Protein AF-A0A328YIZ6-F1 (afdb_monomer_lite)

Structure (mmCIF, N/CA/C/O backbone):
data_AF-A0A328YIZ6-F1
#
_entry.id   AF-A0A328YIZ6-F1
#
loop_
_atom_site.group_PDB
_atom_site.id
_atom_site.type_symbol
_atom_site.label_atom_id
_atom_site.label_alt_id
_atom_site.label_comp_id
_atom_site.label_asym_id
_atom_site.label_entity_id
_atom_site.label_seq_id
_atom_site.pdbx_PDB_ins_code
_atom_site.Cartn_x
_atom_site.Cartn_y
_atom_site.Cartn_z
_atom_site.occupancy
_atom_site.B_iso_or_equiv
_atom_site.auth_seq_id
_atom_site.auth_comp_id
_atom_site.auth_asym_id
_atom_site.auth_atom_id
_atom_site.pdbx_PDB_model_num
ATOM 1 N N . MET A 1 1 ? 21.298 46.062 21.395 1.00 37.78 1 MET A N 1
ATOM 2 C CA . MET A 1 1 ? 20.656 44.848 20.851 1.00 37.78 1 MET A CA 1
ATOM 3 C C . MET A 1 1 ? 21.138 44.679 19.415 1.00 37.78 1 MET A C 1
ATOM 5 O O . MET A 1 1 ? 20.555 45.307 18.540 1.00 37.78 1 MET A O 1
ATOM 9 N N . PRO A 1 2 ? 22.261 43.986 19.159 1.00 35.53 2 PRO A N 1
ATOM 10 C CA . PRO A 1 2 ? 22.764 43.835 17.803 1.00 35.53 2 PRO A CA 1
ATOM 11 C C . PRO A 1 2 ? 22.314 42.502 17.198 1.00 35.53 2 PRO A C 1
ATOM 13 O O . PRO A 1 2 ? 22.489 41.438 17.788 1.00 35.53 2 PRO A O 1
ATOM 16 N N . THR A 1 3 ? 21.750 42.586 16.000 1.00 40.16 3 THR A N 1
ATOM 17 C CA . THR A 1 3 ? 21.633 41.494 15.039 1.00 40.16 3 THR A CA 1
ATOM 18 C C . THR A 1 3 ? 23.025 41.174 14.489 1.00 40.16 3 THR A C 1
ATOM 20 O O . THR A 1 3 ? 23.744 42.062 14.034 1.00 40.16 3 THR A O 1
ATOM 23 N N . GLY A 1 4 ? 23.424 39.904 14.564 1.00 27.64 4 GLY A N 1
ATOM 24 C CA . GLY A 1 4 ? 24.720 39.417 14.098 1.00 27.64 4 GLY A CA 1
ATOM 25 C C . GLY A 1 4 ? 24.557 38.319 13.054 1.00 27.64 4 GLY A C 1
ATOM 26 O O . GLY A 1 4 ? 24.083 37.232 13.361 1.00 27.64 4 GLY A O 1
ATOM 27 N N . ASN A 1 5 ? 24.974 38.634 11.830 1.00 31.97 5 ASN A N 1
ATOM 28 C CA . ASN A 1 5 ? 25.361 37.695 10.775 1.00 31.97 5 ASN A CA 1
ATOM 29 C C . ASN A 1 5 ? 26.410 36.683 11.286 1.00 31.97 5 ASN A C 1
ATOM 31 O O . ASN A 1 5 ? 27.199 37.048 12.152 1.00 31.97 5 ASN A O 1
ATOM 35 N N . VAL A 1 6 ? 26.514 35.501 10.657 1.00 30.97 6 VAL A N 1
ATOM 36 C CA . VAL A 1 6 ? 27.739 34.996 9.983 1.00 30.97 6 VAL A CA 1
ATOM 37 C C . VAL A 1 6 ? 27.504 33.596 9.383 1.00 30.97 6 VAL A C 1
ATOM 39 O O . VAL A 1 6 ? 26.945 32.692 9.992 1.00 30.97 6 VAL A O 1
ATOM 42 N N . ASN A 1 7 ? 27.979 33.472 8.146 1.00 27.94 7 ASN A N 1
ATOM 43 C CA . ASN A 1 7 ? 28.105 32.300 7.286 1.00 27.94 7 ASN A CA 1
ATOM 44 C C . ASN A 1 7 ? 29.133 31.243 7.769 1.00 27.94 7 ASN A C 1
ATOM 46 O O . ASN A 1 7 ? 30.129 31.590 8.391 1.00 27.94 7 ASN A O 1
ATOM 50 N N . ARG A 1 8 ? 28.995 30.033 7.193 1.00 30.97 8 ARG A N 1
ATOM 51 C CA . ARG A 1 8 ? 30.061 29.112 6.705 1.00 30.97 8 ARG A CA 1
ATOM 52 C C . ARG A 1 8 ? 30.808 28.149 7.661 1.00 30.97 8 ARG A C 1
ATOM 54 O O . ARG A 1 8 ? 31.697 28.537 8.399 1.00 30.97 8 ARG A O 1
ATOM 61 N N . SER A 1 9 ? 30.536 26.854 7.419 1.00 30.70 9 SER A N 1
ATOM 62 C CA . SER A 1 9 ? 31.456 25.751 7.025 1.00 30.70 9 SER A CA 1
ATOM 63 C C . SER A 1 9 ? 32.724 25.412 7.831 1.00 30.70 9 SER A C 1
ATOM 65 O O . SER A 1 9 ? 33.574 26.271 8.004 1.00 30.70 9 SER A O 1
ATOM 67 N N . HIS A 1 10 ? 32.904 24.109 8.121 1.00 30.25 10 HIS A N 1
ATOM 68 C CA . HIS A 1 10 ? 34.103 23.229 7.972 1.00 30.25 10 HIS A CA 1
ATOM 69 C C . HIS A 1 10 ? 33.923 22.020 8.923 1.00 30.25 10 HIS A C 1
ATOM 71 O O . HIS A 1 10 ? 33.645 22.211 10.096 1.00 30.25 10 HIS A O 1
ATOM 77 N N . ARG A 1 11 ? 33.810 20.757 8.480 1.00 31.72 11 ARG A N 1
ATOM 78 C CA . ARG A 1 11 ? 34.813 19.808 7.939 1.00 31.72 11 ARG A CA 1
ATOM 79 C C . ARG A 1 11 ? 36.093 19.663 8.783 1.00 31.72 11 ARG A C 1
ATOM 81 O O . ARG A 1 11 ? 36.826 20.630 8.938 1.00 31.72 11 ARG A O 1
ATOM 88 N N . ALA A 1 12 ? 36.395 18.386 9.077 1.00 31.42 12 ALA A N 1
ATOM 89 C CA . ALA A 1 12 ? 37.599 17.770 9.668 1.00 31.42 12 ALA A CA 1
ATOM 90 C C . ALA A 1 12 ? 37.464 17.511 11.192 1.00 31.42 12 ALA A C 1
ATOM 92 O O . ALA A 1 12 ? 36.884 18.322 11.889 1.00 31.42 12 ALA A O 1
ATOM 93 N N . GLN A 1 13 ? 37.892 16.386 11.778 1.00 30.39 13 GLN A N 1
ATOM 94 C CA . GLN A 1 13 ? 39.082 15.581 11.497 1.00 30.39 13 GLN A CA 1
ATOM 95 C C . GLN A 1 13 ? 38.945 14.110 11.946 1.00 30.39 13 GLN A C 1
ATOM 97 O O . GLN A 1 13 ? 38.288 13.788 12.930 1.00 30.39 13 GLN A O 1
ATOM 102 N N . ARG A 1 14 ? 39.677 13.242 11.231 1.00 32.00 14 ARG A N 1
ATOM 103 C CA . ARG A 1 14 ? 40.206 11.954 11.704 1.00 32.00 14 ARG A CA 1
ATOM 104 C C . ARG A 1 14 ? 41.118 12.153 12.922 1.00 32.00 14 ARG A C 1
ATOM 106 O O . ARG A 1 14 ? 41.916 13.085 12.923 1.00 32.00 14 ARG A O 1
ATOM 113 N N . GLY A 1 15 ? 41.136 11.181 13.829 1.00 28.22 15 GLY A N 1
ATOM 114 C CA . GLY A 1 15 ? 42.212 10.996 14.802 1.00 28.22 15 GLY A CA 1
ATOM 115 C C . GLY A 1 15 ? 42.135 9.610 15.430 1.00 28.22 15 GLY A C 1
ATOM 116 O O . GLY A 1 15 ? 41.306 9.378 16.299 1.00 28.22 15 GLY A O 1
ATOM 117 N N . GLY A 1 16 ? 42.970 8.682 14.962 1.00 27.84 16 GLY A N 1
ATOM 118 C CA . GLY A 1 16 ? 43.264 7.446 15.681 1.00 27.84 16 GLY A CA 1
ATOM 119 C C . GLY A 1 16 ? 44.518 7.622 16.533 1.00 27.84 16 GLY A C 1
ATOM 120 O O . GLY A 1 16 ? 45.453 8.284 16.094 1.00 27.84 16 GLY A O 1
ATOM 121 N N . THR A 1 17 ? 44.551 6.970 17.694 1.00 29.53 17 THR A N 1
ATOM 122 C CA . THR A 1 17 ? 45.774 6.555 18.400 1.00 29.53 17 THR A CA 1
ATOM 123 C C . THR A 1 17 ? 45.499 5.270 19.186 1.00 29.53 17 THR A C 1
ATOM 125 O O . THR A 1 17 ? 44.416 5.073 19.725 1.00 29.53 17 THR A O 1
ATOM 128 N N . THR A 1 18 ? 46.500 4.395 19.174 1.00 30.94 18 THR A N 1
ATOM 129 C CA . THR A 1 18 ? 46.562 2.984 19.591 1.00 30.94 18 THR A CA 1
ATOM 130 C C . THR A 1 18 ? 46.927 2.810 21.096 1.00 30.94 18 THR A C 1
ATOM 132 O O . THR A 1 18 ? 46.654 3.719 21.871 1.00 30.94 18 THR A O 1
ATOM 135 N N . PRO A 1 19 ? 47.486 1.673 21.577 1.00 43.06 19 PRO A N 1
ATOM 136 C CA . PRO A 1 19 ? 46.789 0.699 22.423 1.00 43.06 19 PRO A CA 1
ATOM 137 C C . PRO A 1 19 ? 47.392 0.577 23.841 1.00 43.06 19 PRO A C 1
ATOM 139 O O . PRO A 1 19 ? 48.568 0.876 24.056 1.00 43.06 19 PRO A O 1
ATOM 142 N N . HIS A 1 20 ? 46.655 0.012 24.804 1.00 29.75 20 HIS A N 1
ATOM 143 C CA . HIS A 1 20 ? 47.306 -0.514 26.006 1.00 29.75 20 HIS A CA 1
ATOM 144 C C . HIS A 1 20 ? 46.767 -1.864 26.469 1.00 29.75 20 HIS A C 1
ATOM 146 O O . HIS A 1 20 ? 45.579 -2.066 26.700 1.00 29.75 20 HIS A O 1
ATOM 152 N N . GLN A 1 21 ? 47.729 -2.783 26.547 1.00 28.52 21 GLN A N 1
ATOM 153 C CA . GLN A 1 21 ? 47.671 -4.117 27.108 1.00 28.52 21 GLN A CA 1
ATOM 154 C C . GLN A 1 21 ? 47.360 -4.045 28.603 1.00 28.52 21 GLN A C 1
ATOM 156 O O . GLN A 1 21 ? 47.906 -3.208 29.316 1.00 28.52 21 GLN A O 1
ATOM 161 N N . THR A 1 22 ? 46.596 -5.011 29.097 1.00 29.97 22 THR A N 1
ATOM 162 C CA . THR A 1 22 ? 46.794 -5.531 30.451 1.00 29.97 22 THR A CA 1
ATOM 163 C C . THR A 1 22 ? 46.740 -7.050 30.400 1.00 29.97 22 THR A C 1
ATOM 165 O O . THR A 1 22 ? 45.729 -7.672 30.092 1.00 29.97 22 THR A O 1
ATOM 168 N N . THR A 1 23 ? 47.902 -7.638 30.654 1.00 29.22 23 THR A N 1
ATOM 169 C CA . THR A 1 23 ? 48.122 -9.036 31.005 1.00 29.22 23 THR A CA 1
ATOM 170 C C . THR A 1 23 ? 47.656 -9.290 32.436 1.00 29.22 23 THR A C 1
ATOM 172 O O . THR A 1 23 ? 48.079 -8.589 33.352 1.00 29.22 23 THR A O 1
ATOM 175 N N . GLY A 1 24 ? 46.853 -10.334 32.631 1.00 28.59 24 GLY A N 1
ATOM 176 C CA . GLY A 1 24 ? 46.523 -10.909 33.933 1.00 28.59 24 GLY A CA 1
ATOM 177 C C . GLY A 1 24 ? 46.366 -12.420 33.798 1.00 28.59 24 GLY A C 1
ATOM 178 O O . GLY A 1 24 ? 45.335 -12.915 33.359 1.00 28.59 24 GLY A O 1
ATOM 179 N N . THR A 1 25 ? 47.437 -13.141 34.112 1.00 31.22 25 THR A N 1
ATOM 180 C CA . THR A 1 25 ? 47.548 -14.604 34.164 1.00 31.22 25 THR A CA 1
ATOM 181 C C . THR A 1 25 ? 46.838 -15.187 35.387 1.00 31.22 25 THR A C 1
ATOM 183 O O . THR A 1 25 ? 47.035 -14.691 36.493 1.00 31.22 25 THR A O 1
ATOM 186 N N . GLY A 1 26 ? 46.103 -16.291 35.205 1.00 27.75 26 GLY A N 1
ATOM 187 C CA . GLY A 1 26 ? 45.512 -17.073 36.297 1.00 27.75 26 GLY A CA 1
ATOM 188 C C . GLY A 1 26 ? 44.760 -18.327 35.828 1.00 27.75 26 GLY A C 1
ATOM 189 O O . GLY A 1 26 ? 43.539 -18.346 35.798 1.00 27.75 26 GLY A O 1
ATOM 190 N N . THR A 1 27 ? 45.528 -19.347 35.431 1.00 26.66 27 THR A N 1
ATOM 191 C CA . THR A 1 27 ? 45.277 -20.815 35.460 1.00 26.66 27 THR A CA 1
ATOM 192 C C . THR A 1 27 ? 44.164 -21.288 36.420 1.00 26.66 27 THR A C 1
ATOM 194 O O . THR A 1 27 ? 44.047 -20.744 37.506 1.00 26.66 27 THR A O 1
ATOM 197 N N . THR A 1 28 ? 43.353 -22.335 36.202 1.00 29.66 28 THR A N 1
ATOM 198 C CA . THR A 1 28 ? 43.472 -23.605 35.448 1.00 29.66 28 THR A CA 1
ATOM 199 C C . THR A 1 28 ? 42.114 -24.327 35.524 1.00 29.66 28 THR A C 1
ATOM 201 O O . THR A 1 28 ? 41.498 -24.290 36.586 1.00 29.66 28 THR A O 1
ATOM 204 N N . GLY A 1 29 ? 41.695 -25.089 34.499 1.00 27.88 29 GLY A N 1
ATOM 205 C CA . GLY A 1 29 ? 40.610 -26.065 34.702 1.00 27.88 29 GLY A CA 1
ATOM 206 C C . GLY A 1 29 ? 39.978 -26.737 33.474 1.00 27.88 29 GLY A C 1
ATOM 207 O O . GLY A 1 29 ? 38.777 -26.639 33.300 1.00 27.88 29 GLY A O 1
ATOM 208 N N . ARG A 1 30 ? 40.782 -27.488 32.702 1.00 27.36 30 ARG A N 1
ATOM 209 C CA . ARG A 1 30 ? 40.444 -28.805 32.096 1.00 27.36 30 ARG A CA 1
ATOM 210 C C . ARG A 1 30 ? 39.287 -28.892 31.055 1.00 27.36 30 ARG A C 1
ATOM 212 O O . ARG A 1 30 ? 38.121 -28.876 31.401 1.00 27.36 30 ARG A O 1
ATOM 219 N N . ARG A 1 31 ? 39.583 -28.957 29.745 1.00 29.33 31 ARG A N 1
ATOM 220 C CA . ARG A 1 31 ? 39.915 -30.135 28.886 1.00 29.33 31 ARG A CA 1
ATOM 221 C C . ARG A 1 31 ? 38.684 -30.891 28.349 1.00 29.33 31 ARG A C 1
ATOM 223 O O . ARG A 1 31 ? 38.062 -31.662 29.066 1.00 29.33 31 ARG A O 1
ATOM 230 N N . GLY A 1 32 ? 38.455 -30.736 27.044 1.00 27.92 32 GLY A N 1
ATOM 231 C CA . GLY A 1 32 ? 37.507 -31.494 26.225 1.00 27.92 32 GLY A CA 1
ATOM 232 C C . GLY A 1 32 ? 37.658 -31.116 24.751 1.00 27.92 32 GLY A C 1
ATOM 233 O O . GLY A 1 32 ? 36.804 -30.455 24.182 1.00 27.92 32 GLY A O 1
ATOM 234 N N . SER A 1 33 ? 38.801 -31.460 24.162 1.00 26.94 33 SER A N 1
ATOM 235 C CA . SER A 1 33 ? 39.089 -31.334 22.732 1.00 26.94 33 SER A CA 1
ATOM 236 C C . SER A 1 33 ? 38.389 -32.434 21.935 1.00 26.94 33 SER A C 1
ATOM 238 O O . SER A 1 33 ? 38.580 -33.600 22.265 1.00 26.94 33 SER A O 1
ATOM 240 N N . THR A 1 34 ? 37.717 -32.090 20.838 1.00 27.36 34 THR A N 1
ATOM 241 C CA . THR A 1 34 ? 37.838 -32.804 19.552 1.00 27.36 34 THR A CA 1
ATOM 242 C C . THR A 1 34 ? 37.485 -31.841 18.415 1.00 27.36 34 THR A C 1
ATOM 244 O O . THR A 1 34 ? 36.441 -31.200 18.435 1.00 27.36 34 THR A O 1
ATOM 247 N N . SER A 1 35 ? 38.389 -31.734 17.442 1.00 27.50 35 SER A N 1
ATOM 248 C CA . SER A 1 35 ? 38.173 -31.093 16.143 1.00 27.50 35 SER A CA 1
ATOM 249 C C . SER A 1 35 ? 38.155 -32.173 15.065 1.00 27.50 35 SER A C 1
ATOM 251 O O . SER A 1 35 ? 39.053 -33.011 15.060 1.00 27.50 35 SER A O 1
ATOM 253 N N . ALA A 1 36 ? 37.185 -32.101 14.153 1.00 27.72 36 ALA A N 1
ATOM 254 C CA . ALA A 1 36 ? 37.230 -32.504 12.735 1.00 27.72 36 ALA A CA 1
ATOM 255 C C . ALA A 1 36 ? 35.850 -32.133 12.146 1.00 27.72 36 ALA A C 1
ATOM 257 O O . ALA A 1 36 ? 34.836 -32.657 12.585 1.00 27.72 36 ALA A O 1
ATOM 258 N N . SER A 1 37 ? 35.714 -30.996 11.463 1.00 26.30 37 SER A N 1
ATOM 259 C CA . SER A 1 37 ? 35.869 -30.795 10.012 1.00 26.30 37 SER A CA 1
ATOM 260 C C . SER A 1 37 ? 34.750 -31.395 9.144 1.00 26.30 37 SER A C 1
ATOM 262 O O . SER A 1 37 ? 34.613 -32.609 9.070 1.00 26.30 37 SER A O 1
ATOM 264 N N . GLN A 1 38 ? 34.119 -30.495 8.377 1.00 25.88 38 GLN A N 1
ATOM 265 C CA . GLN A 1 38 ? 33.427 -30.694 7.094 1.00 25.88 38 GLN A CA 1
ATOM 266 C C . GLN A 1 38 ? 32.068 -31.413 7.075 1.00 25.88 38 GLN A C 1
ATOM 268 O O . GLN A 1 38 ? 31.951 -32.584 7.410 1.00 25.88 38 GLN A O 1
ATOM 273 N N . GLY A 1 39 ? 31.089 -30.726 6.473 1.00 24.97 39 GLY A N 1
ATOM 274 C CA . GLY A 1 39 ? 30.099 -31.378 5.615 1.00 24.97 39 GLY A CA 1
ATOM 275 C C . GLY A 1 39 ? 28.642 -31.026 5.895 1.00 24.97 39 GLY A C 1
ATOM 276 O O . GLY A 1 39 ? 28.033 -31.609 6.775 1.00 24.97 39 GLY A O 1
ATOM 277 N N . GLY A 1 40 ? 28.089 -30.144 5.057 1.00 25.58 40 GLY A N 1
ATOM 278 C CA . GLY A 1 40 ? 26.774 -30.339 4.435 1.00 25.58 40 GLY A CA 1
ATOM 279 C C . GLY A 1 40 ? 25.533 -30.272 5.324 1.00 25.58 40 GLY A C 1
ATOM 280 O O . GLY A 1 40 ? 25.184 -31.222 6.013 1.00 25.58 40 GLY A O 1
ATOM 281 N N . ALA A 1 41 ? 24.792 -29.175 5.174 1.00 27.11 41 ALA A N 1
ATOM 282 C CA . ALA A 1 41 ? 23.404 -29.053 5.587 1.00 27.11 41 ALA A CA 1
ATOM 283 C C . ALA A 1 41 ? 22.537 -30.201 5.022 1.00 27.11 41 ALA A C 1
ATOM 285 O O . ALA A 1 41 ? 22.307 -30.299 3.818 1.00 27.11 41 ALA A O 1
ATOM 286 N N . ALA A 1 42 ? 22.031 -31.046 5.915 1.00 27.28 42 ALA A N 1
ATOM 287 C CA . ALA A 1 42 ? 20.721 -31.676 5.788 1.00 27.28 42 ALA A CA 1
ATOM 288 C C . ALA A 1 42 ? 19.692 -30.659 6.346 1.00 27.28 42 ALA A C 1
ATOM 290 O O . ALA A 1 42 ? 20.038 -29.875 7.219 1.00 27.28 42 ALA A O 1
ATOM 291 N N . ALA A 1 43 ? 18.425 -30.575 5.961 1.00 26.97 43 ALA A N 1
ATOM 292 C CA . ALA A 1 43 ? 17.593 -31.408 5.123 1.00 26.97 43 ALA A CA 1
ATOM 293 C C . ALA A 1 43 ? 16.245 -30.672 4.935 1.00 26.97 43 ALA A C 1
ATOM 295 O O . ALA A 1 43 ? 15.780 -29.994 5.843 1.00 26.97 43 ALA A O 1
ATOM 296 N N . HIS A 1 44 ? 15.611 -30.907 3.786 1.00 26.59 44 HIS A N 1
ATOM 297 C CA . HIS A 1 44 ? 14.162 -31.064 3.602 1.00 26.59 44 HIS A CA 1
ATOM 298 C C . HIS A 1 44 ? 13.189 -29.976 4.101 1.00 26.59 44 HIS A C 1
ATOM 300 O O . HIS A 1 44 ? 12.678 -30.046 5.214 1.00 26.59 44 HIS A O 1
ATOM 306 N N . ILE A 1 45 ? 12.720 -29.142 3.166 1.00 29.59 45 ILE A N 1
ATOM 307 C CA . ILE A 1 45 ? 11.304 -28.748 3.106 1.00 29.59 45 ILE A CA 1
ATOM 308 C C . ILE A 1 45 ? 10.815 -29.013 1.677 1.00 29.59 45 ILE A C 1
ATOM 310 O O . ILE A 1 45 ? 11.089 -28.254 0.753 1.00 29.59 45 ILE A O 1
ATOM 314 N N . ALA A 1 46 ? 10.136 -30.145 1.492 1.00 30.53 46 ALA A N 1
ATOM 315 C CA . ALA A 1 46 ? 9.319 -30.425 0.316 1.00 30.53 46 ALA A CA 1
ATOM 316 C C . ALA A 1 46 ? 7.847 -30.130 0.665 1.00 30.53 46 ALA A C 1
ATOM 318 O O . ALA A 1 46 ? 7.423 -30.456 1.780 1.00 30.53 46 ALA A O 1
ATOM 319 N N . PRO A 1 47 ? 7.050 -29.542 -0.244 1.00 33.16 47 PRO A N 1
ATOM 320 C CA . PRO A 1 47 ? 5.656 -29.216 0.031 1.00 33.16 47 PRO A CA 1
ATOM 321 C C . PRO A 1 47 ? 4.766 -30.470 -0.014 1.00 33.16 47 PRO A C 1
ATOM 323 O O . PRO A 1 47 ? 4.791 -31.252 -0.964 1.00 33.16 47 PRO A O 1
ATOM 326 N N . ARG A 1 48 ? 3.961 -30.653 1.042 1.00 29.59 48 ARG A N 1
ATOM 327 C CA . ARG A 1 48 ? 2.925 -31.689 1.165 1.00 29.59 48 ARG A CA 1
ATOM 328 C C . ARG A 1 48 ? 1.789 -31.428 0.170 1.00 29.59 48 ARG A C 1
ATOM 330 O O . ARG A 1 48 ? 1.051 -30.463 0.330 1.00 29.59 48 ARG A O 1
ATOM 337 N N . ALA A 1 49 ? 1.590 -32.339 -0.780 1.00 32.97 49 ALA A N 1
ATOM 338 C CA . ALA A 1 49 ? 0.334 -32.488 -1.511 1.00 32.97 49 ALA A CA 1
ATOM 339 C C . ALA A 1 49 ? -0.528 -33.560 -0.819 1.00 32.97 49 ALA A C 1
ATOM 341 O O . ALA A 1 49 ? -0.105 -34.705 -0.660 1.00 32.97 49 ALA A O 1
ATOM 342 N N . GLN A 1 50 ? -1.727 -33.174 -0.378 1.00 30.77 50 GLN A N 1
ATOM 343 C CA . GLN A 1 50 ? -2.751 -34.077 0.147 1.00 30.77 50 GLN A CA 1
ATOM 344 C C . GLN A 1 50 ? -3.381 -34.860 -1.015 1.00 30.77 50 GLN A C 1
ATOM 346 O O . GLN A 1 50 ? -4.118 -34.304 -1.824 1.00 30.77 50 GLN A O 1
ATOM 351 N N . GLY A 1 51 ? -3.075 -36.155 -1.100 1.00 27.75 51 GLY A N 1
ATOM 352 C CA . GLY A 1 51 ? -3.788 -37.115 -1.940 1.00 27.75 51 GLY A CA 1
ATOM 353 C C . GLY A 1 51 ? -4.940 -37.745 -1.160 1.00 27.75 51 GLY A C 1
ATOM 354 O O . GLY A 1 51 ? -4.728 -38.330 -0.098 1.00 27.75 51 GLY A O 1
ATOM 355 N N . ALA A 1 52 ? -6.154 -37.606 -1.683 1.00 31.94 52 ALA A N 1
ATOM 356 C CA . ALA A 1 52 ? -7.370 -38.200 -1.148 1.00 31.94 52 ALA A CA 1
ATOM 357 C C . ALA A 1 52 ? -7.494 -39.697 -1.510 1.00 31.94 52 ALA A C 1
ATOM 359 O O . ALA A 1 52 ? -7.291 -40.068 -2.660 1.00 31.94 52 ALA A O 1
ATOM 360 N N . GLY A 1 53 ? -7.834 -40.499 -0.491 1.00 29.03 53 GLY A N 1
ATOM 361 C CA . GLY A 1 53 ? -8.730 -41.674 -0.428 1.00 29.03 53 GLY A CA 1
ATOM 362 C C . GLY A 1 53 ? -8.814 -42.744 -1.546 1.00 29.03 53 GLY A C 1
ATOM 363 O O . GLY A 1 53 ? -8.917 -42.408 -2.722 1.00 29.03 53 GLY A O 1
ATOM 364 N N . PRO A 1 54 ? -8.910 -44.048 -1.187 1.00 35.34 54 PRO A N 1
ATOM 365 C CA . PRO A 1 54 ? -9.153 -45.150 -2.122 1.00 35.34 54 PRO A CA 1
ATOM 366 C C . PRO A 1 54 ? -10.652 -45.423 -2.387 1.00 35.34 54 PRO A C 1
ATOM 368 O O . PRO A 1 54 ? -11.524 -45.094 -1.584 1.00 35.34 54 PRO A O 1
ATOM 371 N N . SER A 1 55 ? -10.924 -46.069 -3.524 1.00 31.78 55 SER A N 1
ATOM 372 C CA . SER A 1 55 ? -12.240 -46.419 -4.084 1.00 31.78 55 SER A CA 1
ATOM 373 C C . SER A 1 55 ? -12.950 -47.626 -3.445 1.00 31.78 55 SER A C 1
ATOM 375 O O . SER A 1 55 ? -12.296 -48.621 -3.146 1.00 31.78 55 SER A O 1
ATOM 377 N N . ALA A 1 56 ? -14.293 -47.559 -3.393 1.00 30.28 56 ALA A N 1
ATOM 378 C CA . ALA A 1 56 ? -15.337 -48.598 -3.615 1.00 30.28 56 ALA A CA 1
ATOM 379 C C . ALA A 1 56 ? -16.605 -48.169 -2.836 1.00 30.28 56 ALA A C 1
ATOM 381 O O . ALA A 1 56 ? -16.485 -47.775 -1.687 1.00 30.28 56 ALA A O 1
ATOM 382 N N . GLY A 1 57 ? -17.862 -48.175 -3.284 1.00 26.55 57 GLY A N 1
ATOM 383 C CA . GLY A 1 57 ? -18.579 -48.636 -4.470 1.00 26.55 57 GLY A CA 1
ATOM 384 C C . GLY A 1 57 ? -19.997 -49.014 -3.998 1.00 26.55 57 GLY A C 1
ATOM 385 O O . GLY A 1 57 ? -20.101 -49.819 -3.082 1.00 26.55 57 GLY A O 1
ATOM 386 N N . THR A 1 58 ? -21.072 -48.425 -4.545 1.00 29.55 58 THR A N 1
ATOM 387 C CA . THR A 1 58 ? -22.452 -48.984 -4.607 1.00 29.55 58 THR A CA 1
ATOM 388 C C . THR A 1 58 ? -23.450 -47.987 -5.220 1.00 29.55 58 THR A C 1
ATOM 390 O O . THR A 1 58 ? -23.410 -46.800 -4.921 1.00 29.55 58 THR A O 1
ATOM 393 N N . GLY A 1 59 ? -24.398 -48.506 -6.012 1.00 28.81 59 GLY A N 1
ATOM 394 C CA . GLY A 1 59 ? -25.765 -47.970 -6.082 1.00 28.81 59 GLY A CA 1
ATOM 395 C C . GLY A 1 59 ? -26.107 -47.033 -7.242 1.00 28.81 59 GLY A C 1
ATOM 396 O O . GLY A 1 59 ? -25.962 -45.823 -7.149 1.00 28.81 59 GLY A O 1
ATOM 397 N N . ALA A 1 60 ? -26.657 -47.607 -8.312 1.00 30.16 60 ALA A N 1
ATOM 398 C CA . ALA A 1 60 ? -27.287 -46.909 -9.427 1.00 30.16 60 ALA A CA 1
ATOM 399 C C . ALA A 1 60 ? -28.536 -46.105 -9.015 1.00 30.16 60 ALA A C 1
ATOM 401 O O . ALA A 1 60 ? -29.353 -46.618 -8.256 1.00 30.16 60 ALA A O 1
ATOM 402 N N . GLN A 1 61 ? -28.753 -44.933 -9.626 1.00 32.50 61 GLN A N 1
ATOM 403 C CA . GLN A 1 61 ? -30.077 -44.483 -10.086 1.00 32.50 61 GLN A CA 1
ATOM 404 C C . GLN A 1 61 ? -29.956 -43.285 -11.040 1.00 32.50 61 GLN A C 1
ATOM 406 O O . GLN A 1 61 ? -29.197 -42.346 -10.814 1.00 32.50 61 GLN A O 1
ATOM 411 N N . GLY A 1 62 ? -30.678 -43.368 -12.158 1.00 34.59 62 GLY A N 1
ATOM 412 C CA . GLY A 1 62 ? -30.548 -42.473 -13.298 1.00 34.59 62 GLY A CA 1
ATOM 413 C C . GLY A 1 62 ? -31.014 -41.041 -13.049 1.00 34.59 62 GLY A C 1
ATOM 414 O O . GLY A 1 62 ? -32.056 -40.793 -12.448 1.00 34.59 62 GLY A O 1
ATOM 415 N N . ARG A 1 63 ? -30.282 -40.098 -13.642 1.00 31.34 63 ARG A N 1
ATOM 416 C CA . ARG A 1 63 ? -30.804 -38.800 -14.067 1.00 31.34 63 ARG A CA 1
ATOM 417 C C . ARG A 1 63 ? -30.180 -38.443 -15.411 1.00 31.34 63 ARG A C 1
ATOM 419 O O . ARG A 1 63 ? -28.979 -38.583 -15.608 1.00 31.34 63 ARG A O 1
ATOM 426 N N . GLN A 1 64 ? -31.049 -38.054 -16.334 1.00 37.28 64 GLN A N 1
ATOM 427 C CA . GLN A 1 64 ? -30.749 -37.722 -17.722 1.00 37.28 64 GLN A CA 1
ATOM 428 C C . GLN A 1 64 ? -29.647 -36.654 -17.841 1.00 37.28 64 GLN A C 1
ATOM 430 O O . GLN A 1 64 ? -29.573 -35.769 -16.983 1.00 37.28 64 GLN A O 1
ATOM 435 N N . PRO A 1 65 ? -28.826 -36.679 -18.909 1.00 37.47 65 PRO A N 1
ATOM 436 C CA . PRO A 1 65 ? -27.864 -35.619 -19.158 1.00 37.47 65 PRO A CA 1
ATOM 437 C C . PRO A 1 65 ? -28.628 -34.332 -19.481 1.00 37.47 65 PRO A C 1
ATOM 439 O O . PRO A 1 65 ? -29.211 -34.179 -20.554 1.00 37.47 65 PRO A O 1
ATOM 442 N N . ARG A 1 66 ? -28.645 -33.397 -18.525 1.00 36.19 66 ARG A N 1
ATOM 443 C CA . ARG A 1 66 ? -28.971 -31.998 -18.807 1.00 36.19 66 ARG A CA 1
ATOM 444 C C . ARG A 1 66 ? -28.020 -31.526 -19.899 1.00 36.19 66 ARG A C 1
ATOM 446 O O . ARG A 1 66 ? -26.812 -31.717 -19.774 1.00 36.19 66 ARG A O 1
ATOM 453 N N . ALA A 1 67 ? -28.586 -30.928 -20.943 1.00 34.56 67 ALA A N 1
ATOM 454 C CA . ALA A 1 67 ? -27.852 -30.268 -22.007 1.00 34.56 67 ALA A CA 1
ATOM 455 C C . ALA A 1 67 ? -26.721 -29.428 -21.402 1.00 34.56 67 ALA A C 1
ATOM 457 O O . ALA A 1 67 ? -26.965 -28.498 -20.630 1.00 34.56 67 ALA A O 1
ATOM 458 N N . SER A 1 68 ? -25.484 -29.800 -21.720 1.00 38.31 68 SER A N 1
ATOM 459 C CA . SER A 1 68 ? -24.320 -28.969 -21.468 1.00 38.31 68 SER A CA 1
ATOM 460 C C . SER A 1 68 ? -24.558 -27.642 -22.178 1.00 38.31 68 SER A C 1
ATOM 462 O O . SER A 1 68 ? -24.616 -27.600 -23.409 1.00 38.31 68 SER A O 1
ATOM 464 N N . LEU A 1 69 ? -24.728 -26.575 -21.396 1.00 34.91 69 LEU A N 1
ATOM 465 C CA . LEU A 1 69 ? -24.562 -25.206 -21.872 1.00 34.91 69 LEU A CA 1
ATOM 466 C C . LEU A 1 69 ? -23.282 -25.165 -22.721 1.00 34.91 69 LEU A C 1
ATOM 468 O O . LEU A 1 69 ? -22.289 -25.779 -22.310 1.00 34.91 69 LEU A O 1
ATOM 472 N N . PRO A 1 70 ? -23.283 -24.516 -23.899 1.00 36.53 70 PRO A N 1
ATOM 473 C CA . PRO A 1 70 ? -22.074 -24.430 -24.695 1.00 36.53 70 PRO A CA 1
ATOM 474 C C . PRO A 1 70 ? -21.002 -23.815 -23.805 1.00 36.53 70 PRO A C 1
ATOM 476 O O . PRO A 1 70 ? -21.205 -22.739 -23.239 1.00 36.53 70 PRO A O 1
ATOM 479 N N . ALA A 1 71 ? -19.895 -24.541 -23.640 1.00 38.47 71 ALA A N 1
ATOM 480 C CA . ALA A 1 71 ? -18.685 -24.000 -23.063 1.00 38.47 71 ALA A CA 1
ATOM 481 C C . ALA A 1 71 ? -18.438 -22.674 -23.781 1.00 38.47 71 ALA A C 1
ATOM 483 O O . ALA A 1 71 ? -18.144 -22.668 -24.977 1.00 38.47 71 ALA A O 1
ATOM 484 N N . GLN A 1 72 ? -18.642 -21.556 -23.077 1.00 37.12 72 GLN A N 1
ATOM 485 C CA . GLN A 1 72 ? -18.123 -20.276 -23.516 1.00 37.12 72 GLN A CA 1
ATOM 486 C C . GLN A 1 72 ? -16.638 -20.525 -23.688 1.00 37.12 72 GLN A C 1
ATOM 488 O O . GLN A 1 72 ? -15.901 -20.688 -22.712 1.00 37.12 72 GLN A O 1
ATOM 493 N N . ALA A 1 73 ? -16.238 -20.680 -24.948 1.00 36.00 73 ALA A N 1
ATOM 494 C CA . ALA A 1 73 ? -14.858 -20.717 -25.337 1.00 36.00 73 ALA A CA 1
ATOM 495 C C . ALA A 1 73 ? -14.240 -19.500 -24.661 1.00 36.00 73 ALA A C 1
ATOM 497 O O . ALA A 1 73 ? -14.576 -18.362 -24.987 1.00 36.00 73 ALA A O 1
ATOM 498 N N . ARG A 1 74 ? -13.387 -19.749 -23.665 1.00 36.56 74 ARG A N 1
ATOM 499 C CA . ARG A 1 74 ? -12.398 -18.779 -23.226 1.00 36.56 74 ARG A CA 1
ATOM 500 C C . ARG A 1 74 ? -11.524 -18.560 -24.449 1.00 36.56 74 ARG A C 1
ATOM 502 O O . ARG A 1 74 ? -10.517 -19.238 -24.629 1.00 36.56 74 ARG A O 1
ATOM 509 N N . THR A 1 75 ? -11.978 -17.701 -25.353 1.00 35.81 75 THR A N 1
ATOM 510 C CA . THR A 1 75 ? -11.159 -17.184 -26.429 1.00 35.81 75 THR A CA 1
ATOM 511 C C . THR A 1 75 ? -10.037 -16.476 -25.709 1.00 35.81 75 THR A C 1
ATOM 513 O O . THR A 1 75 ? -10.253 -15.439 -25.079 1.00 35.81 75 THR A O 1
ATOM 516 N N . SER A 1 76 ? -8.861 -17.099 -25.709 1.00 41.28 76 SER A N 1
ATOM 517 C CA . SER A 1 76 ? -7.636 -16.418 -25.333 1.00 41.28 76 SER A CA 1
ATOM 518 C C . SER A 1 76 ? -7.646 -15.074 -26.065 1.00 41.28 76 SER A C 1
ATOM 520 O O . SER A 1 76 ? -7.986 -15.066 -27.256 1.00 41.28 76 SER A O 1
ATOM 522 N N . PRO A 1 77 ? -7.358 -13.949 -25.390 1.00 48.72 77 PRO A N 1
ATOM 523 C CA . PRO A 1 77 ? -7.274 -12.669 -26.076 1.00 48.72 77 PRO A CA 1
ATOM 524 C C . PRO A 1 77 ? -6.359 -12.824 -27.302 1.00 48.72 77 PRO A C 1
ATOM 526 O O . PRO A 1 77 ? -5.412 -13.622 -27.251 1.00 48.72 77 PRO A O 1
ATOM 529 N N . PRO A 1 78 ? -6.670 -12.155 -28.427 1.00 54.47 78 PRO A N 1
ATOM 530 C CA . PRO A 1 78 ? -5.935 -12.348 -29.669 1.00 54.47 78 PRO A CA 1
ATOM 531 C C . PRO A 1 78 ? -4.444 -12.147 -29.400 1.00 54.47 78 PRO A C 1
ATOM 533 O O . PRO A 1 78 ? -4.032 -11.087 -28.931 1.00 54.47 78 PRO A O 1
ATOM 536 N N . ARG A 1 79 ? -3.644 -13.193 -29.650 1.00 70.81 79 ARG A N 1
ATOM 537 C CA . ARG A 1 79 ? -2.190 -13.133 -29.478 1.00 70.81 79 ARG A CA 1
ATOM 538 C C . ARG A 1 79 ? -1.663 -11.994 -30.345 1.00 70.81 79 ARG A C 1
ATOM 540 O O . ARG A 1 79 ? -1.850 -12.008 -31.561 1.00 70.81 79 ARG A O 1
ATOM 547 N N . MET A 1 80 ? -1.039 -11.007 -29.711 1.00 83.06 80 MET A N 1
ATOM 548 C CA . MET A 1 80 ? -0.374 -9.912 -30.406 1.00 83.06 80 MET A CA 1
ATOM 549 C C . MET A 1 80 ? 0.676 -10.504 -31.355 1.00 83.06 80 MET A C 1
ATOM 551 O O . MET A 1 80 ? 1.475 -11.344 -30.949 1.00 83.06 80 MET A O 1
ATOM 555 N N . THR A 1 81 ? 0.651 -10.116 -32.632 1.00 88.50 81 THR A N 1
ATOM 556 C CA . THR A 1 81 ? 1.687 -10.529 -33.594 1.00 88.50 81 THR A CA 1
ATOM 557 C C . THR A 1 81 ? 3.012 -9.848 -33.254 1.00 88.50 81 THR A C 1
ATOM 559 O O . THR A 1 81 ? 2.990 -8.697 -32.816 1.00 88.50 81 THR A O 1
ATOM 562 N N . ASP A 1 82 ? 4.141 -10.484 -33.554 1.00 86.75 82 ASP A N 1
ATOM 563 C CA . ASP A 1 82 ? 5.490 -9.936 -33.343 1.00 86.75 82 ASP A CA 1
ATOM 564 C C . ASP A 1 82 ? 5.694 -8.543 -33.968 1.00 86.75 82 ASP A C 1
ATOM 566 O O . ASP A 1 82 ? 6.255 -7.639 -33.349 1.00 86.75 82 ASP A O 1
ATOM 570 N N . THR A 1 83 ? 5.146 -8.329 -35.164 1.00 88.00 83 THR A N 1
ATOM 571 C CA . THR A 1 83 ? 5.202 -7.050 -35.881 1.00 88.00 83 THR A CA 1
ATOM 572 C C . THR A 1 83 ? 4.401 -5.968 -35.155 1.00 88.00 83 THR A C 1
ATOM 574 O O . THR A 1 83 ? 4.862 -4.834 -35.004 1.00 88.00 83 THR A O 1
ATOM 577 N N . ALA A 1 84 ? 3.209 -6.313 -34.658 1.00 90.31 84 ALA A N 1
ATOM 578 C CA . ALA A 1 84 ? 2.393 -5.403 -33.855 1.00 90.31 84 ALA A CA 1
ATOM 579 C C . ALA A 1 84 ? 3.056 -5.080 -32.509 1.00 90.31 84 ALA A C 1
ATOM 581 O O . ALA A 1 84 ? 2.991 -3.932 -32.073 1.00 90.31 84 ALA A O 1
ATOM 582 N N . ALA A 1 85 ? 3.711 -6.062 -31.882 1.00 90.81 85 ALA A N 1
ATOM 583 C CA . ALA A 1 85 ? 4.443 -5.892 -30.634 1.00 90.81 85 ALA A CA 1
ATOM 584 C C . ALA A 1 85 ? 5.629 -4.932 -30.800 1.00 90.81 85 ALA A C 1
ATOM 586 O O . ALA A 1 85 ? 5.709 -3.932 -30.089 1.00 90.81 85 ALA A O 1
ATOM 587 N N . GLY A 1 86 ? 6.473 -5.157 -31.815 1.00 90.12 86 GLY A N 1
ATOM 588 C CA . GLY A 1 86 ? 7.568 -4.240 -32.150 1.00 90.12 86 GLY A CA 1
ATOM 589 C C . GLY A 1 86 ? 7.067 -2.824 -32.450 1.00 90.12 86 GLY A C 1
ATOM 590 O O . GLY A 1 86 ? 7.551 -1.859 -31.869 1.00 90.12 86 GLY A O 1
ATOM 591 N N . THR A 1 87 ? 6.002 -2.701 -33.252 1.00 91.88 87 THR A N 1
ATOM 592 C CA . THR A 1 87 ? 5.391 -1.396 -33.570 1.00 91.88 87 THR A CA 1
ATOM 593 C C . THR A 1 87 ? 4.862 -0.675 -32.324 1.00 91.88 87 THR A C 1
ATOM 595 O O . THR A 1 87 ? 4.886 0.555 -32.262 1.00 91.88 87 THR A O 1
ATOM 598 N N . ALA A 1 88 ? 4.334 -1.409 -31.339 1.00 92.12 88 ALA A N 1
ATOM 599 C CA . ALA A 1 88 ? 3.863 -0.822 -30.089 1.00 92.12 88 ALA A CA 1
ATOM 600 C C . ALA A 1 88 ? 5.029 -0.245 -29.277 1.00 92.12 88 ALA A C 1
ATOM 602 O O . ALA A 1 88 ? 4.942 0.906 -28.850 1.00 92.12 88 ALA A O 1
ATOM 603 N N . VAL A 1 89 ? 6.124 -0.998 -29.139 1.00 93.38 89 VAL A N 1
ATOM 604 C CA . VAL A 1 89 ? 7.342 -0.536 -28.458 1.00 93.38 89 VAL A CA 1
ATOM 605 C C . VAL A 1 89 ? 7.930 0.685 -29.166 1.00 93.38 89 VAL A C 1
ATOM 607 O O . VAL A 1 89 ? 8.162 1.702 -28.517 1.00 93.38 89 VAL A O 1
ATOM 610 N N . ASP A 1 90 ? 8.070 0.653 -30.493 1.00 92.38 90 ASP A N 1
ATOM 611 C CA . ASP A 1 90 ? 8.630 1.768 -31.269 1.00 92.38 90 ASP A CA 1
ATOM 612 C C . ASP A 1 90 ? 7.828 3.066 -31.095 1.00 92.38 90 ASP A C 1
ATOM 614 O O . ASP A 1 90 ? 8.399 4.146 -30.926 1.00 92.38 90 ASP A O 1
ATOM 618 N N . LYS A 1 91 ? 6.492 2.974 -31.085 1.00 93.44 91 LYS A N 1
ATOM 619 C CA . LYS A 1 91 ? 5.612 4.132 -30.853 1.00 93.44 91 LYS A CA 1
ATOM 620 C C . LYS A 1 91 ? 5.790 4.729 -29.463 1.00 93.44 91 LYS A C 1
ATOM 622 O O . LYS A 1 91 ? 5.743 5.949 -29.320 1.00 93.44 91 LYS A O 1
ATOM 627 N N . VAL A 1 92 ? 5.965 3.886 -28.449 1.00 94.44 92 VAL A N 1
ATOM 628 C CA . VAL A 1 92 ? 6.165 4.336 -27.068 1.00 94.44 92 VAL A CA 1
ATOM 629 C C . VAL A 1 92 ? 7.551 4.960 -26.903 1.00 94.44 92 VAL A C 1
ATOM 631 O O . VAL A 1 92 ? 7.667 6.030 -26.311 1.00 94.44 92 VAL A O 1
ATOM 634 N N . MET A 1 93 ? 8.585 4.379 -27.511 1.00 94.88 93 MET A N 1
ATOM 635 C CA . MET A 1 93 ? 9.924 4.976 -27.526 1.00 94.88 93 MET A CA 1
ATOM 636 C C . MET A 1 93 ? 9.946 6.329 -28.248 1.00 94.88 93 MET A C 1
ATOM 638 O O . MET A 1 93 ? 10.580 7.271 -27.778 1.00 94.88 93 MET A O 1
ATOM 642 N N . GLU A 1 94 ? 9.221 6.467 -29.361 1.00 93.06 94 GLU A N 1
ATOM 643 C CA . GLU A 1 94 ? 9.079 7.747 -30.065 1.00 93.06 94 GLU A CA 1
ATOM 644 C C . GLU A 1 94 ? 8.314 8.787 -29.234 1.00 93.06 94 GLU A C 1
ATOM 646 O O . GLU A 1 94 ? 8.693 9.960 -29.215 1.00 93.06 94 GLU A O 1
ATOM 651 N N . PHE A 1 95 ? 7.264 8.373 -28.516 1.00 92.19 95 PHE A N 1
ATOM 652 C CA . PHE A 1 95 ? 6.567 9.237 -27.560 1.00 92.19 95 PHE A CA 1
ATOM 653 C C . PHE A 1 95 ? 7.538 9.785 -26.509 1.00 92.19 95 PHE A C 1
ATOM 655 O O . PHE A 1 95 ? 7.615 10.999 -26.314 1.00 92.19 95 PHE A O 1
ATOM 662 N N . PHE A 1 96 ? 8.328 8.909 -25.889 1.00 91.62 96 PHE A N 1
ATOM 663 C CA . PHE A 1 96 ? 9.276 9.308 -24.859 1.00 91.62 96 PHE A CA 1
ATOM 664 C C . PHE A 1 96 ? 10.415 10.176 -25.388 1.00 91.62 96 PHE A C 1
ATOM 666 O O . PHE A 1 96 ? 10.761 11.163 -24.749 1.00 91.62 96 PHE A O 1
ATOM 673 N N . ARG A 1 97 ? 10.928 9.903 -26.592 1.00 90.12 97 ARG A N 1
ATOM 674 C CA . ARG A 1 97 ? 11.929 10.757 -27.246 1.00 90.12 97 ARG A CA 1
ATOM 675 C C . ARG A 1 97 ? 11.424 12.189 -27.428 1.00 90.12 97 ARG A C 1
ATOM 677 O O . ARG A 1 97 ? 12.156 13.139 -27.163 1.00 90.12 97 ARG A O 1
ATOM 684 N N . ARG A 1 98 ? 10.170 12.353 -27.863 1.00 86.50 98 ARG A N 1
ATOM 685 C CA . ARG A 1 98 ? 9.538 13.677 -28.004 1.00 86.50 98 ARG A CA 1
ATOM 686 C C . ARG A 1 98 ? 9.296 14.338 -26.653 1.00 86.50 98 ARG A C 1
ATOM 688 O O . ARG A 1 98 ? 9.511 15.539 -26.530 1.00 86.50 98 ARG A O 1
ATOM 695 N N . SER A 1 99 ? 8.863 13.562 -25.662 1.00 83.81 99 SER A N 1
ATOM 696 C CA . SER A 1 99 ? 8.621 14.052 -24.306 1.00 83.81 99 SER A CA 1
ATOM 697 C C . SER A 1 99 ? 9.910 14.543 -23.643 1.00 83.81 99 SER A C 1
ATOM 699 O O . SER A 1 99 ? 9.952 15.666 -23.150 1.00 83.81 99 SER A O 1
ATOM 701 N N . ASP A 1 100 ? 10.979 13.746 -23.682 1.00 83.56 100 ASP A N 1
ATOM 702 C CA . ASP A 1 100 ? 12.282 14.097 -23.109 1.00 83.56 100 ASP A CA 1
ATOM 703 C C . ASP A 1 100 ? 12.890 15.320 -23.832 1.00 83.56 100 ASP A C 1
ATOM 705 O O . ASP A 1 100 ? 13.434 16.214 -23.184 1.00 83.56 100 ASP A O 1
ATOM 709 N N . ALA A 1 101 ? 12.726 15.429 -25.159 1.00 82.94 101 ALA A N 1
ATOM 710 C CA . ALA A 1 101 ? 13.138 16.616 -25.916 1.00 82.94 101 ALA A CA 1
ATOM 711 C C . ALA A 1 101 ? 12.356 17.880 -25.508 1.00 82.94 101 ALA A C 1
ATOM 713 O O . ALA A 1 101 ? 12.944 18.948 -25.339 1.00 82.94 101 ALA A O 1
ATOM 714 N N . ALA A 1 102 ? 11.041 17.766 -25.298 1.00 79.38 102 ALA A N 1
ATOM 715 C CA . ALA A 1 102 ? 10.208 18.883 -24.854 1.00 79.38 102 ALA A CA 1
ATOM 716 C C . ALA A 1 102 ? 10.566 19.361 -23.433 1.00 79.38 102 ALA A C 1
ATOM 718 O O . ALA A 1 102 ? 10.565 20.569 -23.179 1.00 79.38 102 ALA A O 1
ATOM 719 N N . LEU A 1 103 ? 10.913 18.431 -22.533 1.00 76.12 103 LEU A N 1
ATOM 720 C CA . LEU A 1 103 ? 11.403 18.733 -21.183 1.00 76.12 103 LEU A CA 1
ATOM 721 C C . LEU A 1 103 ? 12.758 19.461 -21.227 1.00 76.12 103 LEU A C 1
ATOM 723 O O . LEU A 1 103 ? 12.944 20.464 -20.538 1.00 76.12 103 LEU A O 1
ATOM 727 N N . ALA A 1 104 ? 13.687 19.003 -22.074 1.00 77.25 104 ALA A N 1
ATOM 728 C CA . ALA A 1 104 ? 15.014 19.606 -22.218 1.00 77.25 104 ALA A CA 1
ATOM 729 C C . ALA A 1 104 ? 14.971 21.047 -22.764 1.00 77.25 104 ALA A C 1
ATOM 731 O O . ALA A 1 104 ? 15.808 21.877 -22.411 1.00 77.25 104 ALA A O 1
ATOM 732 N N . GLU A 1 105 ? 13.969 21.385 -23.580 1.00 75.44 105 GLU A N 1
ATOM 733 C CA . GLU A 1 105 ? 13.784 22.734 -24.132 1.00 75.44 105 GLU A CA 1
ATOM 734 C C . GLU A 1 105 ? 13.163 23.744 -23.140 1.00 75.44 105 GLU A C 1
ATOM 736 O O . GLU A 1 105 ? 12.910 24.889 -23.516 1.00 75.44 105 GLU A O 1
ATOM 741 N N . SER A 1 106 ? 12.930 23.365 -21.873 1.00 59.56 106 SER A N 1
ATOM 742 C CA . SER A 1 106 ? 12.347 24.216 -20.808 1.00 59.56 106 SER A CA 1
ATOM 743 C C . SER A 1 106 ? 10.940 24.772 -21.099 1.00 59.56 106 SER A C 1
ATOM 745 O O . SER A 1 106 ? 10.472 25.671 -20.401 1.00 59.56 106 SER A O 1
ATOM 74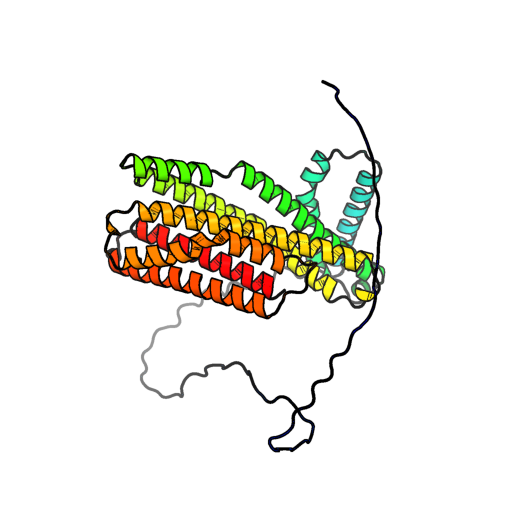7 N N . LYS A 1 107 ? 10.250 24.275 -22.135 1.00 59.28 107 LYS A N 1
ATOM 748 C CA . LYS A 1 107 ? 8.938 24.795 -22.569 1.00 59.28 107 LYS A CA 1
ATOM 749 C C . LYS A 1 107 ? 7.755 24.213 -21.795 1.00 59.28 107 LYS A C 1
ATOM 751 O O . LYS A 1 107 ? 6.660 24.761 -21.883 1.00 59.28 107 LYS A O 1
ATOM 756 N N . SER A 1 108 ? 7.946 23.119 -21.065 1.00 61.88 108 SER A N 1
ATOM 757 C CA . SER A 1 108 ? 6.883 22.457 -20.308 1.00 61.88 108 SER A CA 1
ATOM 758 C C . SER A 1 108 ? 6.690 23.106 -18.941 1.00 61.88 108 SER A C 1
ATOM 760 O O . SER A 1 108 ? 7.629 23.164 -18.142 1.00 61.88 108 SER A O 1
ATOM 762 N N . ARG A 1 109 ? 5.466 23.542 -18.632 1.00 68.94 109 ARG A N 1
ATOM 763 C CA . ARG A 1 109 ? 5.104 23.891 -17.254 1.00 68.94 109 ARG A CA 1
ATOM 764 C C . ARG A 1 109 ? 5.019 22.609 -16.428 1.00 68.94 109 ARG A C 1
ATOM 766 O O . ARG A 1 109 ? 4.610 21.575 -16.946 1.00 68.94 109 ARG A O 1
ATOM 773 N N . LEU A 1 110 ? 5.367 22.680 -15.142 1.00 68.19 110 LEU A N 1
ATOM 774 C CA . LEU A 1 110 ? 5.264 21.549 -14.207 1.00 68.19 110 LEU A CA 1
ATOM 775 C C . LEU A 1 110 ? 3.860 20.907 -14.234 1.00 68.19 110 LEU A C 1
ATOM 777 O O . LEU A 1 110 ? 3.731 19.689 -14.201 1.00 68.19 110 LEU A O 1
ATOM 781 N N . GLU A 1 111 ? 2.820 21.728 -14.397 1.00 73.56 111 GLU A N 1
ATOM 782 C CA . GLU A 1 111 ? 1.421 21.303 -14.544 1.00 73.56 111 GLU A CA 1
ATOM 783 C C . GLU A 1 111 ? 1.183 20.405 -15.773 1.00 73.56 111 GLU A C 1
ATOM 785 O O . GLU A 1 111 ? 0.440 19.426 -15.692 1.00 73.56 111 GLU A O 1
ATOM 790 N N . ASP A 1 112 ? 1.842 20.687 -16.902 1.00 76.44 112 ASP A N 1
ATOM 791 C CA . ASP A 1 112 ? 1.724 19.880 -18.124 1.00 76.44 112 ASP A CA 1
ATOM 792 C C . ASP A 1 112 ? 2.417 18.518 -17.958 1.00 76.44 112 ASP A C 1
ATOM 794 O O . ASP A 1 112 ? 1.948 17.501 -18.479 1.00 76.44 112 ASP A O 1
ATOM 798 N N . VAL A 1 113 ? 3.514 18.484 -17.195 1.00 74.38 113 VAL A N 1
ATOM 799 C CA . VAL A 1 113 ? 4.239 17.249 -16.865 1.00 74.38 113 VAL A CA 1
ATOM 800 C C . VAL A 1 113 ? 3.370 16.357 -15.982 1.00 74.38 113 VAL A C 1
ATOM 802 O O . VAL A 1 113 ? 3.116 15.210 -16.339 1.00 74.38 113 VAL A O 1
ATOM 805 N N . VAL A 1 114 ? 2.817 16.901 -14.896 1.00 78.81 114 VAL A N 1
ATOM 806 C CA . VAL A 1 114 ? 1.919 16.166 -13.988 1.00 78.81 114 VAL A CA 1
ATOM 807 C C . VAL A 1 114 ? 0.703 15.611 -14.736 1.00 78.81 114 VAL A C 1
ATOM 809 O O . VAL A 1 114 ? 0.365 14.436 -14.605 1.00 78.81 114 VAL A O 1
ATOM 812 N N . ARG A 1 115 ? 0.084 16.412 -15.612 1.00 83.25 115 ARG A N 1
ATOM 813 C CA . ARG A 1 115 ? -1.093 15.989 -16.387 1.00 83.25 115 ARG A CA 1
ATOM 814 C C . ARG A 1 115 ? -0.804 14.848 -17.369 1.00 83.25 115 ARG A C 1
ATOM 816 O O . ARG A 1 115 ? -1.717 14.108 -17.735 1.00 83.25 115 ARG A O 1
ATOM 823 N N . THR A 1 116 ? 0.439 14.711 -17.828 1.00 85.50 116 THR A N 1
ATOM 824 C CA . THR A 1 116 ? 0.828 13.697 -18.819 1.00 85.50 116 THR A CA 1
ATOM 825 C C . THR A 1 116 ? 1.377 12.412 -18.199 1.00 85.50 116 THR A C 1
ATOM 827 O O . THR A 1 116 ? 1.401 11.390 -18.889 1.00 85.50 116 THR A O 1
ATOM 830 N N . MET A 1 117 ? 1.720 12.405 -16.905 1.00 88.31 117 MET A N 1
ATOM 831 C CA . MET A 1 117 ? 2.235 11.223 -16.197 1.00 88.31 117 MET A CA 1
ATOM 832 C C . MET A 1 117 ? 1.332 9.979 -16.301 1.00 88.31 117 MET A C 1
ATOM 834 O O . MET A 1 117 ? 1.861 8.921 -16.646 1.00 88.31 117 MET A O 1
ATOM 838 N N . PRO A 1 118 ? -0.008 10.046 -16.118 1.00 89.88 118 PRO A N 1
ATOM 839 C CA . PRO A 1 118 ? -0.855 8.852 -16.232 1.00 89.88 118 PRO A CA 1
ATOM 840 C C . PRO A 1 118 ? -0.833 8.247 -17.641 1.00 89.88 118 PRO A C 1
ATOM 842 O O . PRO A 1 118 ? -0.831 7.028 -17.815 1.00 89.88 118 PRO A O 1
ATOM 845 N N . VAL A 1 119 ? -0.773 9.106 -18.666 1.00 91.25 119 VAL A N 1
ATOM 846 C CA . VAL A 1 119 ? -0.681 8.684 -20.070 1.00 91.25 119 VAL A CA 1
ATOM 847 C C . VAL A 1 119 ? 0.676 8.043 -20.339 1.00 91.25 119 VAL A C 1
ATOM 849 O O . VAL A 1 119 ? 0.735 6.987 -20.967 1.00 91.25 119 VAL A O 1
ATOM 852 N N . ALA A 1 120 ? 1.757 8.646 -19.842 1.00 91.88 120 ALA A N 1
ATOM 853 C CA . ALA A 1 120 ? 3.099 8.093 -19.960 1.00 91.88 120 ALA A CA 1
ATOM 854 C C . ALA A 1 120 ? 3.196 6.717 -19.283 1.00 91.88 120 ALA A C 1
ATOM 856 O O . ALA A 1 120 ? 3.715 5.783 -19.889 1.00 91.88 120 ALA A O 1
ATOM 857 N N . PHE A 1 121 ? 2.631 6.559 -18.083 1.00 93.50 121 PHE A N 1
ATOM 858 C CA . PHE A 1 121 ? 2.603 5.281 -17.372 1.00 93.50 121 PHE A CA 1
ATOM 859 C C . PHE A 1 121 ? 1.841 4.205 -18.159 1.00 93.50 121 PHE A C 1
ATOM 861 O O . PHE A 1 121 ? 2.378 3.124 -18.403 1.00 93.50 121 PHE A O 1
ATOM 868 N N . ALA A 1 122 ? 0.637 4.520 -18.650 1.00 92.25 122 ALA A N 1
ATOM 869 C CA . ALA A 1 122 ? -0.159 3.595 -19.459 1.00 92.25 122 ALA A CA 1
ATOM 870 C C . ALA A 1 122 ? 0.544 3.192 -20.769 1.00 92.25 122 ALA A C 1
ATOM 872 O O . ALA A 1 122 ? 0.456 2.043 -21.207 1.00 92.25 122 ALA A O 1
ATOM 873 N N . MET A 1 123 ? 1.266 4.123 -21.398 1.00 93.19 123 MET A N 1
ATOM 874 C CA . MET A 1 123 ? 2.064 3.850 -22.595 1.00 93.19 123 MET A CA 1
ATOM 875 C C . MET A 1 123 ? 3.242 2.921 -22.284 1.00 93.19 123 MET A C 1
ATOM 877 O O . MET A 1 123 ? 3.475 1.975 -23.038 1.00 93.19 123 MET A O 1
ATOM 881 N N . THR A 1 124 ? 3.940 3.133 -21.166 1.00 94.38 124 THR A N 1
ATOM 882 C CA . THR A 1 124 ? 5.020 2.243 -20.719 1.00 94.38 124 THR A CA 1
ATOM 883 C C . THR A 1 124 ? 4.506 0.841 -20.416 1.00 94.38 124 THR A C 1
ATOM 885 O O . THR A 1 124 ? 5.069 -0.122 -20.933 1.00 94.38 124 THR A O 1
ATOM 888 N N . GLN A 1 125 ? 3.405 0.720 -19.663 1.00 93.88 125 GLN A N 1
ATOM 889 C CA . GLN A 1 125 ? 2.773 -0.570 -19.370 1.00 93.88 125 GLN A CA 1
ATOM 890 C C . GLN A 1 125 ? 2.437 -1.310 -20.665 1.00 93.88 125 GLN A C 1
ATOM 892 O O . GLN A 1 125 ? 2.825 -2.457 -20.850 1.00 93.88 125 GLN A O 1
ATOM 897 N N . ARG A 1 126 ? 1.810 -0.619 -21.622 1.00 92.00 126 ARG A N 1
ATOM 898 C CA . ARG A 1 126 ? 1.466 -1.200 -22.922 1.00 92.00 126 ARG A CA 1
ATOM 899 C C . ARG A 1 126 ? 2.689 -1.681 -23.707 1.00 92.00 126 ARG A C 1
ATOM 901 O O . ARG A 1 126 ? 2.592 -2.686 -24.410 1.00 92.00 126 ARG A O 1
ATOM 908 N N . ALA A 1 127 ? 3.808 -0.957 -23.652 1.00 94.06 127 ALA A N 1
ATOM 909 C CA . ALA A 1 127 ? 5.042 -1.402 -24.293 1.00 94.06 127 ALA A CA 1
ATOM 910 C C . ALA A 1 127 ? 5.594 -2.654 -23.608 1.00 94.06 127 ALA A C 1
ATOM 912 O O . ALA A 1 127 ? 5.908 -3.622 -24.296 1.00 94.06 127 ALA A O 1
ATOM 913 N N . LEU A 1 128 ? 5.664 -2.662 -22.276 1.00 94.12 128 LEU A N 1
ATOM 914 C CA . LEU A 1 128 ? 6.152 -3.800 -21.494 1.00 94.12 128 LEU A CA 1
ATOM 915 C C . LEU A 1 128 ? 5.269 -5.044 -21.665 1.00 94.12 128 LEU A C 1
ATOM 917 O O . LEU A 1 128 ? 5.798 -6.136 -21.849 1.00 94.12 128 LEU A O 1
ATOM 921 N N . ASP A 1 129 ? 3.948 -4.884 -21.749 1.00 92.75 129 ASP A N 1
ATOM 922 C CA . ASP A 1 129 ? 3.015 -5.971 -22.065 1.00 92.75 129 ASP A CA 1
ATOM 923 C C . ASP A 1 129 ? 3.224 -6.526 -23.485 1.00 92.75 129 ASP A C 1
ATOM 925 O O . ASP A 1 129 ? 2.921 -7.688 -23.755 1.00 92.75 129 ASP A O 1
ATOM 929 N N . ALA A 1 130 ? 3.747 -5.711 -24.409 1.00 92.75 130 ALA A N 1
ATOM 930 C CA . ALA A 1 130 ? 4.053 -6.123 -25.775 1.00 92.75 130 ALA A CA 1
ATOM 931 C C . ALA A 1 130 ? 5.394 -6.873 -25.889 1.00 92.75 130 ALA A C 1
ATOM 933 O O . ALA A 1 130 ? 5.536 -7.717 -26.777 1.00 92.75 130 ALA A O 1
ATOM 934 N N . PHE A 1 131 ? 6.360 -6.621 -24.996 1.00 91.00 131 PHE A N 1
ATOM 935 C CA . PHE A 1 131 ? 7.702 -7.226 -25.049 1.00 91.00 131 PHE A CA 1
ATOM 936 C C . PHE A 1 131 ? 7.700 -8.761 -25.154 1.00 91.00 131 PHE A C 1
ATOM 938 O O . PHE A 1 131 ? 8.396 -9.282 -26.028 1.00 91.00 131 PHE A O 1
ATOM 945 N N . PRO A 1 132 ? 6.906 -9.513 -24.364 1.00 90.88 132 PRO A N 1
ATOM 946 C CA . PRO A 1 132 ? 6.842 -10.974 -24.460 1.00 90.88 132 PRO A CA 1
ATOM 947 C C . PRO A 1 132 ? 6.426 -11.516 -25.836 1.00 90.88 132 PRO A C 1
ATOM 949 O O . PRO A 1 132 ? 6.670 -12.684 -26.132 1.00 90.88 132 PRO A O 1
ATOM 952 N N . TYR A 1 133 ? 5.791 -10.690 -26.672 1.00 92.00 133 TYR A N 1
ATOM 953 C CA . TYR A 1 133 ? 5.313 -11.066 -28.003 1.00 92.00 133 TYR A CA 1
ATOM 954 C C . TYR A 1 133 ? 6.289 -10.698 -29.128 1.00 92.00 133 TYR A C 1
ATOM 956 O O . TYR A 1 133 ? 6.052 -11.063 -30.279 1.00 92.00 133 TYR A O 1
ATOM 964 N N . MET A 1 134 ? 7.376 -9.981 -28.828 1.00 91.06 134 MET A N 1
ATOM 965 C CA . MET A 1 134 ? 8.399 -9.632 -29.815 1.00 91.06 134 MET A CA 1
ATOM 966 C C . MET A 1 134 ? 9.187 -10.869 -30.254 1.00 91.06 134 MET A C 1
ATOM 968 O O . MET A 1 134 ? 9.381 -11.818 -29.492 1.00 91.06 134 MET A O 1
ATOM 972 N N . ASN A 1 135 ? 9.679 -10.864 -31.494 1.00 91.12 135 ASN A N 1
ATOM 973 C CA . ASN A 1 135 ? 10.486 -11.984 -31.964 1.00 91.12 135 ASN A CA 1
ATOM 974 C C . ASN A 1 135 ? 11.883 -11.986 -31.314 1.00 91.12 135 ASN A C 1
ATOM 976 O O . ASN A 1 135 ? 12.389 -10.969 -30.831 1.00 91.12 135 ASN A O 1
ATOM 980 N N . ILE A 1 136 ? 12.537 -13.151 -31.327 1.00 88.69 136 ILE A N 1
ATOM 981 C CA . ILE A 1 136 ? 13.821 -13.357 -30.640 1.00 88.69 136 ILE A CA 1
ATOM 982 C C . ILE A 1 136 ? 14.939 -12.441 -31.156 1.00 88.69 136 ILE A C 1
ATOM 984 O O . ILE A 1 136 ? 15.826 -12.073 -30.387 1.00 88.69 136 ILE A O 1
ATOM 988 N N . TYR A 1 137 ? 14.895 -12.051 -32.434 1.00 90.19 137 TYR A N 1
ATOM 989 C CA . TYR A 1 137 ? 15.877 -11.141 -33.020 1.00 90.19 137 TYR A CA 1
ATOM 990 C C . TYR A 1 137 ? 15.714 -9.731 -32.469 1.00 90.19 137 TYR A C 1
ATOM 992 O O . TYR A 1 137 ? 16.707 -9.109 -32.109 1.00 90.19 137 TYR A O 1
ATOM 1000 N N . GLN A 1 138 ? 14.477 -9.250 -32.339 1.00 88.56 138 GLN A N 1
ATOM 1001 C CA . GLN A 1 138 ? 14.206 -7.958 -31.719 1.00 88.56 138 GLN A CA 1
ATOM 1002 C C . GLN A 1 138 ? 14.597 -7.975 -30.238 1.00 88.56 138 GLN A C 1
ATOM 1004 O O . GLN A 1 138 ? 15.324 -7.088 -29.802 1.00 88.56 138 GLN A O 1
ATOM 1009 N N . LEU A 1 139 ? 14.214 -9.016 -29.489 1.00 87.81 139 LEU A N 1
ATOM 1010 C CA . LEU A 1 139 ? 14.526 -9.145 -28.060 1.00 87.81 139 LEU A CA 1
ATOM 1011 C C . LEU A 1 139 ? 16.030 -9.203 -27.767 1.00 87.81 139 LEU A C 1
ATOM 1013 O O . LEU A 1 139 ? 16.482 -8.638 -26.777 1.00 87.81 139 LEU A O 1
ATOM 1017 N N . ARG A 1 140 ? 16.816 -9.891 -28.604 1.00 88.31 140 ARG A N 1
ATOM 1018 C CA . ARG A 1 140 ? 18.275 -10.026 -28.422 1.00 88.31 140 ARG A CA 1
ATOM 1019 C C . ARG A 1 140 ? 19.087 -8.929 -29.107 1.00 88.31 140 ARG A C 1
ATOM 1021 O O . ARG A 1 140 ? 20.309 -8.922 -28.984 1.00 88.31 140 ARG A O 1
ATOM 1028 N N . SER A 1 141 ? 18.438 -8.034 -29.845 1.00 91.06 141 SER A N 1
ATOM 1029 C CA . SER A 1 141 ? 19.114 -6.893 -30.456 1.00 91.06 141 SER A CA 1
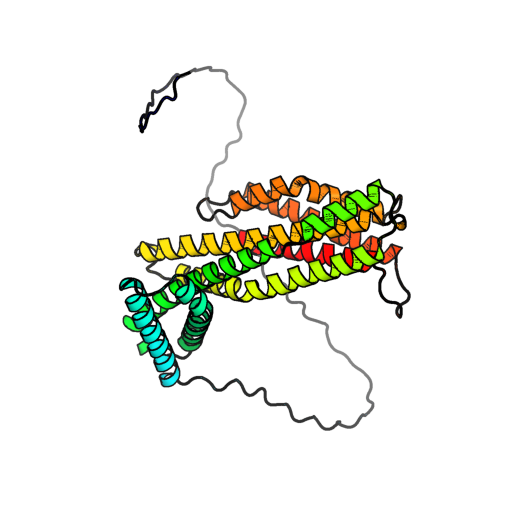ATOM 1030 C C . SER A 1 141 ? 19.539 -5.878 -29.394 1.00 91.06 141 SER A C 1
ATOM 1032 O O . SER A 1 141 ? 18.888 -5.752 -28.356 1.00 91.06 141 SER A O 1
ATOM 1034 N N . VAL A 1 142 ? 20.606 -5.122 -29.677 1.00 89.00 142 VAL A N 1
ATOM 1035 C CA . VAL A 1 142 ? 21.042 -4.012 -28.813 1.00 89.00 142 VAL A CA 1
ATOM 1036 C C . VAL A 1 142 ? 19.892 -3.016 -28.575 1.00 89.00 142 VAL A C 1
ATOM 1038 O O . VAL A 1 142 ? 19.573 -2.791 -27.409 1.00 89.00 142 VAL A O 1
ATOM 1041 N N . PRO A 1 143 ? 19.160 -2.537 -29.608 1.00 90.50 143 PRO A N 1
ATOM 1042 C CA . PRO A 1 143 ? 18.015 -1.650 -29.392 1.00 90.50 143 PRO A CA 1
ATOM 1043 C C . PRO A 1 143 ? 16.897 -2.277 -28.552 1.00 90.50 143 PRO A C 1
ATOM 1045 O O . PRO A 1 143 ? 16.269 -1.592 -27.755 1.00 90.50 143 PRO A O 1
ATOM 1048 N N . GLY A 1 144 ? 16.634 -3.579 -28.696 1.00 89.88 144 GLY A N 1
ATOM 1049 C CA . GLY A 1 144 ? 15.610 -4.264 -27.901 1.00 89.88 144 GLY A CA 1
ATOM 1050 C C . GLY A 1 144 ? 15.953 -4.320 -26.413 1.00 89.88 144 GLY A C 1
ATOM 1051 O O . GLY A 1 144 ? 15.091 -4.062 -25.574 1.00 89.88 144 GLY A O 1
ATOM 1052 N N . GLN A 1 145 ? 17.215 -4.607 -26.086 1.00 89.94 145 GLN A N 1
ATOM 1053 C CA . GLN A 1 145 ? 17.710 -4.618 -24.706 1.00 89.94 145 GLN A CA 1
ATOM 1054 C C . G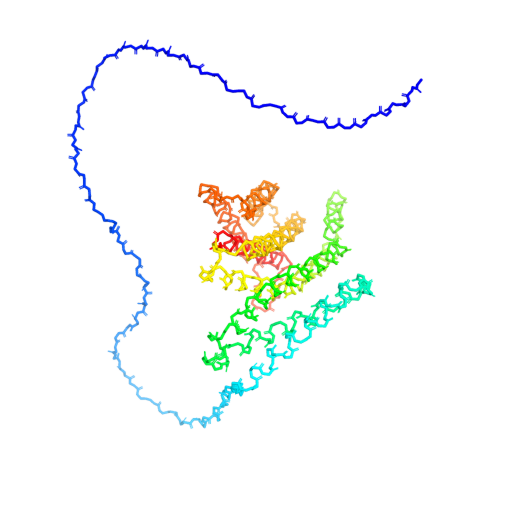LN A 1 145 ? 17.738 -3.210 -24.093 1.00 89.94 145 GLN A C 1
ATOM 1056 O O . GLN A 1 145 ? 17.339 -3.034 -22.942 1.00 89.94 145 GLN A O 1
ATOM 1061 N N . GLU A 1 146 ? 18.154 -2.201 -24.862 1.00 90.06 146 GLU A N 1
ATOM 1062 C CA . GLU A 1 146 ? 18.136 -0.794 -24.439 1.00 90.06 146 GLU A CA 1
ATOM 1063 C C . GLU A 1 146 ? 16.710 -0.285 -24.203 1.00 90.06 146 GLU A C 1
ATOM 1065 O O . GLU A 1 146 ? 16.439 0.318 -23.163 1.00 90.06 146 GLU A O 1
ATOM 1070 N N . ASN A 1 147 ? 15.776 -0.587 -25.111 1.00 92.75 147 ASN A N 1
ATOM 1071 C CA . ASN A 1 147 ? 14.369 -0.218 -24.965 1.00 92.75 147 ASN A CA 1
ATOM 1072 C C . ASN A 1 147 ? 13.749 -0.867 -23.723 1.00 92.75 147 ASN A C 1
ATOM 1074 O O . ASN A 1 147 ? 13.055 -0.189 -22.970 1.00 92.75 147 ASN A O 1
ATOM 1078 N N . LEU A 1 148 ? 14.023 -2.154 -23.472 1.00 92.31 148 LEU A N 1
ATOM 1079 C CA . LEU A 1 148 ? 13.526 -2.843 -22.278 1.00 92.31 148 LEU A CA 1
ATOM 1080 C C . LEU A 1 148 ? 14.028 -2.165 -20.998 1.00 92.31 148 LEU A C 1
ATOM 1082 O O . LEU A 1 148 ? 13.231 -1.840 -20.120 1.00 92.31 148 LEU A O 1
ATOM 1086 N N . ARG A 1 149 ? 15.338 -1.895 -20.911 1.00 89.88 149 ARG A N 1
ATOM 1087 C CA . ARG A 1 149 ? 15.947 -1.180 -19.774 1.00 89.88 149 ARG A CA 1
ATOM 1088 C C . ARG A 1 149 ? 15.308 0.179 -19.560 1.00 89.88 149 ARG A C 1
ATOM 1090 O O . ARG A 1 149 ? 14.937 0.516 -18.440 1.00 89.88 149 ARG A O 1
ATOM 1097 N N . TYR A 1 150 ? 15.191 0.956 -20.631 1.00 91.00 150 TYR A N 1
ATOM 1098 C CA . TYR A 1 150 ? 14.624 2.294 -20.580 1.00 91.00 150 TYR A CA 1
ATOM 1099 C C . TYR A 1 150 ? 13.177 2.272 -20.079 1.00 91.00 150 TYR A C 1
ATOM 1101 O O . TYR A 1 150 ? 12.825 3.042 -19.189 1.00 91.00 150 TYR A O 1
ATOM 1109 N N . LEU A 1 151 ? 12.351 1.363 -20.602 1.00 93.56 151 LEU A N 1
ATOM 1110 C CA . LEU A 1 151 ? 10.941 1.268 -20.234 1.00 93.56 151 LEU A CA 1
ATOM 1111 C C . LEU A 1 151 ? 10.744 0.795 -18.796 1.00 93.56 151 LEU A C 1
ATOM 1113 O O . LEU A 1 151 ? 9.902 1.357 -18.107 1.00 93.56 151 LEU A O 1
ATOM 1117 N N . LEU A 1 152 ? 11.541 -0.159 -18.309 1.00 92.06 152 LEU A N 1
ATOM 1118 C CA . LEU A 1 152 ? 11.492 -0.572 -16.902 1.00 92.06 152 LEU A CA 1
ATOM 1119 C C . LEU A 1 152 ? 11.918 0.568 -15.965 1.00 92.06 152 LEU A C 1
ATOM 1121 O O . LEU A 1 152 ? 11.238 0.836 -14.977 1.00 92.06 152 LEU A O 1
ATOM 1125 N N . LYS A 1 153 ? 12.988 1.308 -16.309 1.00 90.25 153 LYS A N 1
ATOM 1126 C CA . LYS A 1 153 ? 13.393 2.515 -15.564 1.00 90.25 153 LYS A CA 1
ATOM 1127 C C . LYS A 1 153 ? 12.251 3.541 -15.533 1.00 90.25 153 LYS A C 1
ATOM 1129 O O . LYS A 1 153 ? 11.883 4.015 -14.464 1.00 90.25 153 LYS A O 1
ATOM 1134 N N . LYS A 1 154 ? 11.648 3.848 -16.690 1.00 91.25 154 LYS A N 1
ATOM 1135 C CA . LYS A 1 154 ? 10.532 4.803 -16.786 1.00 91.25 154 LYS A CA 1
ATOM 1136 C C . LYS A 1 154 ? 9.286 4.330 -16.041 1.00 91.25 154 LYS A C 1
ATOM 1138 O O . LYS A 1 154 ? 8.650 5.162 -15.406 1.00 91.25 154 LYS A O 1
ATOM 1143 N N . GLN A 1 155 ? 8.928 3.045 -16.096 1.00 93.25 155 GLN A N 1
ATOM 1144 C CA . GLN A 1 155 ? 7.771 2.513 -15.370 1.00 93.25 155 GLN A CA 1
ATOM 1145 C C . GLN A 1 155 ? 7.955 2.680 -13.865 1.00 93.25 155 GLN A C 1
ATOM 1147 O O . GLN A 1 155 ? 7.049 3.188 -13.212 1.00 93.25 155 GLN A O 1
ATOM 1152 N N . ALA A 1 156 ? 9.123 2.306 -13.339 1.00 88.62 156 ALA A N 1
ATOM 1153 C CA . ALA A 1 156 ? 9.417 2.437 -11.920 1.00 88.62 156 ALA A CA 1
ATOM 1154 C C . ALA A 1 156 ? 9.353 3.902 -11.452 1.00 88.62 156 ALA A C 1
ATOM 1156 O O . ALA A 1 156 ? 8.691 4.195 -10.460 1.00 88.62 156 ALA A O 1
ATOM 1157 N N . THR A 1 157 ? 9.963 4.833 -12.195 1.00 88.81 157 THR A N 1
ATOM 1158 C CA . THR A 1 157 ? 9.906 6.268 -11.868 1.00 88.81 157 THR A CA 1
ATOM 1159 C C . THR A 1 157 ? 8.482 6.818 -11.941 1.00 88.81 157 THR A C 1
ATOM 1161 O O . THR A 1 157 ? 8.013 7.419 -10.983 1.00 88.81 157 THR A O 1
ATOM 1164 N N . LEU A 1 158 ? 7.763 6.565 -13.041 1.00 91.06 158 LEU A N 1
ATOM 1165 C CA . LEU A 1 158 ? 6.398 7.069 -13.226 1.00 91.06 158 LEU A CA 1
ATOM 1166 C C . LEU A 1 158 ? 5.425 6.504 -12.187 1.00 91.06 158 LEU A C 1
ATOM 1168 O O . LEU A 1 158 ? 4.527 7.221 -11.760 1.00 91.06 158 LEU A O 1
ATOM 1172 N N . ALA A 1 159 ? 5.594 5.241 -11.784 1.00 90.69 159 ALA A N 1
ATOM 1173 C CA . ALA A 1 159 ? 4.808 4.636 -10.715 1.00 90.69 159 ALA A CA 1
ATOM 1174 C C . ALA A 1 159 ? 5.008 5.373 -9.384 1.00 90.69 159 ALA A C 1
ATOM 1176 O O . ALA A 1 159 ? 4.027 5.729 -8.736 1.00 90.69 159 ALA A O 1
ATOM 1177 N N . CYS A 1 160 ? 6.264 5.642 -9.010 1.00 86.38 160 CYS A N 1
ATOM 1178 C CA . CYS A 1 160 ? 6.585 6.362 -7.777 1.00 86.38 160 CYS A CA 1
ATOM 1179 C C . CYS A 1 160 ? 6.056 7.804 -7.813 1.00 86.38 160 CYS A C 1
ATOM 1181 O O . CYS A 1 160 ? 5.430 8.245 -6.854 1.00 86.38 160 CYS A O 1
ATOM 1183 N N . ASP A 1 161 ? 6.240 8.517 -8.930 1.00 87.69 161 ASP A N 1
ATOM 1184 C CA . ASP A 1 161 ? 5.769 9.900 -9.084 1.00 87.69 161 ASP A CA 1
ATOM 1185 C C . ASP A 1 161 ? 4.235 9.995 -9.001 1.00 87.69 161 ASP A C 1
ATOM 1187 O O . ASP A 1 161 ? 3.693 10.852 -8.300 1.00 87.69 161 ASP A O 1
ATOM 1191 N N . LEU A 1 162 ? 3.517 9.097 -9.689 1.00 87.50 162 LEU A N 1
ATOM 1192 C CA . LEU A 1 162 ? 2.051 9.041 -9.648 1.00 87.50 162 LEU A CA 1
ATOM 1193 C C . LEU A 1 162 ? 1.530 8.708 -8.254 1.00 87.50 162 LEU A C 1
ATOM 1195 O O . LEU A 1 162 ? 0.566 9.321 -7.794 1.00 87.50 162 LEU A O 1
ATOM 1199 N N . ALA A 1 163 ? 2.181 7.769 -7.572 1.00 84.06 163 ALA A N 1
ATOM 1200 C CA . ALA A 1 163 ? 1.822 7.426 -6.211 1.00 84.06 163 ALA A CA 1
ATOM 1201 C C . ALA A 1 163 ? 2.076 8.580 -5.243 1.00 84.06 163 ALA A C 1
ATOM 1203 O O . ALA A 1 163 ? 1.208 8.865 -4.427 1.00 84.06 163 ALA A O 1
ATOM 1204 N N . GLY A 1 164 ? 3.199 9.294 -5.370 1.00 82.31 164 GLY A 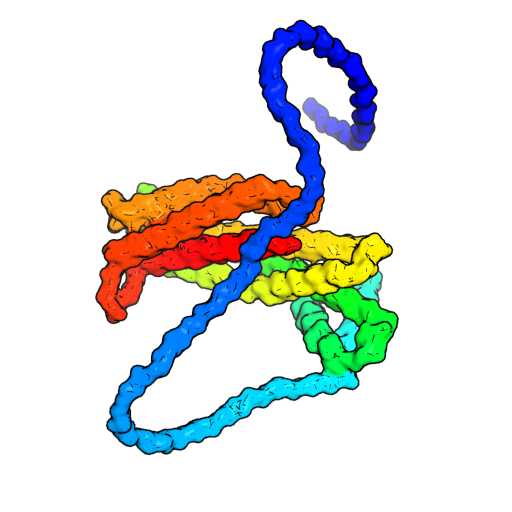N 1
ATOM 1205 C CA . GLY A 1 164 ? 3.483 10.483 -4.567 1.00 82.31 164 GLY A CA 1
ATOM 1206 C C . GLY A 1 164 ? 2.423 11.573 -4.743 1.00 82.31 164 GLY A C 1
ATOM 1207 O O . GLY A 1 164 ? 1.956 12.149 -3.760 1.00 82.31 164 GLY A O 1
ATOM 1208 N N . LEU A 1 165 ? 1.976 11.811 -5.981 1.00 82.94 165 LEU A N 1
ATOM 1209 C CA . LEU A 1 165 ? 0.883 12.747 -6.265 1.00 82.94 165 LEU A CA 1
ATOM 1210 C C . LEU A 1 165 ? -0.434 12.303 -5.629 1.00 82.94 165 LEU A C 1
ATOM 1212 O O . LEU A 1 165 ? -1.099 13.114 -4.985 1.00 82.94 165 LEU A O 1
ATOM 1216 N N . ALA A 1 166 ? -0.795 11.026 -5.772 1.00 80.00 166 ALA A N 1
ATOM 1217 C CA . ALA A 1 166 ? -1.994 10.504 -5.135 1.00 80.00 166 ALA A CA 1
ATOM 1218 C C . ALA A 1 166 ? -1.896 10.622 -3.613 1.00 80.00 166 ALA A C 1
ATOM 1220 O O . ALA A 1 166 ? -2.798 11.180 -3.007 1.00 80.00 166 ALA A O 1
ATOM 1221 N N . ILE A 1 167 ? -0.793 10.194 -2.992 1.00 77.50 167 ILE A N 1
ATOM 1222 C CA . ILE A 1 167 ? -0.543 10.328 -1.546 1.00 77.50 167 ILE A CA 1
ATOM 1223 C C . ILE A 1 167 ? -0.731 11.780 -1.089 1.00 77.50 167 ILE A C 1
ATOM 1225 O O . ILE A 1 167 ? -1.438 12.016 -0.110 1.00 77.50 167 ILE A O 1
ATOM 1229 N N . GLY A 1 168 ? -0.196 12.756 -1.826 1.00 77.44 168 GLY A N 1
ATOM 1230 C CA . GLY A 1 168 ? -0.384 14.175 -1.519 1.00 77.44 168 GLY A CA 1
ATOM 1231 C C . GLY A 1 168 ? -1.845 14.640 -1.594 1.00 77.44 168 GLY A C 1
ATOM 1232 O O . GLY A 1 168 ? -2.314 15.353 -0.706 1.00 77.44 168 GLY A O 1
ATOM 1233 N N . GLU A 1 169 ? -2.602 14.216 -2.612 1.00 75.75 169 GLU A N 1
ATOM 1234 C CA . GLU A 1 169 ? -4.046 14.498 -2.696 1.00 75.75 169 GLU A CA 1
ATOM 1235 C C . GLU A 1 169 ? -4.820 13.902 -1.512 1.00 75.75 169 GLU A C 1
ATOM 1237 O O . GLU A 1 169 ? -5.784 14.496 -1.025 1.00 75.75 169 GLU A O 1
ATOM 1242 N N . LEU A 1 170 ? -4.372 12.750 -1.018 1.00 69.75 170 LEU A N 1
ATOM 1243 C CA . LEU A 1 170 ? -5.009 12.013 0.067 1.00 69.75 170 LEU A CA 1
ATOM 1244 C C . LEU A 1 170 ? -4.714 12.614 1.435 1.00 69.75 170 LEU A C 1
ATOM 1246 O O . LEU A 1 170 ? -5.572 12.597 2.316 1.00 69.75 170 LEU A O 1
ATOM 1250 N N . GLU A 1 171 ? -3.504 13.125 1.656 1.00 72.06 171 GLU A N 1
ATOM 1251 C CA . GLU A 1 171 ? -3.155 13.853 2.884 1.00 72.06 171 GLU A CA 1
ATOM 1252 C C . GLU A 1 171 ? -3.992 15.129 3.020 1.00 72.06 171 GLU A C 1
ATOM 1254 O O . GLU A 1 171 ? -4.459 15.446 4.111 1.00 72.06 171 GLU A O 1
ATOM 1259 N N . MET A 1 172 ? -4.304 15.801 1.909 1.00 70.75 172 MET A N 1
ATOM 1260 C CA . MET A 1 172 ? -5.188 16.973 1.919 1.00 70.75 172 MET A CA 1
ATOM 1261 C C . MET A 1 172 ? -6.661 16.649 2.222 1.00 70.75 172 MET A C 1
ATOM 1263 O O . MET A 1 172 ? -7.409 17.547 2.607 1.00 70.75 172 MET A O 1
ATOM 1267 N N . GLN A 1 173 ? -7.088 15.395 2.051 1.00 68.94 173 GLN A N 1
ATOM 1268 C CA . GLN A 1 173 ? -8.466 14.940 2.286 1.00 68.94 173 GLN A CA 1
ATOM 1269 C C . GLN A 1 173 ? -8.632 14.159 3.599 1.00 68.94 173 GLN A C 1
ATOM 1271 O O . GLN A 1 173 ? -9.712 13.627 3.859 1.00 68.94 173 GLN A O 1
ATOM 1276 N N . ASP A 1 174 ? -7.589 14.067 4.430 1.00 69.44 174 ASP A N 1
ATOM 1277 C CA . ASP A 1 174 ? -7.627 13.243 5.635 1.00 69.44 174 ASP A CA 1
ATOM 1278 C C . ASP A 1 174 ? -8.543 13.826 6.725 1.00 69.44 174 ASP A C 1
ATOM 1280 O O . ASP A 1 174 ? -8.167 14.693 7.515 1.00 69.44 174 ASP A O 1
ATOM 1284 N N . ALA A 1 175 ? -9.775 13.319 6.775 1.00 78.12 175 ALA A N 1
ATOM 1285 C CA . ALA A 1 175 ? -10.753 13.642 7.808 1.00 78.12 175 ALA A CA 1
ATOM 1286 C C . ALA A 1 175 ? -10.556 12.842 9.114 1.00 78.12 175 ALA A C 1
ATOM 1288 O O . ALA A 1 175 ? -11.264 13.101 10.091 1.00 78.12 175 ALA A O 1
ATOM 1289 N N . GLY A 1 176 ? -9.616 11.887 9.153 1.00 84.31 176 GLY A N 1
ATOM 1290 C CA . GLY A 1 176 ? -9.450 10.944 10.259 1.00 84.31 176 GLY A CA 1
ATOM 1291 C C . GLY A 1 176 ? -9.120 11.634 11.581 1.00 84.31 176 GLY A C 1
ATOM 1292 O O . GLY A 1 176 ? -9.815 11.433 12.575 1.00 84.31 176 GLY A O 1
ATOM 1293 N N . GLY A 1 177 ? -8.145 12.547 11.588 1.00 85.56 177 GLY A N 1
ATOM 1294 C CA . GLY A 1 177 ? -7.785 13.299 12.799 1.00 85.56 177 GLY A CA 1
ATOM 1295 C C . GLY A 1 177 ? -8.941 14.141 13.359 1.00 85.56 177 GLY A C 1
ATOM 1296 O O . GLY A 1 177 ? -9.169 14.182 14.569 1.00 85.56 177 GLY A O 1
ATOM 1297 N N . ALA A 1 178 ? -9.736 14.763 12.482 1.00 87.94 178 ALA A N 1
ATOM 1298 C CA . ALA A 1 178 ? -10.910 15.537 12.886 1.00 87.94 178 ALA A CA 1
ATOM 1299 C C . ALA A 1 178 ? -12.048 14.648 13.422 1.00 87.94 178 ALA A C 1
ATOM 1301 O O . ALA A 1 178 ? -12.784 15.060 14.322 1.00 87.94 178 ALA A O 1
ATOM 1302 N N . LEU A 1 179 ? -12.211 13.438 12.876 1.00 91.44 179 LEU A N 1
ATOM 1303 C CA . LEU A 1 179 ? -13.148 12.437 13.3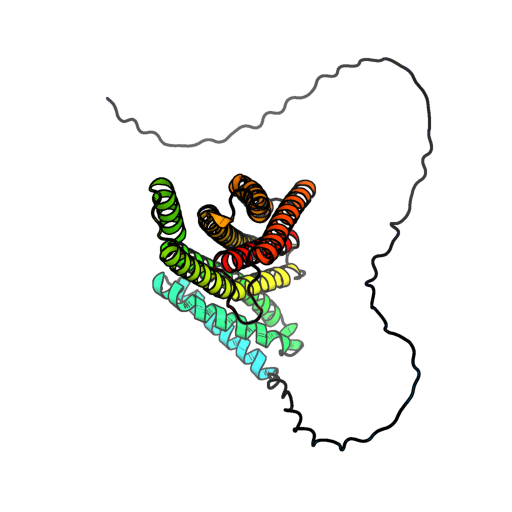87 1.00 91.44 179 LEU A CA 1
ATOM 1304 C C . LEU A 1 179 ? -12.721 11.938 14.772 1.00 91.44 179 LEU A C 1
ATOM 1306 O O . LEU A 1 179 ? -13.530 11.967 15.699 1.00 91.44 179 LEU A O 1
ATOM 1310 N N . MET A 1 180 ? -11.446 11.578 14.933 1.00 90.94 180 MET A N 1
ATOM 1311 C CA . MET A 1 180 ? -10.878 11.114 16.201 1.00 90.94 180 MET A CA 1
ATOM 1312 C C . MET A 1 180 ? -11.076 12.142 17.318 1.00 90.94 180 MET A C 1
ATOM 1314 O O . MET A 1 180 ? -11.587 11.810 18.388 1.00 90.94 180 MET A O 1
ATOM 1318 N N . TRP A 1 181 ? -10.746 13.409 17.048 1.00 90.06 181 TRP A N 1
ATOM 1319 C CA . TRP A 1 181 ? -10.910 14.492 18.017 1.00 90.06 181 TRP A CA 1
ATOM 1320 C C . TRP A 1 181 ? -12.374 14.675 18.447 1.00 90.06 181 TRP A C 1
ATOM 1322 O O . TRP A 1 181 ? -12.663 14.850 19.631 1.00 90.06 181 TRP A O 1
ATOM 1332 N N . ARG A 1 182 ? -13.326 14.584 17.507 1.00 91.94 182 ARG A N 1
ATOM 1333 C CA . ARG A 1 182 ? -14.760 14.692 17.826 1.00 91.94 182 ARG A CA 1
ATOM 1334 C C . ARG A 1 182 ? -15.282 13.500 18.621 1.00 91.94 182 ARG A C 1
ATOM 1336 O O . ARG A 1 182 ? -16.083 13.711 19.528 1.00 91.94 182 ARG A O 1
ATOM 1343 N N . MET A 1 183 ? -14.830 12.283 18.319 1.00 92.88 183 MET A N 1
ATOM 1344 C CA . MET A 1 183 ? -15.173 11.092 19.105 1.00 92.88 183 MET A CA 1
ATOM 1345 C C . MET A 1 183 ? -14.687 11.230 20.555 1.00 92.88 183 MET A C 1
ATOM 1347 O O . MET A 1 183 ? -15.457 10.986 21.483 1.00 92.88 183 MET A O 1
ATOM 1351 N N . GLN A 1 184 ? -13.446 11.691 20.758 1.00 90.12 184 GLN A N 1
ATOM 1352 C CA . GLN A 1 184 ? -12.885 11.941 22.092 1.00 90.12 184 GLN A CA 1
ATOM 1353 C C . GLN A 1 184 ? -13.680 13.012 22.852 1.00 90.12 184 GLN A C 1
ATOM 1355 O O . GLN A 1 184 ? -14.117 12.775 23.977 1.00 90.12 184 GLN A O 1
ATOM 1360 N N . ALA A 1 185 ? -13.954 14.155 22.216 1.00 90.44 185 ALA A N 1
ATOM 1361 C CA . ALA A 1 185 ? -14.743 15.225 22.825 1.00 90.44 185 ALA A CA 1
ATOM 1362 C C . ALA A 1 185 ? -16.162 14.759 23.204 1.00 90.44 185 ALA A C 1
ATOM 1364 O O . ALA A 1 185 ? -16.651 15.061 24.293 1.00 90.44 185 ALA A O 1
ATOM 1365 N N . ALA A 1 186 ? -16.822 13.983 22.338 1.00 89.69 186 ALA A N 1
ATOM 1366 C CA . ALA A 1 186 ? -18.143 13.427 22.621 1.00 89.69 186 ALA A CA 1
ATOM 1367 C C . ALA A 1 186 ? -18.117 12.436 23.794 1.00 89.69 186 ALA A C 1
ATOM 1369 O O . ALA A 1 186 ? -19.032 12.449 24.620 1.00 89.69 186 ALA A O 1
ATOM 1370 N N . GLN A 1 187 ? -17.065 11.620 23.907 1.00 87.62 187 GLN A N 1
ATOM 1371 C CA . GLN A 1 187 ? -16.874 10.692 25.022 1.00 87.62 187 GLN A CA 1
ATOM 1372 C C . GLN A 1 187 ? -16.694 11.437 26.355 1.00 87.62 187 GLN A C 1
ATOM 1374 O O . GLN A 1 187 ? -17.351 11.098 27.342 1.00 87.62 187 GLN A O 1
ATOM 1379 N N . GLU A 1 188 ? -15.870 12.489 26.381 1.00 89.12 188 GLU A N 1
ATOM 1380 C CA . GLU A 1 188 ? -15.672 13.343 27.562 1.00 89.12 188 GLU A CA 1
ATOM 1381 C C . GLU A 1 188 ? -16.968 14.047 27.988 1.00 89.12 188 GLU A C 1
ATOM 1383 O O . GLU A 1 188 ? -17.300 14.101 29.175 1.00 89.12 188 GLU A O 1
ATOM 1388 N N . MET A 1 189 ? -17.734 14.543 27.013 1.00 89.69 189 MET A N 1
ATOM 1389 C CA . MET A 1 189 ? -19.009 15.231 27.237 1.00 89.69 189 MET A CA 1
ATOM 1390 C C . MET A 1 189 ? -20.199 14.279 27.434 1.00 89.69 189 MET A C 1
ATOM 1392 O O . MET A 1 189 ? -21.305 14.746 27.710 1.00 89.69 189 MET A O 1
ATOM 1396 N N . ARG A 1 190 ? -19.990 12.957 27.326 1.00 85.12 190 ARG A N 1
ATOM 1397 C CA . ARG A 1 190 ? -21.029 11.911 27.397 1.00 85.12 190 ARG A CA 1
ATOM 1398 C C . ARG A 1 190 ? -22.192 12.146 26.425 1.00 85.12 190 ARG A C 1
ATOM 1400 O O . ARG A 1 190 ? -23.356 11.953 26.778 1.00 85.12 190 ARG A O 1
ATOM 1407 N N . MET A 1 191 ? -21.875 12.590 25.214 1.00 85.94 191 MET A N 1
ATOM 1408 C CA . MET A 1 191 ? -22.850 12.781 24.143 1.00 85.94 191 MET A CA 1
ATOM 1409 C C . MET A 1 191 ? -23.054 11.476 23.371 1.00 85.94 191 MET A C 1
ATOM 1411 O O . MET A 1 191 ? -22.083 10.845 22.959 1.00 85.94 191 MET A O 1
ATOM 1415 N N . ASP A 1 192 ? -24.311 11.098 23.135 1.00 83.06 192 ASP A N 1
ATOM 1416 C CA . ASP A 1 192 ? -24.644 9.960 22.277 1.00 83.06 192 ASP A CA 1
ATOM 1417 C C . ASP A 1 192 ? -24.752 10.414 20.816 1.00 83.06 192 ASP A C 1
ATOM 1419 O O . ASP A 1 192 ? -25.769 10.955 20.382 1.00 83.06 192 ASP A O 1
ATOM 1423 N N . LEU A 1 193 ? -23.652 10.246 20.083 1.00 87.00 193 LEU A N 1
ATOM 1424 C CA . LEU A 1 193 ? -23.526 10.542 18.652 1.00 87.00 193 LEU A CA 1
ATOM 1425 C C . LEU A 1 193 ? -23.073 9.298 17.865 1.00 87.00 193 LEU A C 1
ATOM 1427 O O . LEU A 1 193 ? -22.532 9.408 16.765 1.00 87.00 193 LEU A O 1
ATOM 1431 N N . MET A 1 194 ? -23.264 8.101 18.434 1.00 84.94 194 MET A N 1
ATOM 1432 C CA . MET A 1 194 ? -22.738 6.848 17.880 1.00 84.94 194 MET A CA 1
ATOM 1433 C C . MET A 1 194 ? -23.176 6.578 16.429 1.00 84.94 194 MET A C 1
ATOM 1435 O O . MET A 1 194 ? -22.302 6.243 15.630 1.00 84.94 194 MET A O 1
ATOM 1439 N N . PRO A 1 195 ? -24.450 6.784 16.025 1.00 86.19 195 PRO A N 1
ATOM 1440 C CA . PRO A 1 195 ? -24.867 6.546 14.640 1.00 86.19 195 PRO A CA 1
ATOM 1441 C C . PRO A 1 195 ? -24.209 7.487 13.622 1.00 86.19 195 PRO A C 1
ATOM 1443 O O . PRO A 1 195 ? -23.920 7.075 12.498 1.00 86.19 195 PRO A O 1
ATOM 1446 N N . ASP A 1 196 ? -23.969 8.747 14.000 1.00 88.31 196 ASP A N 1
ATOM 1447 C CA . ASP A 1 196 ? -23.291 9.712 13.130 1.00 88.31 196 ASP A CA 1
ATOM 1448 C C . ASP A 1 196 ? -21.811 9.353 12.980 1.00 88.31 196 ASP A C 1
ATOM 1450 O O . ASP A 1 196 ? -21.292 9.340 11.864 1.00 88.31 196 ASP A O 1
ATOM 1454 N N . PHE A 1 197 ? -21.157 8.974 14.081 1.00 91.06 197 PHE A N 1
ATOM 1455 C CA . PHE A 1 197 ? -19.775 8.506 14.050 1.00 91.06 197 PHE A CA 1
ATOM 1456 C C . PHE A 1 197 ? -19.603 7.201 13.273 1.00 91.06 197 PHE A C 1
ATOM 1458 O O . PHE A 1 197 ? -18.604 7.067 12.576 1.00 91.06 197 PHE A O 1
ATOM 1465 N N . ASP A 1 198 ? -20.562 6.274 13.336 1.00 88.81 198 ASP A N 1
ATOM 1466 C CA . ASP A 1 198 ? -20.538 5.052 12.523 1.00 88.81 198 ASP A CA 1
ATOM 1467 C C . ASP A 1 198 ? -20.580 5.372 11.028 1.00 88.81 198 ASP A C 1
ATOM 1469 O O . ASP A 1 198 ? -19.781 4.838 10.262 1.00 88.81 198 ASP A O 1
ATOM 1473 N N . ARG A 1 199 ? -21.464 6.287 10.605 1.00 89.19 199 ARG A N 1
ATOM 1474 C CA . ARG A 1 199 ? -21.547 6.710 9.199 1.00 89.19 199 ARG A CA 1
ATOM 1475 C C . ARG A 1 199 ? -20.246 7.359 8.734 1.00 89.19 199 ARG A C 1
ATOM 1477 O O . ARG A 1 199 ? -19.740 7.020 7.670 1.00 89.19 199 ARG A O 1
ATOM 1484 N N . GLU A 1 200 ? -19.729 8.305 9.509 1.00 89.75 200 GLU A N 1
ATOM 1485 C CA . GLU A 1 200 ? -18.514 9.036 9.146 1.00 89.75 200 GLU A CA 1
ATOM 1486 C C . GLU A 1 200 ? -17.272 8.138 9.160 1.00 89.75 200 GLU A C 1
ATOM 1488 O O . GLU A 1 200 ? -16.401 8.285 8.302 1.00 89.75 200 GLU A O 1
ATOM 1493 N N . LEU A 1 201 ? -17.204 7.179 10.090 1.00 89.94 201 LEU A N 1
ATOM 1494 C CA . LEU A 1 201 ? -16.163 6.157 10.112 1.00 89.94 201 LEU A CA 1
ATOM 1495 C C . LEU A 1 201 ? -16.254 5.260 8.874 1.00 89.94 201 LEU A C 1
ATOM 1497 O O . LEU A 1 201 ? -15.246 5.065 8.204 1.00 89.94 201 LEU A O 1
ATOM 1501 N N . ASP A 1 202 ? -17.445 4.770 8.524 1.00 88.44 202 ASP A N 1
ATOM 1502 C CA . ASP A 1 202 ? -17.649 3.952 7.322 1.00 88.44 202 ASP A CA 1
ATOM 1503 C C . ASP A 1 202 ? -17.261 4.715 6.041 1.00 88.44 202 ASP A C 1
ATOM 1505 O O . ASP A 1 202 ? -16.656 4.144 5.131 1.00 88.44 202 ASP A O 1
ATOM 1509 N N . GLU A 1 203 ? -17.597 6.005 5.945 1.00 87.06 203 GLU A N 1
ATOM 1510 C CA . GLU A 1 203 ? -17.198 6.870 4.827 1.00 87.06 203 GLU A CA 1
ATOM 1511 C C . GLU A 1 203 ? -15.679 7.063 4.772 1.00 87.06 203 GLU A C 1
ATOM 1513 O O . GLU A 1 203 ? -15.083 6.937 3.699 1.00 87.06 203 GLU A O 1
ATOM 1518 N N . HIS A 1 204 ? -15.047 7.310 5.921 1.00 87.19 204 HIS A N 1
ATOM 1519 C CA . HIS A 1 204 ? -13.600 7.459 6.017 1.00 87.19 204 HIS A CA 1
ATOM 1520 C C . HIS A 1 204 ? -12.866 6.167 5.630 1.00 87.19 204 HIS A C 1
ATOM 1522 O O . HIS A 1 204 ? -11.961 6.206 4.797 1.00 87.19 204 HIS A O 1
ATOM 1528 N N . LEU A 1 205 ? -13.289 5.018 6.165 1.00 85.69 205 LEU A N 1
ATOM 1529 C CA . LEU A 1 205 ? -12.693 3.713 5.867 1.00 85.69 205 LEU A CA 1
ATOM 1530 C C . LEU A 1 205 ? -12.873 3.328 4.393 1.00 85.69 205 LEU A C 1
ATOM 1532 O O . LEU A 1 205 ? -11.921 2.876 3.766 1.00 85.69 205 LEU A O 1
ATOM 1536 N N . LYS A 1 206 ? -14.041 3.588 3.790 1.00 84.19 206 LYS A N 1
ATOM 1537 C CA . LYS A 1 206 ? -14.239 3.401 2.338 1.00 84.19 206 LYS A CA 1
ATOM 1538 C C . LYS A 1 206 ? -13.344 4.312 1.507 1.00 84.19 206 LYS A C 1
ATOM 1540 O O . LYS A 1 206 ? -12.829 3.889 0.474 1.00 84.19 206 LYS A O 1
ATOM 1545 N N . GLY A 1 207 ? -13.183 5.564 1.937 1.00 80.44 207 GLY A N 1
ATOM 1546 C CA . GLY A 1 207 ? -12.258 6.505 1.314 1.00 80.44 207 GLY A CA 1
ATOM 1547 C C . GLY A 1 207 ? -10.820 5.994 1.363 1.00 80.44 207 GLY A C 1
ATOM 1548 O O . GLY A 1 207 ? -10.113 6.083 0.362 1.00 80.44 207 GLY A O 1
ATOM 1549 N N . LEU A 1 208 ? -10.420 5.404 2.489 1.00 79.81 208 LEU A N 1
ATOM 1550 C CA . LEU A 1 208 ? -9.109 4.799 2.702 1.00 79.81 208 LEU A CA 1
ATOM 1551 C C . LEU A 1 208 ? -8.902 3.558 1.823 1.00 79.81 208 LEU A C 1
ATOM 1553 O O . LEU A 1 208 ? -7.916 3.492 1.095 1.00 79.81 208 LEU A O 1
ATOM 1557 N N . ASP A 1 209 ? -9.847 2.621 1.796 1.00 78.31 209 ASP A N 1
ATOM 1558 C CA . ASP A 1 209 ? -9.745 1.413 0.966 1.00 78.31 209 ASP A CA 1
ATOM 1559 C C . ASP A 1 209 ? -9.699 1.754 -0.532 1.00 78.31 209 ASP A C 1
ATOM 1561 O O . ASP A 1 209 ? -8.770 1.353 -1.234 1.00 78.31 209 ASP A O 1
ATOM 1565 N N . GLY A 1 210 ? -10.631 2.582 -1.019 1.00 76.75 210 GLY A N 1
ATOM 1566 C CA . GLY A 1 210 ? -10.675 2.983 -2.433 1.00 76.75 210 GLY A CA 1
ATOM 1567 C C . GLY A 1 210 ? -9.472 3.826 -2.868 1.00 76.75 210 GLY A C 1
ATOM 1568 O O . GLY A 1 210 ? -9.186 3.977 -4.055 1.00 76.75 210 GLY A O 1
ATOM 1569 N N . THR A 1 211 ? -8.756 4.389 -1.906 1.00 69.44 211 THR A N 1
ATOM 1570 C CA . THR A 1 211 ? -7.497 5.087 -2.118 1.00 69.44 211 THR A CA 1
ATOM 1571 C C . THR A 1 211 ? -6.340 4.115 -2.301 1.00 69.44 211 THR A C 1
ATOM 1573 O O . THR A 1 211 ? -5.538 4.267 -3.221 1.00 69.44 211 THR A O 1
ATOM 1576 N N . LEU A 1 212 ? -6.263 3.098 -1.452 1.00 74.50 212 LEU A N 1
ATOM 1577 C CA . LEU A 1 212 ? -5.217 2.090 -1.528 1.00 74.50 212 LEU A CA 1
ATOM 1578 C C . LEU A 1 212 ? -5.364 1.217 -2.775 1.00 74.50 212 LEU A C 1
ATOM 1580 O O . LEU A 1 212 ? -4.362 0.895 -3.408 1.00 74.50 212 LEU A O 1
ATOM 1584 N N . GLU A 1 213 ? -6.597 0.941 -3.201 1.00 81.81 213 GLU A N 1
ATOM 1585 C CA . GLU A 1 213 ? -6.885 0.294 -4.489 1.00 81.81 213 GLU A CA 1
ATOM 1586 C C . GLU A 1 213 ? -6.332 1.082 -5.690 1.00 81.81 213 GLU A C 1
ATOM 1588 O O . GLU A 1 213 ? -5.991 0.493 -6.714 1.00 81.81 213 GLU A O 1
ATOM 1593 N N . LYS A 1 214 ? -6.205 2.415 -5.594 1.00 81.00 214 LYS A N 1
ATOM 1594 C CA . LYS A 1 214 ? -5.591 3.228 -6.661 1.00 81.00 214 LYS A CA 1
ATOM 1595 C C . LYS A 1 214 ? -4.068 3.129 -6.677 1.00 81.00 214 LYS A C 1
ATOM 1597 O O . LYS A 1 214 ? -3.482 3.281 -7.746 1.00 81.00 214 LYS A O 1
ATOM 1602 N N . LEU A 1 215 ? -3.440 2.909 -5.520 1.00 82.88 215 LEU A N 1
ATOM 1603 C CA . LEU A 1 215 ? -1.983 2.800 -5.395 1.00 82.88 215 LEU A CA 1
ATOM 1604 C C . LEU A 1 215 ? -1.469 1.419 -5.819 1.00 82.88 215 LEU A C 1
ATOM 1606 O O . LEU A 1 215 ? -0.377 1.323 -6.378 1.00 82.88 215 LEU A O 1
ATOM 1610 N N . GLU A 1 216 ? -2.263 0.369 -5.599 1.00 86.50 216 GLU A N 1
ATOM 1611 C CA . GLU A 1 216 ? -1.885 -1.032 -5.831 1.00 86.50 216 GLU A CA 1
ATOM 1612 C C . GLU A 1 216 ? -1.310 -1.292 -7.243 1.00 86.50 216 GLU A C 1
ATOM 1614 O O . GLU A 1 216 ? -0.193 -1.806 -7.331 1.00 86.50 216 GLU A O 1
ATOM 1619 N N . PRO A 1 217 ? -1.919 -0.824 -8.357 1.00 87.94 217 PRO A N 1
ATOM 1620 C CA . PRO A 1 217 ? -1.353 -1.032 -9.694 1.00 87.94 217 PRO A CA 1
ATOM 1621 C C . PRO A 1 217 ? 0.016 -0.370 -9.906 1.00 87.94 217 PRO A C 1
ATOM 1623 O O . PRO A 1 217 ? 0.821 -0.845 -10.709 1.00 87.94 217 PRO A O 1
ATOM 1626 N N . TRP A 1 218 ? 0.283 0.752 -9.234 1.00 89.44 218 TRP A N 1
ATOM 1627 C CA . TRP A 1 218 ? 1.564 1.451 -9.342 1.00 89.44 218 TRP A CA 1
ATOM 1628 C C . TRP A 1 218 ? 2.633 0.774 -8.491 1.00 89.44 218 TRP A C 1
ATOM 1630 O O . TRP A 1 218 ? 3.756 0.600 -8.963 1.00 89.44 218 TRP A O 1
ATOM 1640 N N . MET A 1 219 ? 2.279 0.325 -7.287 1.00 87.75 219 MET A N 1
ATOM 1641 C CA . MET A 1 219 ? 3.169 -0.459 -6.428 1.00 87.75 219 MET A CA 1
ATOM 1642 C C . MET A 1 219 ? 3.576 -1.775 -7.104 1.00 87.75 219 MET A C 1
ATOM 1644 O O . MET A 1 219 ? 4.768 -2.082 -7.169 1.00 87.75 219 MET A O 1
ATOM 1648 N N . ASP A 1 220 ? 2.620 -2.490 -7.702 1.00 89.06 220 ASP A N 1
ATOM 1649 C CA . ASP A 1 220 ? 2.869 -3.719 -8.464 1.00 89.06 220 ASP A CA 1
ATOM 1650 C C . ASP A 1 220 ? 3.808 -3.474 -9.649 1.00 89.06 220 ASP A C 1
ATOM 1652 O O . ASP A 1 220 ? 4.781 -4.205 -9.856 1.00 89.06 220 ASP A O 1
ATOM 1656 N N . ALA A 1 221 ? 3.550 -2.414 -10.421 1.00 89.88 221 ALA A N 1
ATOM 1657 C CA . ALA A 1 221 ? 4.376 -2.048 -11.565 1.00 89.88 221 ALA A CA 1
ATOM 1658 C C . ALA A 1 221 ? 5.801 -1.645 -11.153 1.00 89.88 221 ALA A C 1
ATOM 1660 O O . ALA A 1 221 ? 6.768 -2.037 -11.815 1.00 89.88 221 ALA A O 1
ATOM 1661 N N . ALA A 1 222 ? 5.948 -0.896 -10.055 1.00 89.00 222 ALA A N 1
ATOM 1662 C CA . ALA A 1 222 ? 7.246 -0.536 -9.495 1.00 89.00 222 ALA A CA 1
ATOM 1663 C C . ALA A 1 222 ? 8.007 -1.786 -9.030 1.00 89.00 222 ALA A C 1
ATOM 1665 O O . ALA A 1 222 ? 9.145 -1.992 -9.448 1.00 89.00 222 ALA A O 1
ATOM 1666 N N . SER A 1 223 ? 7.361 -2.655 -8.248 1.00 88.56 223 SER A N 1
ATOM 1667 C CA . SER A 1 223 ? 7.929 -3.915 -7.754 1.00 88.56 223 SER A CA 1
ATOM 1668 C C . SER A 1 223 ? 8.390 -4.827 -8.899 1.00 88.56 223 SER A C 1
ATOM 1670 O O . SER A 1 223 ? 9.543 -5.270 -8.935 1.00 88.56 223 SER A O 1
ATOM 1672 N N . ALA A 1 224 ? 7.535 -5.033 -9.906 1.00 89.88 224 ALA A N 1
ATOM 1673 C CA . ALA A 1 224 ? 7.862 -5.830 -11.085 1.00 89.88 224 ALA A CA 1
ATOM 1674 C C . ALA A 1 224 ? 9.042 -5.242 -11.876 1.00 89.88 224 ALA A C 1
ATOM 1676 O O . ALA A 1 224 ? 9.937 -5.983 -12.293 1.00 89.88 224 ALA A O 1
ATOM 1677 N N . SER A 1 225 ? 9.077 -3.916 -12.050 1.00 90.62 225 SER A N 1
ATOM 1678 C CA . SER A 1 225 ? 10.171 -3.231 -12.743 1.00 90.62 225 SER A CA 1
ATOM 1679 C C . SER A 1 225 ? 11.495 -3.301 -11.988 1.00 90.62 225 SER A C 1
ATOM 1681 O O . SER A 1 225 ? 12.524 -3.589 -12.599 1.00 90.62 225 SER A O 1
ATOM 1683 N N . ILE A 1 226 ? 11.481 -3.088 -10.670 1.00 87.88 226 ILE A N 1
ATOM 1684 C CA . ILE A 1 226 ? 12.658 -3.207 -9.799 1.00 87.88 226 ILE A CA 1
ATOM 1685 C C . ILE A 1 226 ? 13.249 -4.610 -9.912 1.00 87.88 226 ILE A C 1
ATOM 1687 O O . ILE A 1 226 ? 14.447 -4.753 -10.152 1.00 87.88 226 ILE A O 1
ATOM 1691 N N . LYS A 1 227 ? 12.405 -5.642 -9.813 1.00 88.38 227 LYS A N 1
ATOM 1692 C CA . LYS A 1 227 ? 12.834 -7.035 -9.945 1.00 88.38 227 LYS A CA 1
ATOM 1693 C C . LYS A 1 227 ? 13.443 -7.316 -11.318 1.00 88.38 227 LYS A C 1
ATOM 1695 O O . LYS A 1 227 ? 14.543 -7.854 -11.405 1.00 88.38 227 LYS A O 1
ATOM 1700 N N . ALA A 1 228 ? 12.769 -6.898 -12.389 1.00 88.75 228 ALA A N 1
ATOM 1701 C CA . ALA A 1 228 ? 13.246 -7.108 -13.754 1.00 88.75 228 ALA A CA 1
ATOM 1702 C C . ALA A 1 228 ? 14.576 -6.390 -14.040 1.00 88.75 228 ALA A C 1
ATOM 1704 O O . ALA A 1 228 ? 15.411 -6.925 -14.766 1.00 88.75 228 ALA A O 1
ATOM 1705 N N . LEU A 1 229 ? 14.788 -5.198 -13.470 1.00 87.44 229 LEU A N 1
ATOM 1706 C CA . LEU A 1 229 ? 16.070 -4.489 -13.525 1.00 87.44 229 LEU A CA 1
ATOM 1707 C C . LEU A 1 229 ? 17.143 -5.191 -12.674 1.00 87.44 229 LEU A C 1
ATOM 1709 O O . LEU A 1 229 ? 18.294 -5.277 -13.097 1.00 87.44 229 LEU A O 1
ATOM 1713 N N . GLY A 1 230 ? 16.764 -5.717 -11.505 1.00 85.12 230 GLY A N 1
ATOM 1714 C CA . GLY A 1 230 ? 17.627 -6.467 -10.589 1.00 85.12 230 GLY A CA 1
ATOM 1715 C C . GLY A 1 230 ? 18.218 -7.738 -11.204 1.00 85.12 230 GLY A C 1
ATOM 1716 O O . GLY A 1 230 ? 19.391 -8.047 -10.995 1.00 85.12 230 GLY A O 1
ATOM 1717 N N . ASP A 1 231 ? 17.421 -8.430 -12.018 1.00 87.56 231 ASP A N 1
ATOM 1718 C CA . ASP A 1 231 ? 17.802 -9.665 -12.710 1.00 87.56 231 ASP A CA 1
ATOM 1719 C C . ASP A 1 231 ? 18.709 -9.423 -13.937 1.00 87.56 231 ASP A C 1
ATOM 1721 O O . ASP A 1 231 ? 19.176 -10.377 -14.571 1.00 87.56 231 ASP A O 1
ATOM 1725 N N . MET A 1 232 ? 18.983 -8.163 -14.303 1.00 86.38 232 MET A N 1
ATOM 1726 C CA . MET A 1 232 ? 19.819 -7.859 -15.464 1.00 86.38 232 MET A CA 1
ATOM 1727 C C . MET A 1 232 ? 21.312 -8.095 -15.182 1.00 86.38 232 MET A C 1
ATOM 1729 O O . MET A 1 232 ? 21.847 -7.616 -14.179 1.00 86.38 232 MET A O 1
ATOM 1733 N N . PRO A 1 233 ? 22.043 -8.756 -16.103 1.00 80.06 233 PRO A N 1
ATOM 1734 C CA . PRO A 1 233 ? 23.449 -9.117 -15.894 1.00 80.06 233 PRO A CA 1
ATOM 1735 C C . PRO A 1 233 ? 24.378 -7.902 -15.736 1.00 80.06 233 PRO A C 1
ATOM 1737 O O . PRO A 1 233 ? 25.410 -7.989 -15.070 1.00 80.06 233 PRO A O 1
ATOM 1740 N N . ASP A 1 234 ? 23.990 -6.763 -16.308 1.00 78.25 234 ASP A N 1
ATOM 1741 C CA . ASP A 1 234 ? 24.817 -5.561 -16.406 1.00 78.25 234 ASP A CA 1
ATOM 1742 C C . ASP A 1 234 ? 24.660 -4.631 -15.193 1.00 78.25 234 ASP A C 1
ATOM 1744 O O . ASP A 1 234 ? 25.336 -3.603 -15.120 1.00 78.25 234 ASP A O 1
ATOM 1748 N N . LEU A 1 235 ? 23.802 -4.979 -14.224 1.00 76.19 235 LEU A N 1
ATOM 1749 C CA . LEU A 1 235 ? 23.483 -4.128 -13.074 1.00 76.19 235 LEU A CA 1
ATOM 1750 C C . LEU A 1 235 ? 24.733 -3.678 -12.304 1.00 76.19 235 LEU A C 1
ATOM 1752 O O . LEU A 1 235 ? 24.846 -2.527 -11.896 1.00 76.19 235 LEU A O 1
ATOM 1756 N N . LYS A 1 236 ? 25.707 -4.581 -12.131 1.00 72.75 236 LYS A N 1
ATOM 1757 C CA . LYS A 1 236 ? 26.959 -4.282 -11.412 1.00 72.75 236 LYS A CA 1
ATOM 1758 C C . LYS A 1 236 ? 27.894 -3.349 -12.182 1.00 72.75 236 LYS A C 1
ATOM 1760 O O . LYS A 1 236 ? 28.822 -2.802 -11.593 1.00 72.75 236 LYS A O 1
ATOM 1765 N N . THR A 1 237 ? 27.692 -3.221 -13.489 1.00 79.56 237 THR A N 1
ATOM 1766 C CA . THR A 1 237 ? 28.562 -2.467 -14.400 1.00 79.56 237 THR A CA 1
ATOM 1767 C C . THR A 1 237 ? 27.943 -1.158 -14.884 1.00 79.56 237 THR A C 1
ATOM 1769 O O . THR A 1 237 ? 28.670 -0.319 -15.406 1.00 79.56 237 THR A O 1
ATOM 1772 N N . ASP A 1 238 ? 26.638 -0.962 -14.687 1.00 82.06 238 ASP A N 1
ATOM 1773 C CA . ASP A 1 238 ? 25.903 0.243 -15.071 1.00 82.06 238 ASP A CA 1
ATOM 1774 C C . ASP A 1 238 ? 25.510 1.055 -13.814 1.00 82.06 238 ASP A C 1
ATOM 1776 O O . ASP A 1 238 ? 24.531 0.722 -13.134 1.00 82.06 238 ASP A O 1
ATOM 1780 N N . PRO A 1 239 ? 26.249 2.133 -13.484 1.00 81.44 239 PRO A N 1
ATOM 1781 C CA . PRO A 1 239 ? 25.947 2.960 -12.318 1.00 81.44 239 PRO A CA 1
ATOM 1782 C C . PRO A 1 239 ? 24.608 3.704 -12.439 1.00 81.44 239 PRO A C 1
ATOM 1784 O O . PRO A 1 239 ? 23.978 3.975 -11.418 1.00 81.44 239 PRO A O 1
ATOM 1787 N N . GLU A 1 240 ? 24.139 4.011 -13.653 1.00 81.38 240 GLU A N 1
ATOM 1788 C CA . GLU A 1 240 ? 22.833 4.646 -13.853 1.00 81.38 240 GLU A CA 1
ATOM 1789 C C . GLU A 1 240 ? 21.693 3.659 -13.592 1.00 81.38 240 GLU A C 1
ATOM 1791 O O . GLU A 1 240 ? 20.634 4.042 -13.098 1.00 81.38 240 GLU A O 1
ATOM 1796 N N . MET A 1 241 ? 21.891 2.378 -13.915 1.00 79.62 241 MET A N 1
ATOM 1797 C CA . MET A 1 241 ? 20.940 1.316 -13.580 1.00 79.62 241 MET A CA 1
ATOM 1798 C C . MET A 1 241 ? 20.884 1.064 -12.078 1.00 79.62 241 MET A C 1
ATOM 1800 O O . MET A 1 241 ? 19.789 1.013 -11.525 1.00 79.62 241 MET A O 1
ATOM 1804 N N . ALA A 1 242 ? 22.040 0.984 -11.415 1.00 80.75 242 ALA A N 1
ATOM 1805 C CA . ALA A 1 242 ? 22.098 0.860 -9.963 1.00 80.75 242 ALA A CA 1
ATOM 1806 C C . ALA A 1 242 ? 21.376 2.030 -9.274 1.00 80.75 242 ALA A C 1
ATOM 1808 O O . ALA A 1 242 ? 20.537 1.804 -8.405 1.00 80.75 242 ALA A O 1
ATOM 1809 N N . TYR A 1 243 ? 21.626 3.267 -9.720 1.00 82.31 243 TYR A N 1
ATOM 1810 C CA . TYR A 1 243 ? 20.935 4.451 -9.206 1.00 82.31 243 TYR A CA 1
ATOM 1811 C C . TYR A 1 243 ? 19.417 4.397 -9.434 1.00 82.31 243 TYR A C 1
ATOM 1813 O O . TYR A 1 243 ? 18.652 4.665 -8.508 1.00 82.31 243 TYR A O 1
ATOM 1821 N N . ALA A 1 244 ? 18.970 4.017 -10.636 1.00 80.19 244 ALA A N 1
ATOM 1822 C CA . ALA A 1 244 ? 17.547 3.908 -10.951 1.00 80.19 244 ALA A CA 1
ATOM 1823 C C . ALA A 1 244 ? 16.834 2.868 -10.072 1.00 80.19 244 ALA A C 1
ATOM 1825 O O . ALA A 1 244 ? 15.744 3.146 -9.577 1.00 80.19 244 ALA A O 1
ATOM 1826 N N . ILE A 1 245 ? 17.460 1.709 -9.829 1.00 82.62 245 ILE A N 1
ATOM 1827 C CA . ILE A 1 245 ? 16.926 0.704 -8.901 1.00 82.62 245 ILE A CA 1
ATOM 1828 C C . ILE A 1 245 ? 16.855 1.275 -7.489 1.00 82.62 245 ILE A C 1
ATOM 1830 O O . ILE A 1 245 ? 15.794 1.220 -6.883 1.00 82.62 245 ILE A O 1
ATOM 1834 N N . THR A 1 246 ? 17.938 1.860 -6.966 1.00 81.06 246 THR A N 1
ATOM 1835 C CA . THR A 1 246 ? 17.931 2.426 -5.609 1.00 81.06 246 THR A CA 1
ATOM 1836 C C . THR A 1 246 ? 16.831 3.473 -5.440 1.00 81.06 246 THR A C 1
ATOM 1838 O O . THR A 1 246 ? 16.098 3.425 -4.458 1.00 81.06 246 THR A O 1
ATOM 1841 N N . SER A 1 247 ? 16.670 4.382 -6.405 1.00 81.25 247 SER A N 1
ATOM 1842 C CA . SER A 1 247 ? 15.614 5.398 -6.363 1.00 81.25 247 SER A CA 1
ATOM 1843 C C . SER A 1 247 ? 14.212 4.787 -6.401 1.00 81.25 247 SER A C 1
ATOM 1845 O O . SER A 1 247 ? 13.334 5.244 -5.677 1.00 81.25 247 SER A O 1
ATOM 1847 N N . ALA A 1 248 ? 13.996 3.766 -7.232 1.00 81.88 248 ALA A N 1
ATOM 1848 C CA . ALA A 1 248 ? 12.710 3.087 -7.334 1.00 81.88 248 ALA A CA 1
ATOM 1849 C C . ALA A 1 248 ? 12.365 2.297 -6.066 1.00 81.88 248 ALA A C 1
ATOM 1851 O O . ALA A 1 248 ? 11.216 2.316 -5.636 1.00 81.88 248 ALA A O 1
ATOM 1852 N N . VAL A 1 249 ? 13.351 1.632 -5.451 1.00 82.75 249 VAL A N 1
ATOM 1853 C CA . VAL A 1 249 ? 13.148 0.930 -4.178 1.00 82.75 249 VAL A CA 1
ATOM 1854 C C . VAL A 1 249 ? 12.758 1.932 -3.098 1.00 82.75 249 VAL A C 1
ATOM 1856 O O . VAL A 1 249 ? 11.757 1.706 -2.438 1.00 82.75 249 VAL A O 1
ATOM 1859 N N . VAL A 1 250 ? 13.457 3.068 -2.976 1.00 81.31 250 VAL A N 1
ATOM 1860 C CA . VAL A 1 250 ? 13.078 4.128 -2.021 1.00 81.31 250 VAL A CA 1
ATOM 1861 C C . VAL A 1 250 ? 11.642 4.609 -2.260 1.00 81.31 250 VAL A C 1
ATOM 1863 O O . VAL A 1 250 ? 10.868 4.679 -1.314 1.00 81.31 250 VAL A O 1
ATOM 1866 N N . GLY A 1 251 ? 11.245 4.865 -3.510 1.00 80.38 251 GLY A N 1
ATOM 1867 C CA . GLY A 1 251 ? 9.868 5.270 -3.810 1.00 80.38 251 GLY A CA 1
ATOM 1868 C C . GLY A 1 251 ? 8.829 4.197 -3.455 1.00 80.38 251 GLY A C 1
ATOM 1869 O O . GLY A 1 251 ? 7.801 4.505 -2.856 1.00 80.38 251 GLY A O 1
ATOM 1870 N N . LEU A 1 252 ? 9.095 2.922 -3.759 1.00 83.00 252 LEU A N 1
ATOM 1871 C CA . LEU A 1 252 ? 8.222 1.805 -3.370 1.00 83.00 252 LEU A CA 1
ATOM 1872 C C . LEU A 1 252 ? 8.117 1.652 -1.854 1.00 83.00 252 LEU A C 1
ATOM 1874 O O . LEU A 1 252 ? 7.036 1.406 -1.321 1.00 83.00 252 LEU A O 1
ATOM 1878 N N . THR A 1 253 ? 9.232 1.829 -1.163 1.00 79.75 253 THR A N 1
ATOM 1879 C CA . THR A 1 253 ? 9.292 1.854 0.287 1.00 79.75 253 THR A CA 1
ATOM 1880 C C . THR A 1 253 ? 8.405 2.957 0.867 1.00 79.75 253 THR A C 1
ATOM 1882 O O . THR A 1 253 ? 7.586 2.681 1.743 1.00 79.75 253 THR A O 1
ATOM 1885 N N . GLU A 1 254 ? 8.532 4.190 0.372 1.00 79.19 254 GLU A N 1
ATOM 1886 C CA . GLU A 1 254 ? 7.722 5.328 0.822 1.00 79.19 254 GLU A CA 1
ATOM 1887 C C . GLU A 1 254 ? 6.222 5.067 0.605 1.00 79.19 254 GLU A C 1
ATOM 1889 O O . GLU A 1 254 ? 5.416 5.308 1.505 1.00 79.19 254 GLU A O 1
ATOM 1894 N N . MET A 1 255 ? 5.842 4.491 -0.545 1.00 81.31 255 MET A N 1
ATOM 1895 C CA . MET A 1 255 ? 4.458 4.080 -0.818 1.00 81.31 255 MET A CA 1
ATOM 1896 C C . MET A 1 255 ? 3.933 3.074 0.217 1.00 81.31 255 MET A C 1
ATOM 1898 O O . MET A 1 255 ? 2.829 3.240 0.743 1.00 81.31 255 MET A O 1
ATOM 1902 N N . ARG A 1 256 ? 4.725 2.040 0.528 1.00 81.62 256 ARG A N 1
ATOM 1903 C CA . ARG A 1 256 ? 4.370 1.001 1.509 1.00 81.62 256 ARG A CA 1
ATOM 1904 C C . ARG A 1 256 ? 4.216 1.576 2.909 1.00 81.62 256 ARG A C 1
ATOM 1906 O O . ARG A 1 256 ? 3.220 1.297 3.573 1.00 81.62 256 ARG A O 1
ATOM 1913 N N . LEU A 1 257 ? 5.155 2.422 3.336 1.00 79.94 257 LEU A N 1
ATOM 1914 C CA . LEU A 1 257 ? 5.087 3.087 4.636 1.00 79.94 257 LEU A CA 1
ATOM 1915 C C . LEU A 1 257 ? 3.806 3.920 4.750 1.00 79.94 257 LEU A C 1
ATOM 1917 O O . LEU A 1 257 ? 3.074 3.789 5.727 1.00 79.94 257 LEU A O 1
ATOM 1921 N N . LYS A 1 258 ? 3.467 4.689 3.710 1.00 81.25 258 LYS A N 1
ATOM 1922 C CA . LYS A 1 258 ? 2.232 5.483 3.680 1.00 81.25 258 LYS A CA 1
ATOM 1923 C C . LYS A 1 258 ? 0.967 4.635 3.743 1.00 81.25 258 LYS A C 1
ATOM 1925 O O . LYS A 1 258 ? 0.017 5.004 4.433 1.00 81.25 258 LYS A O 1
ATOM 1930 N N . ARG A 1 259 ? 0.941 3.479 3.077 1.00 81.94 259 ARG A N 1
ATOM 1931 C CA . ARG A 1 259 ? -0.173 2.524 3.185 1.00 81.94 259 ARG A CA 1
ATOM 1932 C C . ARG A 1 259 ? -0.311 1.970 4.605 1.00 81.94 259 ARG A C 1
ATOM 1934 O O . ARG A 1 259 ? -1.428 1.893 5.118 1.00 81.94 259 ARG A O 1
ATOM 1941 N N . ILE A 1 260 ? 0.807 1.638 5.250 1.00 82.25 260 ILE A N 1
ATOM 1942 C CA . ILE A 1 260 ? 0.833 1.163 6.639 1.00 82.25 260 ILE A CA 1
ATOM 1943 C C . ILE A 1 260 ? 0.335 2.252 7.598 1.00 82.25 260 ILE A C 1
ATOM 1945 O O . ILE A 1 260 ? -0.576 1.982 8.378 1.00 82.25 260 ILE A O 1
ATOM 1949 N N . GLU A 1 261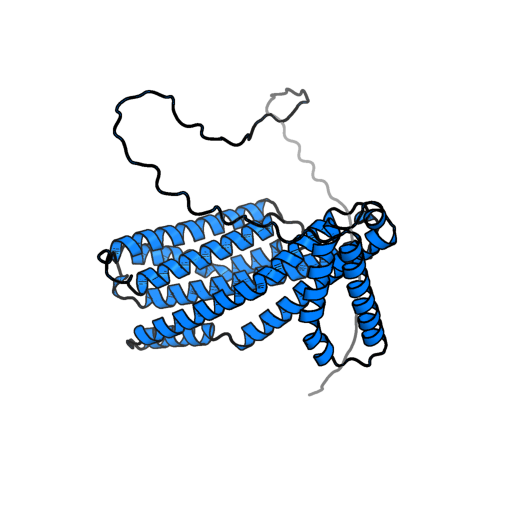 ? 0.863 3.477 7.504 1.00 82.62 261 GLU A N 1
ATOM 1950 C CA . GLU A 1 261 ? 0.429 4.634 8.307 1.00 82.62 261 GLU A CA 1
ATOM 1951 C C . GLU A 1 261 ? -1.091 4.822 8.240 1.00 82.62 261 GLU A C 1
ATOM 1953 O O . GLU A 1 261 ? -1.760 4.968 9.264 1.00 82.62 261 GLU A O 1
ATOM 1958 N N . ARG A 1 262 ? -1.663 4.748 7.033 1.00 82.69 262 ARG A N 1
ATOM 1959 C CA . ARG A 1 262 ? -3.108 4.890 6.834 1.00 82.69 262 ARG A CA 1
ATOM 1960 C C . ARG A 1 262 ? -3.896 3.773 7.500 1.00 82.69 262 ARG A C 1
ATOM 1962 O O . ARG A 1 262 ? -4.843 4.058 8.231 1.00 82.69 262 ARG A O 1
ATOM 1969 N N . HIS A 1 263 ? -3.517 2.516 7.290 1.00 85.00 263 HIS A N 1
ATOM 1970 C CA . HIS A 1 263 ? -4.210 1.409 7.943 1.00 85.00 263 HIS A CA 1
ATOM 1971 C C . HIS A 1 263 ? -4.121 1.490 9.469 1.00 85.00 263 HIS A C 1
ATOM 1973 O O . HIS A 1 263 ? -5.122 1.219 10.128 1.00 85.00 263 HIS A O 1
ATOM 1979 N N . LEU A 1 264 ? -2.980 1.909 10.027 1.00 85.31 264 LEU A N 1
ATOM 1980 C CA . LEU A 1 264 ? -2.835 2.145 11.465 1.00 85.31 264 LEU A CA 1
ATOM 1981 C C . LEU A 1 264 ? -3.807 3.223 11.957 1.00 85.31 264 LEU A C 1
ATOM 1983 O O . LEU A 1 264 ? -4.585 2.940 12.866 1.00 85.31 264 LEU A O 1
ATOM 1987 N N . GLY A 1 265 ? -3.876 4.381 11.293 1.00 84.50 265 GLY A N 1
ATOM 1988 C CA . GLY A 1 265 ? -4.851 5.427 11.633 1.00 84.50 265 GLY A CA 1
ATOM 1989 C C . GLY A 1 265 ? -6.310 4.951 11.538 1.00 84.50 265 GLY A C 1
ATOM 1990 O O . GLY A 1 265 ? -7.135 5.257 12.400 1.00 84.50 265 GLY A O 1
ATOM 1991 N N . GLY A 1 266 ? -6.634 4.120 10.542 1.00 87.88 266 GLY A N 1
ATOM 1992 C CA . GLY A 1 266 ? -7.951 3.486 10.427 1.00 87.88 266 GLY A CA 1
ATOM 1993 C C . GLY A 1 266 ? -8.266 2.538 11.590 1.00 87.88 266 GLY A C 1
ATOM 1994 O O . GLY A 1 266 ? -9.392 2.525 12.092 1.00 87.88 266 GLY A O 1
ATOM 1995 N N . ILE A 1 267 ? -7.280 1.766 12.058 1.00 88.81 267 ILE A N 1
ATOM 1996 C CA . ILE A 1 267 ? -7.440 0.883 13.221 1.00 88.81 267 ILE A CA 1
ATOM 1997 C C . ILE A 1 267 ? -7.641 1.707 14.497 1.00 88.81 267 ILE A C 1
ATOM 1999 O O . ILE A 1 267 ? -8.512 1.371 15.298 1.00 88.81 267 ILE A O 1
ATOM 2003 N N . GLU A 1 268 ? -6.892 2.792 14.686 1.00 89.56 268 GLU A N 1
ATOM 2004 C CA . GLU A 1 268 ? -7.054 3.679 15.843 1.00 89.56 268 GLU A CA 1
ATOM 2005 C C . GLU A 1 268 ? -8.452 4.289 15.909 1.00 89.56 268 GLU A C 1
ATOM 2007 O O . GLU A 1 268 ? -9.077 4.284 16.970 1.00 89.56 268 GLU A O 1
ATOM 2012 N N . LEU A 1 269 ? -8.982 4.743 14.771 1.00 90.75 269 LEU A N 1
ATOM 2013 C CA . LEU A 1 269 ? -10.359 5.223 14.673 1.00 90.75 269 LEU A CA 1
ATOM 2014 C C . LEU A 1 269 ? -11.376 4.134 15.033 1.00 90.75 269 LEU A C 1
ATOM 2016 O O . LEU A 1 269 ? -12.324 4.397 15.776 1.00 90.75 269 LEU A O 1
ATOM 2020 N N . CYS A 1 270 ? -11.164 2.902 14.558 1.00 90.81 270 CYS A N 1
ATOM 2021 C CA . CYS A 1 270 ? -12.011 1.765 14.917 1.00 90.81 270 CYS A CA 1
ATOM 2022 C C . CYS A 1 270 ? -11.976 1.495 16.428 1.00 90.81 270 CYS A C 1
ATOM 2024 O O . CYS A 1 270 ? -13.025 1.322 17.045 1.00 90.81 270 CYS A O 1
ATOM 2026 N N . ILE A 1 271 ? -10.789 1.490 17.040 1.00 90.50 271 ILE A N 1
ATOM 2027 C CA . ILE A 1 271 ? -10.619 1.269 18.483 1.00 90.50 271 ILE A CA 1
ATOM 2028 C C . ILE A 1 271 ? -11.277 2.387 19.282 1.00 90.50 271 ILE A C 1
ATOM 2030 O O . ILE A 1 271 ? -12.021 2.095 20.212 1.00 90.50 271 ILE A O 1
ATOM 2034 N N . GLN A 1 272 ? -11.066 3.648 18.898 1.00 90.94 272 GLN A N 1
ATOM 2035 C CA . GLN A 1 272 ? -11.695 4.791 19.554 1.00 90.94 272 GLN A CA 1
ATOM 2036 C C . GLN A 1 272 ? -13.222 4.686 19.496 1.00 90.94 272 GLN A C 1
ATOM 2038 O O . GLN A 1 272 ? -13.896 4.909 20.501 1.00 90.94 272 GLN A O 1
ATOM 2043 N N . ARG A 1 273 ? -13.781 4.298 18.345 1.00 91.62 273 ARG A N 1
ATOM 2044 C CA . ARG A 1 273 ? -15.224 4.085 18.207 1.00 91.62 273 ARG A CA 1
ATOM 2045 C C . ARG A 1 273 ? -15.722 2.933 19.080 1.00 91.62 273 ARG A C 1
ATOM 2047 O O . ARG A 1 273 ? -16.796 3.047 19.672 1.00 91.62 273 ARG A O 1
ATOM 2054 N N . LEU A 1 274 ? -14.971 1.839 19.166 1.00 89.38 274 LEU A N 1
ATOM 2055 C CA . LEU A 1 274 ? -15.318 0.686 19.998 1.00 89.38 274 LEU A CA 1
ATOM 2056 C C . LEU A 1 274 ? -15.205 1.001 21.497 1.00 89.38 274 LEU A C 1
ATOM 2058 O O . LEU A 1 274 ? -16.053 0.566 22.261 1.00 89.38 274 LEU A O 1
ATOM 2062 N N . ASP A 1 275 ? -14.248 1.821 21.929 1.00 88.62 275 ASP A N 1
ATOM 2063 C CA . ASP A 1 275 ? -14.121 2.258 23.330 1.00 88.62 275 ASP A CA 1
ATOM 2064 C C . ASP A 1 275 ? -15.333 3.071 23.821 1.00 88.62 275 ASP A C 1
ATOM 2066 O O . ASP A 1 275 ? -15.599 3.147 25.023 1.00 88.62 275 ASP A O 1
ATOM 2070 N N . MET A 1 276 ? -16.090 3.676 22.902 1.00 88.00 276 MET A N 1
ATOM 2071 C CA . MET A 1 276 ? -17.349 4.359 23.214 1.00 88.00 276 MET A CA 1
ATOM 2072 C C . MET A 1 276 ? -18.524 3.384 23.416 1.00 88.00 276 MET A C 1
ATOM 2074 O O . MET A 1 276 ? -19.574 3.785 23.918 1.00 88.00 276 MET A O 1
ATOM 2078 N N . GLU A 1 277 ? -18.373 2.108 23.051 1.00 87.00 277 GLU A N 1
ATOM 2079 C CA . GLU A 1 277 ? -19.410 1.085 23.174 1.00 87.00 277 GLU A CA 1
ATOM 2080 C C . GLU A 1 277 ? -19.529 0.599 24.625 1.00 87.00 277 GLU A C 1
ATOM 2082 O O . GLU A 1 277 ? -18.773 -0.252 25.101 1.00 87.00 277 GLU A O 1
ATOM 2087 N N . SER A 1 278 ? -20.532 1.110 25.343 1.00 82.81 278 SER A N 1
ATOM 2088 C CA . SER A 1 278 ? -20.768 0.732 26.745 1.00 82.81 278 SER A CA 1
ATOM 2089 C C . SER A 1 278 ? -20.934 -0.783 26.943 1.00 82.81 278 SER A C 1
ATOM 2091 O O . SER A 1 278 ? -20.476 -1.319 27.956 1.00 82.81 278 SER A O 1
ATOM 2093 N N . GLY A 1 279 ? -21.490 -1.486 25.946 1.00 83.25 279 GLY A N 1
ATOM 2094 C CA . GLY A 1 279 ? -21.678 -2.939 25.943 1.00 83.25 279 GLY A CA 1
ATOM 2095 C C . GLY A 1 279 ? -20.388 -3.767 25.946 1.00 83.25 279 GLY A C 1
ATOM 2096 O O . GLY A 1 279 ? -20.448 -4.974 26.171 1.00 83.25 279 GLY A O 1
ATOM 2097 N N . LEU A 1 280 ? -19.220 -3.153 25.731 1.00 84.88 280 LEU A N 1
ATOM 2098 C CA . LEU A 1 280 ? -17.924 -3.829 25.831 1.00 84.88 280 LEU A CA 1
ATOM 2099 C C . LEU A 1 280 ? -17.345 -3.805 27.250 1.00 84.88 280 LEU A C 1
ATOM 2101 O O . LEU A 1 280 ? -16.524 -4.660 27.595 1.00 84.88 280 LEU A O 1
ATOM 2105 N N . THR A 1 281 ? -17.776 -2.878 28.106 1.00 87.25 281 THR A N 1
ATOM 2106 C CA . THR A 1 281 ? -17.166 -2.684 29.428 1.00 87.25 281 THR A CA 1
ATOM 2107 C C . THR A 1 281 ? -17.348 -3.918 30.317 1.00 87.25 281 THR A C 1
ATOM 2109 O O . THR A 1 281 ? -18.464 -4.366 30.562 1.00 87.25 281 THR A O 1
ATOM 2112 N N . GLY A 1 282 ? -16.241 -4.470 30.826 1.00 86.50 282 GLY A N 1
ATOM 2113 C CA . GLY A 1 282 ? -16.257 -5.644 31.712 1.00 86.50 282 GLY A CA 1
ATOM 2114 C C . GLY A 1 282 ? -16.564 -6.974 31.015 1.00 86.50 282 GLY A C 1
ATOM 2115 O O . GLY A 1 282 ? -16.756 -7.984 31.690 1.00 86.50 282 GLY A O 1
ATOM 2116 N N . THR A 1 283 ? -16.599 -6.991 29.682 1.00 89.56 283 THR A N 1
ATOM 2117 C CA . THR A 1 283 ? -16.872 -8.194 28.885 1.00 89.56 283 THR A CA 1
ATOM 2118 C C . THR A 1 283 ? -15.587 -8.804 28.318 1.00 89.56 283 THR A C 1
ATOM 2120 O O . THR A 1 283 ? -14.577 -8.102 28.202 1.00 89.56 283 THR A O 1
ATOM 2123 N N . PRO A 1 284 ? -15.594 -10.089 27.914 1.00 88.88 284 PRO A N 1
ATOM 2124 C CA . PRO A 1 284 ? -14.466 -10.687 27.204 1.00 88.88 284 PRO A CA 1
ATOM 2125 C C . PRO A 1 284 ? -14.068 -9.901 25.945 1.00 88.88 284 PRO A C 1
ATOM 2127 O O . PRO A 1 284 ? -12.873 -9.740 25.696 1.00 88.88 284 PRO A O 1
ATOM 2130 N N . ALA A 1 285 ? -15.035 -9.358 25.190 1.00 86.75 285 ALA A N 1
ATOM 2131 C CA . ALA A 1 285 ? -14.736 -8.540 24.013 1.00 86.75 285 ALA A CA 1
ATOM 2132 C C . ALA A 1 285 ? -14.039 -7.229 24.398 1.00 86.75 285 ALA A C 1
ATOM 2134 O O . ALA A 1 285 ? -13.093 -6.826 23.730 1.00 86.75 285 ALA A O 1
ATOM 2135 N N . GLY A 1 286 ? -14.434 -6.601 25.511 1.00 89.06 286 GLY A N 1
ATOM 2136 C CA . GLY A 1 286 ? -13.740 -5.425 26.044 1.00 89.06 286 GLY A CA 1
ATOM 2137 C C . GLY A 1 286 ? -12.312 -5.719 26.508 1.00 89.06 286 GLY A C 1
ATOM 2138 O O . GLY A 1 286 ? -11.410 -4.922 26.268 1.00 89.06 286 GLY A O 1
ATOM 2139 N N . VAL A 1 287 ? -12.069 -6.885 27.119 1.00 91.25 287 VAL A N 1
ATOM 2140 C CA . VAL A 1 287 ? -10.706 -7.321 27.482 1.00 91.25 287 VAL A CA 1
ATOM 2141 C C . VAL A 1 287 ? -9.852 -7.537 26.229 1.00 91.25 287 VAL A C 1
ATOM 2143 O O . VAL A 1 287 ? -8.703 -7.095 26.185 1.00 91.25 287 VAL A O 1
ATOM 2146 N N . ALA A 1 288 ? -10.410 -8.173 25.197 1.00 89.19 288 ALA A N 1
ATOM 2147 C CA . ALA A 1 288 ? -9.723 -8.379 23.926 1.00 89.19 288 ALA A CA 1
ATOM 2148 C C . ALA A 1 288 ? -9.452 -7.054 23.185 1.00 89.19 288 ALA A C 1
ATOM 2150 O O . ALA A 1 288 ? -8.357 -6.875 22.653 1.00 89.19 288 ALA A O 1
ATOM 2151 N N . LEU A 1 289 ? -10.388 -6.098 23.221 1.00 90.06 289 LEU A N 1
ATOM 2152 C CA . LEU A 1 289 ? -10.184 -4.745 22.697 1.00 90.06 289 LEU A CA 1
ATOM 2153 C C . LEU A 1 289 ? -9.050 -4.023 23.433 1.00 90.06 289 LEU A C 1
ATOM 2155 O O . LEU A 1 289 ? -8.179 -3.441 22.794 1.00 90.06 289 LEU A O 1
ATOM 2159 N N . GLY A 1 290 ? -9.011 -4.111 24.766 1.00 89.94 290 GLY A N 1
ATOM 2160 C CA . GLY A 1 290 ? -7.921 -3.549 25.566 1.00 89.94 290 GLY A CA 1
ATOM 2161 C C . GLY A 1 290 ? -6.558 -4.153 25.211 1.00 89.94 290 GLY A C 1
ATOM 2162 O O . GLY A 1 290 ? -5.564 -3.431 25.129 1.00 89.94 290 GLY A O 1
ATOM 2163 N N . ALA A 1 291 ? -6.511 -5.461 24.935 1.00 89.44 291 ALA A N 1
ATOM 2164 C CA . ALA A 1 291 ? -5.301 -6.129 24.467 1.00 89.44 291 ALA A CA 1
ATOM 2165 C C . ALA A 1 291 ? -4.877 -5.652 23.069 1.00 89.44 291 ALA A C 1
ATOM 2167 O O . ALA A 1 291 ? -3.693 -5.404 22.863 1.00 89.44 291 ALA A O 1
ATOM 2168 N N . LEU A 1 292 ? -5.820 -5.487 22.134 1.00 88.94 292 LEU A N 1
ATOM 2169 C CA . LEU A 1 292 ? -5.553 -4.932 20.804 1.00 88.94 292 LEU A CA 1
ATOM 2170 C C . LEU A 1 292 ? -5.030 -3.491 20.898 1.00 88.94 292 LEU A C 1
ATOM 2172 O O . LEU A 1 292 ? -3.982 -3.185 20.333 1.00 88.94 292 LEU A O 1
ATOM 2176 N N . LYS A 1 293 ? -5.701 -2.637 21.680 1.00 90.31 293 LYS A N 1
ATOM 2177 C CA . LYS A 1 293 ? -5.301 -1.246 21.932 1.00 90.31 293 LYS A CA 1
ATOM 2178 C C . LYS A 1 293 ? -3.873 -1.156 22.456 1.00 90.31 293 LYS A C 1
ATOM 2180 O O . LYS A 1 293 ? -3.069 -0.424 21.895 1.00 90.31 293 LYS A O 1
ATOM 2185 N N . ALA A 1 294 ? -3.523 -1.967 23.455 1.00 88.00 294 ALA A N 1
ATOM 2186 C CA . ALA A 1 294 ? -2.174 -1.996 24.018 1.00 88.00 294 ALA A CA 1
ATOM 2187 C C . ALA A 1 294 ? -1.077 -2.354 22.997 1.00 88.00 294 ALA A C 1
ATOM 2189 O O . ALA A 1 294 ? 0.080 -2.023 23.225 1.00 88.00 294 ALA A O 1
ATOM 2190 N N . ARG A 1 295 ? -1.410 -3.026 21.885 1.00 85.44 295 ARG A N 1
ATOM 2191 C CA . ARG A 1 295 ? -0.451 -3.350 20.813 1.00 85.44 295 ARG A CA 1
ATOM 2192 C C . ARG A 1 295 ? -0.305 -2.255 19.761 1.00 85.44 295 ARG A C 1
ATOM 2194 O O . ARG A 1 295 ? 0.639 -2.318 18.985 1.00 85.44 295 ARG A O 1
ATOM 2201 N N . ILE A 1 296 ? -1.215 -1.285 19.737 1.00 81.31 296 ILE A N 1
ATOM 2202 C CA . ILE A 1 296 ? -1.208 -0.166 18.784 1.00 81.31 296 ILE A CA 1
ATOM 2203 C C . ILE A 1 296 ? -0.740 1.128 19.454 1.00 81.31 296 ILE A C 1
ATOM 2205 O O . ILE A 1 296 ? -0.234 2.010 18.774 1.00 81.31 296 ILE A O 1
ATOM 2209 N N . THR A 1 297 ? -0.808 1.238 20.784 1.00 73.62 297 THR A N 1
ATOM 2210 C CA . THR A 1 297 ? -0.278 2.404 21.513 1.00 73.62 297 THR A CA 1
ATOM 2211 C C . THR A 1 297 ? 1.218 2.655 21.251 1.00 73.62 297 THR A C 1
ATOM 2213 O O . THR A 1 297 ? 1.640 3.804 21.280 1.00 73.62 297 THR A O 1
ATOM 2216 N N . ASP A 1 298 ? 1.999 1.618 20.924 1.00 66.94 298 ASP A N 1
ATOM 2217 C CA . ASP A 1 298 ? 3.432 1.723 20.586 1.00 66.94 298 ASP A CA 1
ATOM 2218 C C . ASP A 1 298 ? 3.694 1.823 19.062 1.00 66.94 298 ASP A C 1
ATOM 2220 O O . ASP A 1 298 ? 4.785 1.509 18.581 1.00 66.94 298 ASP A O 1
ATOM 2224 N N . HIS A 1 299 ? 2.704 2.231 18.256 1.00 71.94 299 HIS A N 1
ATOM 2225 C CA . HIS A 1 299 ? 2.854 2.250 16.796 1.00 71.94 299 HIS A CA 1
ATOM 2226 C C . HIS A 1 299 ? 3.890 3.271 16.291 1.00 71.94 299 HIS A C 1
ATOM 2228 O O . HIS A 1 299 ? 4.405 3.087 15.194 1.00 71.94 299 HIS A O 1
ATOM 2234 N N . GLU A 1 300 ? 4.247 4.308 17.059 1.00 69.19 300 GLU A N 1
ATOM 2235 C CA . GLU A 1 300 ? 5.356 5.206 16.696 1.00 69.19 300 GLU A CA 1
ATOM 2236 C C . GLU A 1 300 ? 6.692 4.452 16.653 1.00 69.19 300 GLU A C 1
ATOM 2238 O O . GLU A 1 300 ? 7.480 4.636 15.727 1.00 69.19 300 GLU A O 1
ATOM 2243 N N . GLU A 1 301 ? 6.935 3.542 17.602 1.00 68.31 301 GLU A N 1
ATOM 2244 C CA . GLU A 1 301 ? 8.128 2.690 17.591 1.00 68.31 301 GLU A CA 1
ATOM 2245 C C . GLU A 1 301 ? 8.074 1.696 16.423 1.00 68.31 301 GLU A C 1
ATOM 2247 O O . GLU A 1 301 ? 9.092 1.464 15.769 1.00 68.31 301 GLU A O 1
ATOM 2252 N N . LEU A 1 302 ? 6.881 1.173 16.104 1.00 70.56 302 LEU A N 1
ATOM 2253 C CA . LEU A 1 302 ? 6.655 0.344 14.917 1.00 70.56 302 LEU A CA 1
ATOM 2254 C C . LEU A 1 302 ? 6.968 1.119 13.630 1.00 70.56 302 LEU A C 1
ATOM 2256 O O . LEU A 1 302 ? 7.694 0.599 12.792 1.00 70.56 302 LEU A O 1
ATOM 2260 N N . LEU A 1 303 ? 6.479 2.353 13.483 1.00 71.44 303 LEU A N 1
ATOM 2261 C CA . LEU A 1 303 ? 6.721 3.211 12.320 1.00 71.44 303 LEU A CA 1
ATOM 2262 C C . LEU A 1 303 ? 8.191 3.626 12.209 1.00 71.44 303 LEU A C 1
ATOM 2264 O O . LEU A 1 303 ? 8.746 3.595 11.117 1.00 71.44 303 LEU A O 1
ATOM 2268 N N . MET A 1 304 ? 8.856 3.944 13.321 1.00 69.81 304 MET A N 1
ATOM 2269 C CA . MET A 1 304 ? 10.293 4.244 13.334 1.00 69.81 304 MET A CA 1
ATOM 2270 C C . MET A 1 304 ? 11.147 3.019 12.986 1.00 69.81 304 MET A C 1
ATOM 2272 O O . MET A 1 304 ? 12.140 3.127 12.264 1.00 69.81 304 MET A O 1
ATOM 2276 N N . ALA A 1 305 ? 10.789 1.845 13.509 1.00 64.94 305 ALA A N 1
ATOM 2277 C CA . ALA A 1 305 ? 11.465 0.595 13.185 1.00 64.94 305 ALA A CA 1
ATOM 2278 C C . ALA A 1 305 ? 11.211 0.185 11.731 1.00 64.94 305 ALA A C 1
ATOM 2280 O O . ALA A 1 305 ? 12.128 -0.315 11.078 1.00 64.94 305 ALA A O 1
ATOM 2281 N N . LEU A 1 306 ? 9.999 0.438 11.235 1.00 67.00 306 LEU A N 1
ATOM 2282 C CA . LEU A 1 306 ? 9.627 0.289 9.841 1.00 67.00 306 LEU A CA 1
ATOM 2283 C C . LEU A 1 306 ? 10.466 1.197 8.967 1.00 67.00 306 LEU A C 1
ATOM 2285 O O . LEU A 1 306 ? 11.221 0.654 8.184 1.00 67.00 306 LEU A O 1
ATOM 2289 N N . ASP A 1 307 ? 10.435 2.516 9.147 1.00 69.38 307 ASP A N 1
ATOM 2290 C CA . ASP A 1 307 ? 11.223 3.482 8.366 1.00 69.38 307 ASP A CA 1
ATOM 2291 C C . ASP A 1 307 ? 12.706 3.080 8.275 1.00 69.38 307 ASP A C 1
ATOM 2293 O O . ASP A 1 307 ? 13.294 3.032 7.197 1.00 69.38 307 ASP A O 1
ATOM 2297 N N . LEU A 1 308 ? 13.295 2.642 9.393 1.00 64.44 308 LEU A N 1
ATOM 2298 C CA . LEU A 1 308 ? 14.684 2.183 9.429 1.00 64.44 308 LEU A CA 1
ATOM 2299 C C . LEU A 1 308 ? 14.936 0.862 8.678 1.00 64.44 308 LEU A C 1
ATOM 2301 O O . LEU A 1 308 ? 16.021 0.677 8.129 1.00 64.44 308 LEU A O 1
ATOM 2305 N N . LEU A 1 309 ? 13.998 -0.088 8.720 1.00 61.72 309 LEU A N 1
ATOM 2306 C CA . LEU A 1 309 ? 14.120 -1.389 8.043 1.00 61.72 309 LEU A CA 1
ATOM 2307 C C . LEU A 1 309 ? 13.723 -1.334 6.571 1.00 61.72 309 LEU A C 1
ATOM 2309 O O . LEU A 1 309 ? 14.181 -2.145 5.772 1.00 61.72 309 LEU A O 1
ATOM 2313 N N . LEU A 1 310 ? 12.872 -0.374 6.250 1.00 63.53 310 LEU A N 1
ATOM 2314 C CA . LEU A 1 310 ? 12.359 -0.056 4.939 1.00 63.53 310 LEU A CA 1
ATOM 2315 C C . LEU A 1 310 ? 13.334 0.848 4.169 1.00 63.53 310 LEU A C 1
ATOM 2317 O O . LEU A 1 310 ? 13.327 0.823 2.936 1.00 63.53 310 LEU A O 1
ATOM 2321 N N . ASP A 1 311 ? 14.237 1.565 4.854 1.00 66.75 311 ASP A N 1
ATOM 2322 C CA . ASP A 1 311 ? 15.326 2.299 4.210 1.00 66.75 311 ASP A CA 1
ATOM 2323 C C . ASP A 1 311 ? 16.217 1.353 3.392 1.00 66.75 311 ASP A C 1
ATOM 2325 O O . ASP A 1 311 ? 17.146 0.713 3.889 1.00 66.75 311 ASP A O 1
ATOM 2329 N N . ALA A 1 312 ? 15.972 1.351 2.083 1.00 58.47 312 ALA A N 1
ATOM 2330 C CA . ALA A 1 312 ? 16.689 0.587 1.069 1.00 58.47 312 ALA A CA 1
ATOM 2331 C C . ALA A 1 312 ? 18.214 0.800 1.077 1.00 58.47 312 ALA A C 1
ATOM 2333 O O . ALA A 1 312 ? 18.958 0.057 0.433 1.00 58.47 312 ALA A O 1
ATOM 2334 N N . ARG A 1 313 ? 18.700 1.844 1.760 1.00 59.34 313 ARG A N 1
ATOM 2335 C CA . ARG A 1 313 ? 20.124 2.173 1.892 1.00 59.34 313 ARG A CA 1
ATOM 2336 C C . ARG A 1 313 ? 20.799 1.418 3.039 1.00 59.34 313 ARG A C 1
ATOM 2338 O O . ARG A 1 313 ? 22.031 1.412 3.097 1.00 59.34 313 ARG A O 1
ATOM 2345 N N . VAL A 1 314 ? 20.038 0.799 3.944 1.00 62.88 314 VAL A N 1
ATOM 2346 C CA . VAL A 1 314 ? 20.549 0.130 5.145 1.00 62.88 314 VAL A CA 1
ATOM 2347 C C . VAL A 1 314 ? 20.240 -1.370 5.078 1.00 62.88 314 VAL A C 1
ATOM 2349 O O . VAL A 1 314 ? 19.083 -1.754 4.960 1.00 62.88 314 VAL A O 1
ATOM 2352 N N . PRO A 1 315 ? 21.247 -2.258 5.182 1.00 63.50 315 PRO A N 1
ATOM 2353 C CA . PRO A 1 315 ? 20.993 -3.692 5.262 1.00 63.50 315 PRO A CA 1
ATOM 2354 C C . PRO A 1 315 ? 20.117 -4.021 6.475 1.00 63.50 315 PRO A C 1
ATOM 2356 O O . PRO A 1 315 ? 20.475 -3.684 7.609 1.00 63.50 315 PRO A O 1
ATOM 2359 N N . ALA A 1 316 ? 19.003 -4.715 6.246 1.00 67.44 316 ALA A N 1
ATOM 2360 C CA . ALA A 1 316 ? 18.121 -5.148 7.318 1.00 67.44 316 ALA A CA 1
ATOM 2361 C C . ALA A 1 316 ? 18.860 -6.103 8.273 1.00 67.44 316 ALA A C 1
ATOM 2363 O O . ALA A 1 316 ? 19.434 -7.116 7.864 1.00 67.44 316 ALA A O 1
ATOM 2364 N N . ALA A 1 317 ? 18.857 -5.780 9.568 1.00 76.06 317 ALA A N 1
ATOM 2365 C CA . ALA A 1 317 ? 19.417 -6.657 10.590 1.00 76.06 317 ALA A CA 1
ATOM 2366 C C . ALA A 1 317 ? 18.440 -7.824 10.843 1.00 76.06 317 ALA A C 1
ATOM 2368 O O . ALA A 1 317 ? 17.304 -7.554 11.239 1.00 76.06 317 ALA A O 1
ATOM 2369 N N . PRO A 1 318 ? 18.851 -9.100 10.691 1.00 77.56 318 PRO A N 1
ATOM 2370 C CA . PRO A 1 318 ? 17.945 -10.249 10.813 1.00 77.56 318 PRO A CA 1
ATOM 2371 C C . PRO A 1 318 ? 17.175 -10.295 12.138 1.00 77.56 318 PRO A C 1
ATOM 2373 O O . PRO A 1 318 ? 16.009 -10.672 12.176 1.00 77.56 318 PRO A O 1
ATOM 2376 N N . GLU A 1 319 ? 17.815 -9.863 13.226 1.00 80.44 319 GLU A N 1
ATOM 2377 C CA . GLU A 1 319 ? 17.206 -9.792 14.557 1.00 80.44 319 GLU A CA 1
ATOM 2378 C C . GLU A 1 319 ? 16.056 -8.777 14.616 1.00 80.44 319 GLU A C 1
ATOM 2380 O O . GLU A 1 319 ? 15.011 -9.067 15.193 1.00 80.44 319 GLU A O 1
ATOM 2385 N N . LYS A 1 320 ? 16.212 -7.614 13.968 1.00 74.69 320 LYS A N 1
ATOM 2386 C CA . LYS A 1 320 ? 15.167 -6.583 13.904 1.00 74.69 320 LYS A CA 1
ATOM 2387 C C . LYS A 1 320 ? 14.000 -7.010 13.014 1.00 74.69 320 LYS A C 1
ATOM 2389 O O . LYS A 1 320 ? 12.854 -6.749 13.357 1.00 74.69 320 LYS A O 1
ATOM 2394 N N . VAL A 1 321 ? 14.287 -7.702 11.909 1.00 75.81 321 VAL A N 1
ATOM 2395 C CA . VAL A 1 321 ? 13.260 -8.292 11.034 1.00 75.81 321 VAL A CA 1
ATOM 2396 C C . VAL A 1 321 ? 12.414 -9.303 11.811 1.00 75.81 321 VAL A C 1
ATOM 2398 O O . VAL A 1 321 ? 11.190 -9.203 11.815 1.00 75.81 321 VAL A O 1
ATOM 2401 N N . ALA A 1 322 ? 13.057 -10.227 12.532 1.00 80.44 322 ALA A N 1
ATOM 2402 C CA . ALA A 1 322 ? 12.362 -11.215 13.354 1.00 80.44 322 ALA A CA 1
ATOM 2403 C C . ALA A 1 322 ? 11.557 -10.568 14.497 1.00 80.44 322 ALA A C 1
ATOM 2405 O O . ALA A 1 322 ? 10.456 -11.018 14.813 1.00 80.44 322 ALA A O 1
ATOM 2406 N N . GLN A 1 323 ? 12.080 -9.496 15.103 1.00 82.00 323 GLN A N 1
ATOM 2407 C CA . GLN A 1 323 ? 11.365 -8.725 16.121 1.00 82.00 323 GLN A CA 1
ATOM 2408 C C . GLN A 1 323 ? 10.088 -8.085 15.558 1.00 82.00 323 GLN A C 1
ATOM 2410 O O . GLN A 1 323 ? 9.027 -8.248 16.162 1.00 82.00 323 GLN A O 1
ATOM 2415 N N . LEU A 1 324 ? 10.170 -7.409 14.406 1.00 77.62 324 LEU A N 1
ATOM 2416 C CA . LEU A 1 324 ? 9.001 -6.807 13.756 1.00 77.62 324 LEU A CA 1
ATOM 2417 C C . LEU A 1 324 ? 7.957 -7.856 13.360 1.00 77.62 324 LEU A C 1
ATOM 2419 O O . LEU A 1 324 ? 6.769 -7.660 13.606 1.00 77.62 324 LEU A O 1
ATOM 2423 N N . GLN A 1 325 ? 8.392 -8.984 12.793 1.00 79.56 325 GLN A N 1
ATOM 2424 C CA . GLN A 1 325 ? 7.500 -10.100 12.464 1.00 79.56 325 GLN A CA 1
ATOM 2425 C C . GLN A 1 325 ? 6.763 -10.606 13.712 1.00 79.56 325 GLN A C 1
ATOM 2427 O O . GLN A 1 325 ? 5.543 -10.741 13.697 1.00 79.56 325 GLN A O 1
ATOM 2432 N N . GLY A 1 326 ? 7.467 -10.780 14.835 1.00 83.81 326 GLY A N 1
ATOM 2433 C CA . GLY A 1 326 ? 6.839 -11.174 16.098 1.00 83.81 326 GLY A CA 1
ATOM 2434 C C . GLY A 1 326 ? 5.840 -10.143 16.643 1.00 83.81 326 GLY A C 1
ATOM 2435 O O . GLY A 1 326 ? 4.800 -10.519 17.195 1.00 83.81 326 GLY A O 1
ATOM 2436 N N . GLN A 1 327 ? 6.119 -8.845 16.485 1.00 82.81 327 GLN A N 1
ATOM 2437 C CA . GLN A 1 327 ? 5.185 -7.776 16.860 1.00 82.81 327 GLN A CA 1
ATOM 2438 C C . GLN A 1 327 ? 3.912 -7.817 16.003 1.00 82.81 327 GLN A C 1
ATOM 2440 O O . GLN A 1 327 ? 2.810 -7.731 16.549 1.00 82.81 327 GLN A O 1
ATOM 2445 N N . LEU A 1 328 ? 4.049 -8.033 14.694 1.00 81.31 328 LEU A N 1
ATOM 2446 C CA . LEU A 1 328 ? 2.924 -8.166 13.769 1.00 81.31 328 LEU A CA 1
ATOM 2447 C C . LEU A 1 328 ? 2.065 -9.392 14.025 1.00 81.31 328 LEU A C 1
ATOM 2449 O O . LEU A 1 328 ? 0.844 -9.272 14.093 1.00 81.31 328 LEU A O 1
ATOM 2453 N N . ASP A 1 329 ? 2.686 -10.554 14.213 1.00 84.31 329 ASP A N 1
ATOM 2454 C CA . ASP A 1 329 ? 1.970 -11.787 14.537 1.00 84.31 329 ASP A CA 1
ATOM 2455 C C . ASP A 1 329 ? 1.145 -11.615 15.814 1.00 84.31 329 ASP A C 1
ATOM 2457 O O . ASP A 1 329 ? 0.002 -12.071 15.911 1.00 84.31 329 ASP A O 1
ATOM 2461 N N . THR A 1 330 ? 1.706 -10.896 16.788 1.00 87.12 330 THR A N 1
ATOM 2462 C CA . THR A 1 330 ? 1.018 -10.576 18.038 1.00 87.12 330 THR A CA 1
ATOM 2463 C C . THR A 1 330 ? -0.157 -9.622 17.812 1.00 87.12 330 THR A C 1
ATOM 2465 O O . THR A 1 330 ? -1.231 -9.840 18.378 1.00 87.12 330 THR A O 1
ATOM 2468 N N . LEU A 1 331 ? 0.014 -8.588 16.982 1.00 86.38 331 LEU A N 1
ATOM 2469 C CA . LEU A 1 331 ? -1.048 -7.644 16.626 1.00 86.38 331 LEU A CA 1
ATOM 2470 C C . LEU A 1 331 ? -2.191 -8.341 15.871 1.00 86.38 331 LEU A C 1
ATOM 2472 O O . LEU A 1 331 ? -3.361 -8.194 16.227 1.00 86.38 331 LEU A O 1
ATOM 2476 N N . LEU A 1 332 ? -1.855 -9.161 14.875 1.00 86.50 332 LEU A N 1
ATOM 2477 C CA . LEU A 1 332 ? -2.802 -9.951 14.093 1.00 86.50 332 LEU A CA 1
ATOM 2478 C C . LEU A 1 332 ? -3.532 -10.979 14.961 1.00 86.50 332 LEU A C 1
ATOM 2480 O O . LEU A 1 332 ? -4.746 -11.147 14.835 1.00 86.50 332 LEU A O 1
ATOM 2484 N N . GLY A 1 333 ? -2.815 -11.637 15.873 1.00 87.75 333 GLY A N 1
ATOM 2485 C CA . GLY A 1 333 ? -3.395 -12.533 16.869 1.00 87.75 333 GLY A CA 1
ATOM 2486 C C . GLY A 1 333 ? -4.405 -11.821 17.771 1.00 87.75 333 GLY A C 1
ATOM 2487 O O . GLY A 1 333 ? -5.509 -12.330 17.967 1.00 87.75 333 GLY A O 1
ATOM 2488 N N . ALA A 1 334 ? -4.071 -10.623 18.260 1.00 88.62 334 ALA A N 1
ATOM 2489 C CA . ALA A 1 334 ? -4.971 -9.813 19.079 1.00 88.62 334 ALA A CA 1
ATOM 2490 C C . ALA A 1 334 ? -6.225 -9.372 18.305 1.00 88.62 334 ALA A C 1
ATOM 2492 O O . ALA A 1 334 ? -7.336 -9.499 18.819 1.00 88.62 334 ALA A O 1
ATOM 2493 N N . ALA A 1 335 ? -6.071 -8.925 17.055 1.00 87.69 335 ALA A N 1
ATOM 2494 C CA . ALA A 1 335 ? -7.193 -8.521 16.209 1.00 87.69 335 ALA A CA 1
ATOM 2495 C C . ALA A 1 335 ? -8.140 -9.693 15.900 1.00 87.69 335 ALA A C 1
ATOM 2497 O O . ALA A 1 335 ? -9.359 -9.548 15.992 1.00 87.69 335 ALA A O 1
ATOM 2498 N N . ARG A 1 336 ? -7.592 -10.879 15.592 1.00 89.50 336 ARG A N 1
ATOM 2499 C CA . ARG A 1 336 ? -8.384 -12.102 15.363 1.00 89.50 336 ARG A CA 1
ATOM 2500 C C . ARG A 1 336 ? -9.157 -12.511 16.611 1.00 89.50 336 ARG A C 1
ATOM 2502 O O . ARG A 1 336 ? -10.358 -12.748 16.521 1.00 89.50 336 ARG A O 1
ATOM 2509 N N . ALA A 1 337 ? -8.483 -12.543 17.761 1.00 88.50 337 ALA A N 1
ATOM 2510 C CA . ALA A 1 337 ? -9.112 -12.868 19.036 1.00 88.50 337 ALA A CA 1
ATOM 2511 C C . ALA A 1 337 ? -10.239 -11.881 19.373 1.00 88.50 337 ALA A C 1
ATOM 2513 O O . ALA A 1 337 ? -11.310 -12.291 19.812 1.00 88.50 337 ALA A O 1
ATOM 2514 N N . PHE A 1 338 ? -10.034 -10.586 19.120 1.00 88.81 338 PHE A N 1
ATOM 2515 C CA . PHE A 1 338 ? -11.073 -9.583 19.320 1.00 88.81 338 PHE A CA 1
ATOM 2516 C C . PHE A 1 338 ? -12.295 -9.820 18.424 1.00 88.81 338 PHE A C 1
ATOM 2518 O O . PHE A 1 338 ? -13.410 -9.854 18.939 1.00 88.81 338 PHE A O 1
ATOM 2525 N N . VAL A 1 339 ? -12.110 -10.044 17.118 1.00 88.38 339 VAL A N 1
ATOM 2526 C CA . VAL A 1 339 ? -13.225 -10.316 16.190 1.00 88.38 339 VAL A CA 1
ATOM 2527 C C . VAL A 1 339 ? -13.992 -11.577 16.571 1.00 88.38 339 VAL A C 1
ATOM 2529 O O . VAL A 1 339 ? -15.220 -11.572 16.530 1.00 88.38 339 VAL A O 1
ATOM 2532 N N . GLU A 1 340 ? -13.295 -12.644 16.958 1.00 89.19 340 GLU A N 1
ATOM 2533 C CA . GLU A 1 340 ? -13.925 -13.894 17.386 1.00 89.19 340 GLU A CA 1
ATOM 2534 C C . GLU A 1 340 ? -14.816 -13.674 18.615 1.00 89.19 340 GLU A C 1
ATOM 2536 O O . GLU A 1 340 ? -15.989 -14.051 18.623 1.00 89.19 340 GLU A O 1
ATOM 2541 N N . VAL A 1 341 ? -14.284 -12.998 19.635 1.00 89.00 341 VAL A N 1
ATOM 2542 C CA . VAL A 1 341 ? -15.012 -12.746 20.881 1.00 89.00 341 VAL A CA 1
ATOM 2543 C C . VAL A 1 341 ? -16.149 -11.741 20.675 1.00 89.00 341 VAL A C 1
ATOM 2545 O O . VAL A 1 341 ? -17.244 -11.953 21.192 1.00 89.00 341 VAL A O 1
ATOM 2548 N N . ALA A 1 342 ? -15.936 -10.681 19.890 1.00 84.19 342 ALA A N 1
ATOM 2549 C CA . ALA A 1 342 ? -16.981 -9.723 19.533 1.00 84.19 342 ALA A CA 1
ATOM 2550 C C . ALA A 1 342 ? -18.100 -10.392 18.718 1.00 84.19 342 ALA A C 1
ATOM 2552 O O . ALA A 1 342 ? -19.276 -10.174 18.998 1.00 84.19 342 ALA A O 1
ATOM 2553 N N . GLY A 1 343 ? -17.753 -11.256 17.762 1.00 84.56 343 GLY A N 1
ATOM 2554 C CA . GLY A 1 343 ? -18.718 -12.025 16.978 1.00 84.56 343 GLY A CA 1
ATOM 2555 C C . GLY A 1 343 ? -19.551 -12.980 17.833 1.00 84.56 343 GLY A C 1
ATOM 2556 O O . GLY A 1 343 ? -20.750 -13.100 17.610 1.00 84.56 343 GLY A O 1
ATOM 2557 N N . ALA A 1 344 ? -18.951 -13.609 18.847 1.00 85.75 344 ALA A N 1
ATOM 2558 C CA . ALA A 1 344 ? -19.681 -14.449 19.796 1.00 85.75 344 ALA A CA 1
ATOM 2559 C C . ALA A 1 344 ? -20.584 -13.632 20.738 1.00 85.75 344 ALA A C 1
ATOM 2561 O O . ALA A 1 344 ? -21.689 -14.060 21.063 1.00 85.75 344 ALA A O 1
ATOM 2562 N N . GLN A 1 345 ? -20.122 -12.460 21.181 1.00 82.88 345 GLN A N 1
ATOM 2563 C CA . GLN A 1 345 ? -20.835 -11.599 22.127 1.00 82.88 345 GLN A CA 1
ATOM 2564 C C . GLN A 1 345 ? -22.016 -10.854 21.495 1.00 82.88 345 GLN A C 1
ATOM 2566 O O . GLN A 1 345 ? -23.029 -10.641 22.158 1.00 82.88 345 GLN A O 1
ATOM 2571 N N . PHE A 1 346 ? -21.889 -10.464 20.228 1.00 79.56 346 PHE A N 1
ATOM 2572 C CA . PHE A 1 346 ? -22.908 -9.734 19.473 1.00 79.56 346 PHE A CA 1
ATOM 2573 C C . PHE A 1 346 ? -23.489 -10.570 18.327 1.00 79.56 346 PHE A C 1
ATOM 2575 O O . PHE A 1 346 ? -23.892 -10.005 17.310 1.00 79.56 346 PHE A O 1
ATOM 2582 N N . ALA A 1 347 ? -23.489 -11.900 18.465 1.00 74.00 347 ALA A N 1
ATOM 2583 C CA . ALA A 1 347 ? -24.046 -12.800 17.463 1.00 74.00 347 ALA A CA 1
ATOM 2584 C C . ALA A 1 347 ? -25.489 -12.383 17.143 1.00 74.00 347 ALA A C 1
ATOM 2586 O O . ALA A 1 347 ? -26.352 -12.410 18.022 1.00 74.00 347 ALA A O 1
ATOM 2587 N N . SER A 1 348 ? -25.730 -11.962 15.901 1.00 63.19 348 SER A N 1
ATOM 2588 C CA . SER A 1 348 ? -27.077 -11.735 15.389 1.00 63.19 348 SER A CA 1
ATOM 2589 C C . SER A 1 348 ? -27.652 -13.055 14.876 1.00 63.19 348 SER A C 1
ATOM 2591 O O . SER A 1 348 ? -26.909 -13.954 14.464 1.00 63.19 348 SER A O 1
ATOM 2593 N N . ASP A 1 349 ? -28.980 -13.184 14.899 1.00 60.31 349 ASP A N 1
ATOM 2594 C CA . ASP A 1 349 ? -29.651 -14.264 14.178 1.00 60.31 349 ASP A CA 1
ATOM 2595 C C . ASP A 1 349 ? -29.273 -14.191 12.688 1.00 60.31 349 ASP A C 1
ATOM 2597 O O . ASP A 1 349 ? -29.004 -13.113 12.157 1.00 60.31 349 ASP A O 1
ATOM 2601 N N . ALA A 1 350 ? -29.239 -15.338 12.000 1.00 59.28 350 ALA A N 1
ATOM 2602 C CA . ALA A 1 350 ? -28.662 -15.477 10.654 1.00 59.28 350 ALA A CA 1
ATOM 2603 C C . ALA A 1 350 ? -29.257 -14.545 9.568 1.00 59.28 350 ALA A C 1
ATOM 2605 O O . ALA A 1 350 ? -28.654 -14.407 8.504 1.00 59.28 350 ALA A O 1
ATOM 2606 N N . ASP A 1 351 ? -30.399 -13.907 9.842 1.00 65.62 351 ASP A N 1
ATOM 2607 C CA . ASP A 1 351 ? -31.100 -12.981 8.946 1.00 65.62 351 ASP A CA 1
ATOM 2608 C C . ASP A 1 351 ? -30.945 -11.490 9.330 1.00 65.62 351 ASP A C 1
ATOM 2610 O O . ASP A 1 351 ? -31.402 -10.617 8.588 1.00 65.62 351 ASP A O 1
ATOM 2614 N N . GLU A 1 352 ? -30.296 -11.163 10.455 1.00 65.12 352 GLU A N 1
ATOM 2615 C CA . GLU A 1 352 ? -30.086 -9.779 10.899 1.00 65.12 352 GLU A CA 1
ATOM 2616 C C . GLU A 1 352 ? -28.678 -9.261 10.560 1.00 65.12 352 GLU A C 1
ATOM 2618 O O . GLU A 1 352 ? -27.686 -9.981 10.724 1.00 65.12 352 GLU A O 1
ATOM 2623 N N . PRO A 1 353 ? -28.554 -7.996 10.104 1.00 64.19 353 PRO A N 1
ATOM 2624 C CA . PRO A 1 353 ? -27.260 -7.417 9.778 1.00 64.19 353 PRO A CA 1
ATOM 2625 C C . PRO A 1 353 ? -26.367 -7.350 11.027 1.00 64.19 353 PRO A C 1
ATOM 2627 O O . PRO A 1 353 ? -26.851 -7.004 12.108 1.00 64.19 353 PRO A O 1
ATOM 2630 N N . PRO A 1 354 ? -25.054 -7.613 10.889 1.00 70.75 354 PRO A N 1
ATOM 2631 C CA . PRO A 1 354 ? -24.128 -7.554 12.010 1.00 70.75 354 PRO A CA 1
ATOM 2632 C C . PRO A 1 354 ? -24.152 -6.170 12.659 1.00 70.75 354 PRO A C 1
ATOM 2634 O O . PRO A 1 354 ? -24.233 -5.141 11.970 1.00 70.75 354 PRO A O 1
ATOM 2637 N N . THR A 1 355 ? -24.055 -6.149 13.989 1.00 81.06 355 THR A N 1
ATOM 2638 C CA . THR A 1 355 ? -24.027 -4.911 14.777 1.00 81.06 355 THR A CA 1
ATOM 2639 C C . THR A 1 355 ? -22.867 -4.012 14.340 1.00 81.06 355 THR A C 1
ATOM 2641 O O . THR A 1 355 ? -21.862 -4.486 13.802 1.00 81.06 355 THR A O 1
ATOM 2644 N N . ALA A 1 356 ? -22.985 -2.700 14.574 1.00 79.38 356 ALA A N 1
ATOM 2645 C CA . ALA A 1 356 ? -21.921 -1.748 14.247 1.00 79.38 356 ALA A CA 1
ATOM 2646 C C . ALA A 1 356 ? -20.577 -2.162 14.876 1.00 79.38 356 ALA A C 1
ATOM 2648 O O . ALA A 1 356 ? -19.561 -2.172 14.189 1.00 79.38 356 ALA A O 1
ATOM 2649 N N . ALA A 1 357 ? -20.591 -2.638 16.126 1.00 78.19 357 ALA A N 1
ATOM 2650 C CA . ALA A 1 357 ? -19.406 -3.151 16.810 1.00 78.19 357 ALA A CA 1
ATOM 2651 C C . ALA A 1 357 ? -18.744 -4.334 16.075 1.00 78.19 357 ALA A C 1
ATOM 2653 O O . ALA A 1 357 ? -17.523 -4.358 15.933 1.00 78.19 357 ALA A O 1
ATOM 2654 N N . VAL A 1 358 ? -19.524 -5.290 15.553 1.00 82.19 358 VAL A N 1
ATOM 2655 C CA . VAL A 1 358 ? -18.986 -6.428 14.783 1.00 82.19 358 VAL A CA 1
ATOM 2656 C C . VAL A 1 358 ? -18.410 -5.969 13.445 1.00 82.19 358 VAL A C 1
ATOM 2658 O O . VAL A 1 358 ? -17.336 -6.427 13.060 1.00 82.19 358 VAL A O 1
ATOM 2661 N N . ARG A 1 359 ? -19.075 -5.036 12.750 1.00 84.88 359 ARG A N 1
ATOM 2662 C CA . ARG A 1 359 ? -18.562 -4.482 11.485 1.00 84.88 359 ARG A CA 1
ATOM 2663 C C . ARG A 1 359 ? -17.250 -3.724 11.687 1.00 84.88 359 ARG A C 1
ATOM 2665 O O . ARG A 1 359 ? -16.285 -3.975 10.970 1.00 84.88 359 ARG A O 1
ATOM 2672 N N . VAL A 1 360 ? -17.185 -2.855 12.697 1.00 84.50 360 VAL A N 1
ATOM 2673 C CA . VAL A 1 360 ? -15.972 -2.095 13.039 1.00 84.50 360 VAL A CA 1
ATOM 2674 C C . VAL A 1 360 ? -14.839 -3.039 13.461 1.00 84.50 360 VAL A C 1
ATOM 2676 O O . VAL A 1 360 ? -13.699 -2.860 13.037 1.00 84.50 360 VAL A O 1
ATOM 2679 N N . ALA A 1 361 ? -15.142 -4.105 14.211 1.00 83.75 361 ALA A N 1
ATOM 2680 C CA . ALA A 1 361 ? -14.159 -5.131 14.558 1.00 83.75 361 ALA A CA 1
ATOM 2681 C C . ALA A 1 361 ? -13.593 -5.849 13.319 1.00 83.75 361 ALA A C 1
ATOM 2683 O O . ALA A 1 361 ? -12.381 -6.048 13.214 1.00 83.75 361 ALA A O 1
ATOM 2684 N N . GLN A 1 362 ? -14.449 -6.212 12.359 1.00 86.25 362 GLN A N 1
ATOM 2685 C CA . GLN A 1 362 ? -14.023 -6.829 11.100 1.00 86.25 362 GLN A CA 1
ATOM 2686 C C . GLN A 1 362 ? -13.138 -5.893 10.267 1.00 86.25 362 GLN A C 1
ATOM 2688 O O . GLN A 1 362 ? -12.130 -6.347 9.724 1.00 86.25 362 GLN A O 1
ATOM 2693 N N . HIS A 1 363 ? -13.462 -4.597 10.211 1.00 85.88 363 HIS A N 1
ATOM 2694 C CA . HIS A 1 363 ? -12.615 -3.597 9.556 1.00 85.88 363 HIS A CA 1
ATOM 2695 C C . HIS A 1 363 ? -11.246 -3.467 10.230 1.00 85.88 363 HIS A C 1
ATOM 2697 O O . HIS A 1 363 ? -10.229 -3.487 9.538 1.00 85.88 363 HIS A O 1
ATOM 2703 N N . ALA A 1 364 ? -11.194 -3.416 11.564 1.00 84.50 364 ALA A N 1
ATOM 2704 C CA . ALA A 1 364 ? -9.927 -3.388 12.292 1.00 84.50 364 ALA A CA 1
ATOM 2705 C C . ALA A 1 364 ? -9.055 -4.612 11.956 1.00 84.50 364 ALA A C 1
ATOM 2707 O O . ALA A 1 364 ? -7.870 -4.465 11.663 1.00 84.50 364 ALA A O 1
ATOM 2708 N N . LEU A 1 365 ? -9.640 -5.815 11.914 1.00 86.62 365 LEU A N 1
ATOM 2709 C CA . LEU A 1 365 ? -8.921 -7.023 11.502 1.00 86.62 365 LEU A CA 1
ATOM 2710 C C . LEU A 1 365 ? -8.452 -6.964 10.043 1.00 86.62 365 LEU A C 1
ATOM 2712 O O . LEU A 1 365 ? -7.328 -7.377 9.762 1.00 86.62 365 LEU A O 1
ATOM 2716 N N . HIS A 1 366 ? -9.282 -6.463 9.123 1.00 87.31 366 HIS A N 1
ATOM 2717 C CA . HIS A 1 366 ? -8.886 -6.296 7.725 1.00 87.31 366 HIS A CA 1
ATOM 2718 C C . HIS A 1 366 ? -7.664 -5.381 7.604 1.00 87.31 366 HIS A C 1
ATOM 2720 O O . HIS A 1 366 ? -6.670 -5.768 6.992 1.00 87.31 366 HIS A O 1
ATOM 2726 N N . SER A 1 367 ? -7.701 -4.215 8.249 1.00 84.88 367 SER A N 1
ATOM 2727 C CA . SER A 1 367 ? -6.590 -3.261 8.252 1.00 84.88 367 SER A CA 1
ATOM 2728 C C . SER A 1 367 ? -5.328 -3.845 8.888 1.00 84.88 367 SER A C 1
ATOM 2730 O O . SER A 1 367 ? -4.246 -3.696 8.328 1.00 84.88 367 SER A O 1
ATOM 2732 N N . VAL A 1 368 ? -5.442 -4.588 9.997 1.00 84.25 368 VAL A N 1
ATOM 2733 C CA . VAL A 1 368 ? -4.289 -5.273 10.612 1.00 84.25 368 VAL A CA 1
ATOM 2734 C C . VAL A 1 368 ? -3.699 -6.327 9.671 1.00 84.25 368 VAL A C 1
ATOM 2736 O O . VAL A 1 368 ? -2.481 -6.420 9.534 1.00 84.25 368 VAL A O 1
ATOM 2739 N N . ALA A 1 369 ? -4.542 -7.106 8.989 1.00 84.81 369 ALA A N 1
ATOM 2740 C CA . ALA A 1 369 ? -4.084 -8.088 8.012 1.00 84.81 369 ALA A CA 1
ATOM 2741 C C . ALA A 1 369 ? -3.385 -7.428 6.813 1.00 84.81 369 ALA A C 1
ATOM 2743 O O . ALA A 1 369 ? -2.399 -7.968 6.316 1.00 84.81 369 ALA A O 1
ATOM 2744 N N . ARG A 1 370 ? -3.858 -6.255 6.372 1.00 84.00 370 ARG A N 1
ATOM 2745 C CA . ARG A 1 370 ? -3.197 -5.468 5.324 1.00 84.00 370 ARG A CA 1
ATOM 2746 C C . ARG A 1 370 ? -1.833 -4.955 5.771 1.00 84.00 370 ARG A C 1
ATOM 2748 O O . ARG A 1 370 ? -0.875 -5.156 5.038 1.00 84.00 370 ARG A O 1
ATOM 2755 N N . VAL A 1 371 ? -1.720 -4.386 6.974 1.00 81.88 371 VAL A N 1
ATOM 2756 C CA . VAL A 1 371 ? -0.423 -3.963 7.541 1.00 81.88 371 VAL A CA 1
ATOM 2757 C C . VAL A 1 371 ? 0.562 -5.132 7.577 1.00 81.88 371 VAL A C 1
ATOM 2759 O O . VAL A 1 371 ? 1.692 -4.989 7.121 1.00 81.88 371 VAL A O 1
ATOM 2762 N N . ALA A 1 372 ? 0.127 -6.302 8.055 1.00 80.44 372 ALA A N 1
ATOM 2763 C CA . ALA A 1 372 ? 0.974 -7.491 8.085 1.00 80.44 372 ALA A CA 1
ATOM 2764 C C . ALA A 1 372 ? 1.434 -7.912 6.677 1.00 80.44 372 ALA A C 1
ATOM 2766 O O . ALA A 1 372 ? 2.623 -8.145 6.480 1.00 80.44 372 ALA A O 1
ATOM 2767 N N . GLY A 1 373 ? 0.525 -7.943 5.696 1.00 80.31 373 GLY A N 1
ATOM 2768 C CA . GLY A 1 373 ? 0.855 -8.293 4.310 1.00 80.31 373 GLY A CA 1
ATOM 2769 C C . GLY A 1 373 ? 1.850 -7.327 3.659 1.00 80.31 373 GLY A C 1
ATOM 2770 O O . GLY A 1 373 ? 2.848 -7.768 3.096 1.00 80.31 373 GLY A O 1
ATOM 2771 N N . GLU A 1 374 ? 1.637 -6.015 3.800 1.00 77.75 374 GLU A N 1
ATOM 2772 C CA . GLU A 1 374 ? 2.567 -4.994 3.290 1.00 77.75 374 GLU A CA 1
ATOM 2773 C C . GLU A 1 374 ? 3.967 -5.149 3.883 1.00 77.75 374 GLU A C 1
ATOM 2775 O O . GLU A 1 374 ? 4.975 -5.022 3.188 1.00 77.75 374 GLU A O 1
ATOM 2780 N N . MET A 1 375 ? 4.038 -5.453 5.177 1.00 73.19 375 MET A N 1
ATOM 2781 C CA . MET A 1 375 ? 5.305 -5.635 5.873 1.00 73.19 375 MET A CA 1
ATOM 2782 C C . MET A 1 375 ? 6.003 -6.935 5.480 1.00 73.19 375 MET A C 1
ATOM 2784 O O . MET A 1 375 ? 7.218 -6.930 5.302 1.00 73.19 375 MET A O 1
ATOM 2788 N N . GLU A 1 376 ? 5.273 -8.035 5.297 1.00 75.62 376 GLU A N 1
ATOM 2789 C CA . GLU A 1 376 ? 5.841 -9.282 4.773 1.00 75.62 376 GLU A CA 1
ATOM 2790 C C . GLU A 1 376 ? 6.451 -9.078 3.383 1.00 75.62 376 GLU A C 1
ATOM 2792 O O . GLU A 1 376 ? 7.581 -9.503 3.132 1.00 75.62 376 GLU A O 1
ATOM 2797 N N . GLU A 1 377 ? 5.747 -8.377 2.494 1.00 72.56 377 GLU A N 1
ATOM 2798 C CA . GLU A 1 377 ? 6.263 -8.061 1.163 1.00 72.56 377 GLU A CA 1
ATOM 2799 C C . GLU A 1 377 ? 7.459 -7.110 1.189 1.00 72.56 377 GLU A C 1
ATOM 2801 O O . GLU A 1 377 ? 8.333 -7.184 0.322 1.00 72.56 377 GLU A O 1
ATOM 2806 N N . ALA A 1 378 ? 7.501 -6.198 2.157 1.00 67.62 378 ALA A N 1
ATOM 2807 C CA . ALA A 1 378 ? 8.601 -5.261 2.300 1.00 67.62 378 ALA A CA 1
ATOM 2808 C C . ALA A 1 378 ? 9.858 -5.895 2.899 1.00 67.62 378 ALA A C 1
ATOM 2810 O O . ALA A 1 378 ? 10.961 -5.522 2.518 1.00 67.62 378 ALA A O 1
ATOM 2811 N N . LEU A 1 379 ? 9.695 -6.874 3.790 1.00 66.75 379 LEU A N 1
ATOM 2812 C CA . LEU A 1 379 ? 10.794 -7.627 4.396 1.00 66.75 379 LEU A CA 1
ATOM 2813 C C . LEU A 1 379 ? 11.297 -8.778 3.505 1.00 66.75 379 LEU A C 1
ATOM 2815 O O . LEU A 1 379 ? 12.404 -9.273 3.719 1.00 66.75 379 LEU A O 1
ATOM 2819 N N . GLY A 1 380 ? 10.474 -9.246 2.560 1.00 61.16 380 GLY A N 1
ATOM 2820 C CA . GLY A 1 380 ? 10.808 -10.316 1.614 1.00 61.16 380 GLY A CA 1
ATOM 2821 C C . GLY A 1 380 ? 11.389 -9.853 0.270 1.00 61.16 380 GLY A C 1
ATOM 2822 O O . GLY A 1 380 ? 11.877 -10.702 -0.482 1.00 61.16 380 GLY A O 1
ATOM 2823 N N . ALA A 1 381 ? 11.308 -8.554 -0.038 1.00 49.03 381 ALA A N 1
ATOM 2824 C CA . ALA A 1 381 ? 11.944 -7.908 -1.192 1.00 49.03 381 ALA A CA 1
ATOM 2825 C C . ALA A 1 381 ? 13.400 -7.539 -0.880 1.00 49.03 381 ALA A C 1
ATOM 2827 O O . ALA A 1 381 ? 14.229 -7.628 -1.817 1.00 49.03 381 ALA A O 1
#

Secondary structure (DSSP, 8-state):
---------------------------------------------PPPP--------------------------PPPPPPHHHHHHHHHHHHHHHHHHHHHHHTT---HHHHHHHHHHHHHHHHHHHHHGGGS-HHHHHSHHHHHHHHHHHHHHHHHHHHHHHHHHHHHHTT--HHHHHHHHHHHHHTT---HHHHHHHHHHHHHHHHHHHHHHHHHHHHHHHHHHHHHT-TTTTT-HHHHHHHHHHHHHHHHHHHHHHHHHHHHHHHHHHHHHT-GGGTTSHHHHHHHHHHHHHTTHHHHHHHHHHHH-TTSPPPHHHHHHHHHHHHHHHHHHHHHHHHHHHHT---TTSPPPHHHHHHHHHHHHHHHHHHHHHHHHH-

Sequence (381 aa):
MPTGNVNRSHRAQRGGTTPHQTTGTGTTGRRGSTSASQGGAAAHIAPRAQGAGPSAGTGAQGRQPRASLPAQARTSPPRMTDTAAGTAVDKVMEFFRRSDAALAESKSRLEDVVRTMPVAFAMTQRALDAFPYMNIYQLRSVPGQENLRYLLKKQATLACDLAGLAIGELEMQDAGGALMWRMQAAQEMRMDLMPDFDRELDEHLKGLDGTLEKLEPWMDAASASIKALGDMPDLKTDPEMAYAITSAVVGLTEMRLKRIERHLGGIELCIQRLDMESGLTGTPAGVALGALKARITDHEELLMALDLLLDARVPAAPEKVAQLQGQLDTLLGAARAFVEVAGAQFASDADEPPTAAVRVAQHALHSVARVAGEMEEALGA

Organism: NCBI:txid78229

pLDDT: mean 72.52, std 22.22, range [24.97, 94.88]

Foldseek 3Di:
DDDDDDDDDDDDDDDDDDDDDDDDDDDDDDDDDDDDDDDDDDDDDDDDDDDDDDDDDDDDDDDDDDPDDPPPPPPPPPQQAQVNLVVLLVVLVVVVVVVVVCVVVVPDDPVNVLVCLVVNLVSLVSNQVSLVNHDPCLCPDPVNVVSLLVSLLSLLVSLLVNLVVLLVVVVVVQCLVVLLVVLVVCLVVVHPPLVVSLVVLVVNLVVLVVSVVVSVVSLVSLVVSLVVLVPDPCCVVDVVSVVSSLVSLLSSLVSLLSNLVSLLSSLVSLLSSLVSPPLLPPAPLVVLSVQLVVLSVCVVVVSVLSVQQSNSVDPHDVVSLVVSLVSLVSNLVSLVSNLVRQCVSQPDDPPDDGDSNNVSSVSSNVSSVSSSVSSVVSNVD

Radius of gyration: 29.69 Å; chains: 1; bounding box: 79×94×72 Å